Protein AF-0000000082285560 (afdb_homodimer)

Solvent-accessible surface area (backbone atoms only — not comparable to full-atom values): 39257 Å² total; per-residue (Å²): 124,48,66,66,70,24,22,75,46,82,48,54,71,78,86,61,83,80,66,83,80,71,80,70,81,71,80,72,77,74,66,85,64,76,72,63,70,76,78,72,45,43,41,35,22,43,35,31,42,85,59,22,28,20,33,33,30,67,95,72,31,32,25,46,25,26,20,48,84,61,61,97,66,80,39,55,32,34,46,34,26,38,50,40,56,24,26,34,61,40,45,53,47,49,62,47,55,35,83,51,86,81,52,76,59,33,38,32,38,31,32,46,86,41,43,68,33,49,51,46,21,47,52,27,43,52,36,21,36,34,61,71,50,86,54,94,47,89,84,32,62,67,93,64,66,63,72,80,29,54,43,64,39,51,67,69,41,69,51,73,47,79,43,86,76,85,42,32,30,41,39,31,32,33,64,37,44,41,87,50,74,32,28,18,41,42,34,27,36,39,40,77,35,72,32,75,89,54,62,85,56,50,72,68,54,50,50,50,40,49,72,71,67,46,81,56,57,40,83,41,79,38,52,39,41,30,41,37,47,66,21,32,64,59,32,53,68,76,40,60,58,52,75,75,58,34,53,34,38,36,34,45,37,32,29,78,54,79,89,40,47,66,56,20,60,76,63,32,36,18,35,39,79,65,44,46,62,56,53,68,73,35,69,79,28,34,37,35,32,30,30,34,37,71,87,55,53,64,47,56,53,52,53,54,48,38,60,48,21,77,78,38,37,36,45,41,73,54,53,41,59,56,57,29,49,54,50,42,60,72,67,46,54,85,85,53,67,85,63,73,70,87,66,70,56,15,57,72,53,41,63,67,65,57,72,88,60,73,81,76,109,125,48,65,66,69,24,22,76,46,81,49,53,71,79,86,62,83,78,66,82,79,70,82,71,82,70,79,73,78,74,64,87,65,74,74,65,71,76,78,73,46,45,39,36,23,44,33,32,42,85,59,22,28,20,34,33,30,66,95,72,29,32,25,46,25,27,20,47,82,62,62,98,65,77,38,56,33,34,46,34,28,38,49,39,55,24,25,34,62,41,47,53,48,49,62,48,54,34,82,51,86,82,52,76,59,33,39,32,37,32,32,45,86,42,43,69,34,50,51,47,21,46,51,27,42,52,37,22,38,34,59,71,50,86,55,94,47,89,84,32,64,68,92,64,65,63,74,81,28,54,43,66,40,53,67,68,40,70,51,75,47,80,43,86,78,85,43,31,30,43,40,30,32,32,64,36,44,42,88,49,72,32,28,19,41,42,34,27,37,39,40,77,35,72,32,75,87,55,60,84,57,50,73,68,53,51,49,50,39,49,72,70,68,46,82,54,57,40,82,42,79,37,52,39,40,30,41,37,48,67,22,31,65,58,33,54,70,78,42,60,58,53,76,76,58,32,53,34,38,37,34,44,36,34,28,79,53,77,89,41,47,65,54,22,60,76,63,32,37,18,36,41,79,65,43,48,62,57,53,68,75,36,69,80,30,34,37,37,32,29,30,34,36,70,88,53,53,62,47,56,51,51,52,54,48,35,61,48,22,77,80,39,35,37,47,42,73,54,52,41,59,56,55,29,49,54,51,42,61,71,67,48,53,87,87,52,68,84,64,74,72,87,67,70,55,15,59,73,53,42,63,69,64,58,73,86,56,74,80,75,110

Radius of gyration: 30.23 Å; Cα contacts (8 Å, |Δi|>4): 1396; chains: 2; bounding box: 62×80×96 Å

Foldseek 3Di:
DQQLQKFKFFFFDQPPDPPPPPPPDPPPPPDPPPVPVPPTFMWMGAFAAPQADWIARPVQQEMEFPLDDRDQAQRQEYEQFADPNRRHVCVLVQQWVVSPLPDHGHAYEYAPVCVVVVVVVSVVVLCVQCVVPCDPDSSHTPPDDVVVRYDHDDAQDWDWDDTPDPKIKIKGWHFAAFPDGGTKIWIKIKDWAFDPVCPPPDPVVVVVCVVVVHDGTDIDIAGTEIEGEFHELCSCVRPVCRLVRHQEYEFEAAAEDPVCVVVCVVRGGYHCVSCVVVLLVRLSHAYEYHHYHPVDQLLNVLVVVQVVCVRRLRYHYTGNVVSQQVVVVVVDDPVVVVDDRDDHRHPRVVVVVPPPPDPVD/DQQLQKFKFFFFDQPPDPDPPPPPDPPPPPDDPPVPVPPTFMWMGAFAAPQADWIARPVQQEMEFPLDDRDQAARQEYEQFADPNRRHVCVLVQQWVVSPLPDHGHAYEYAPVCVVVVVVVNVVVLCVQCVVPCDPDSSHTPPDDVVVRYDHDDAQDWDWDDTPDPKIKIKGWHAAAFPDGGTKIWIKIKDWAFDPVCPPPDPVVVVVCVVVVHDGTDIDIAGTEIEGEFHELCSCVRPVCRLVRHQEYEFEAAAEDPVCVVVCVVRGGYHCVSCVVVLLVRLSHAYEYHHYHPVDQLLNVLVVVQVVCVRRLRYHYTGNVVSQQVVVVVPDDPVVVVDDRDDHRHPRVVVVVPPPPDVVD

Structure (mmCIF, N/CA/C/O backbone):
data_AF-0000000082285560-model_v1
#
loop_
_entity.id
_entity.type
_entity.pdbx_description
1 polymer 'Metallo-beta-lactamase superfamily protein'
#
loop_
_atom_site.group_PDB
_atom_site.id
_atom_site.type_symbol
_atom_site.label_atom_id
_atom_site.label_alt_id
_atom_site.label_comp_id
_atom_site.label_asym_id
_atom_site.label_entity_id
_atom_site.label_seq_id
_atom_site.pdbx_PDB_ins_code
_atom_site.Cartn_x
_atom_site.Cartn_y
_atom_site.Cartn_z
_atom_site.occupancy
_atom_site.B_iso_or_equiv
_atom_site.auth_seq_id
_atom_site.auth_comp_id
_atom_site.auth_asym_id
_atom_site.auth_atom_id
_atom_site.pdbx_PDB_model_num
ATOM 1 N N . MET A 1 1 ? 13.164 2.113 1.605 1 38.31 1 MET A N 1
ATOM 2 C CA . MET A 1 1 ? 12.352 2.098 0.396 1 38.31 1 MET A CA 1
ATOM 3 C C . MET A 1 1 ? 11.523 3.377 0.282 1 38.31 1 MET A C 1
ATOM 5 O O . MET A 1 1 ? 11.375 3.93 -0.809 1 38.31 1 MET A O 1
ATOM 9 N N . MET A 1 2 ? 10.984 3.93 1.62 1 54.66 2 MET A N 1
ATOM 10 C CA . MET A 1 2 ? 9.828 4.812 1.711 1 54.66 2 MET A CA 1
ATOM 11 C C . MET A 1 2 ? 10.219 6.258 1.424 1 54.66 2 MET A C 1
ATOM 13 O O . MET A 1 2 ? 9.461 6.992 0.786 1 54.66 2 MET A O 1
ATOM 17 N N . LEU A 1 3 ? 11.516 6.449 1.469 1 59.78 3 LEU A N 1
ATOM 18 C CA . LEU A 1 3 ? 11.797 7.879 1.487 1 59.78 3 LEU A CA 1
ATOM 19 C C . LEU A 1 3 ? 11.93 8.422 0.069 1 59.78 3 LEU A C 1
ATOM 21 O O . LEU A 1 3 ? 11.516 9.555 -0.206 1 59.78 3 LEU A O 1
ATOM 25 N N . ALA A 1 4 ? 12.336 7.5 -0.823 1 70.94 4 ALA A N 1
ATOM 26 C CA . ALA A 1 4 ? 12.562 7.973 -2.188 1 70.94 4 ALA A CA 1
ATOM 27 C C . ALA A 1 4 ? 11.242 8.234 -2.902 1 70.94 4 ALA A C 1
ATOM 29 O O . ALA A 1 4 ? 11.203 8.961 -3.902 1 70.94 4 ALA A O 1
ATOM 30 N N . ASP A 1 5 ? 10.203 7.863 -2.404 1 85.12 5 ASP A N 1
ATOM 31 C CA . ASP A 1 5 ? 8.898 8.039 -3.041 1 85.12 5 ASP A CA 1
ATOM 32 C C . ASP A 1 5 ? 8.031 9.023 -2.264 1 85.12 5 ASP A C 1
ATOM 34 O O . ASP A 1 5 ? 6.812 8.883 -2.215 1 85.12 5 ASP A O 1
ATOM 38 N N . THR A 1 6 ? 8.805 9.844 -1.565 1 93.19 6 THR A N 1
ATOM 39 C CA . THR A 1 6 ? 8.102 10.867 -0.809 1 93.19 6 THR A CA 1
ATOM 40 C C . THR A 1 6 ? 8.758 12.234 -1.005 1 93.19 6 THR A C 1
ATOM 42 O O . THR A 1 6 ? 9.859 12.32 -1.547 1 93.19 6 THR A O 1
ATOM 45 N N . CYS A 1 7 ? 8.047 13.266 -0.724 1 95 7 CYS A N 1
ATOM 46 C CA . CYS A 1 7 ? 8.586 14.609 -0.574 1 95 7 CYS A CA 1
ATOM 47 C C . CYS A 1 7 ? 8.766 14.961 0.897 1 95 7 CYS A C 1
ATOM 49 O O . CYS A 1 7 ? 8.039 14.461 1.754 1 95 7 CYS A O 1
ATOM 51 N N . GLN A 1 8 ? 9.734 15.781 1.198 1 93.81 8 GLN A N 1
ATOM 52 C CA . GLN A 1 8 ? 10.023 16.188 2.568 1 93.81 8 GLN A CA 1
ATOM 53 C C . GLN A 1 8 ? 10.227 17.688 2.662 1 93.81 8 GLN A C 1
ATOM 55 O O . GLN A 1 8 ? 10.867 18.297 1.792 1 93.81 8 GLN A O 1
ATOM 60 N N . VAL A 1 9 ? 9.68 18.297 3.641 1 94.38 9 VAL A N 1
ATOM 61 C CA . VAL A 1 9 ? 9.836 19.719 3.861 1 94.38 9 VAL A CA 1
ATOM 62 C C . VAL A 1 9 ? 9.859 20.016 5.359 1 94.38 9 VAL A C 1
ATOM 64 O O . VAL A 1 9 ? 9.156 19.359 6.137 1 94.38 9 VAL A O 1
ATOM 67 N N . ALA A 1 10 ? 10.641 20.969 5.766 1 91.88 10 ALA A N 1
ATOM 68 C CA . ALA A 1 10 ? 10.664 21.422 7.16 1 91.88 10 ALA A CA 1
ATOM 69 C C . ALA A 1 10 ? 9.453 22.281 7.484 1 91.88 10 ALA A C 1
ATOM 71 O O . ALA A 1 10 ? 9.047 23.125 6.676 1 91.88 10 ALA A O 1
ATOM 72 N N . ILE A 1 11 ? 8.867 21.969 8.695 1 90.12 11 ILE A N 1
ATOM 73 C CA . ILE A 1 11 ? 7.719 22.766 9.109 1 90.12 11 ILE A CA 1
ATOM 74 C C . ILE A 1 11 ? 7.953 23.328 10.516 1 90.12 11 ILE A C 1
ATOM 76 O O . ILE A 1 11 ? 8.898 22.922 11.195 1 90.12 11 ILE A O 1
ATOM 80 N N . GLY A 1 12 ? 7.031 24.266 11.125 1 70 12 GLY A N 1
ATOM 81 C CA . GLY A 1 12 ? 7.035 24.75 12.5 1 70 12 GLY A CA 1
ATOM 82 C C . GLY A 1 12 ? 7.715 26.109 12.648 1 70 12 GLY A C 1
ATOM 83 O O . GLY A 1 12 ? 7.172 27 13.281 1 70 12 GLY A O 1
ATOM 84 N N . LYS A 1 13 ? 9.078 26.234 12.57 1 57.84 13 LYS A N 1
ATOM 85 C CA . LYS A 1 13 ? 9.719 27.5 12.969 1 57.84 13 LYS A CA 1
ATOM 86 C C . LYS A 1 13 ? 9.602 2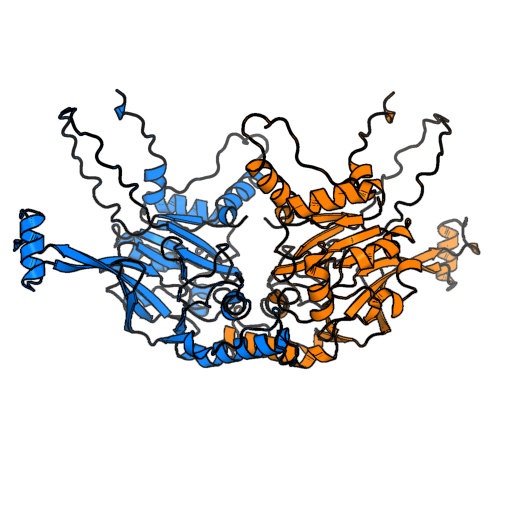8.547 11.867 1 57.84 13 LYS A C 1
ATOM 88 O O . LYS A 1 13 ? 9.602 28.219 10.68 1 57.84 13 LYS A O 1
ATOM 93 N N . VAL A 1 14 ? 9.141 29.781 12.391 1 49.31 14 VAL A N 1
ATOM 94 C CA . VAL A 1 14 ? 9.156 30.969 11.555 1 49.31 14 VAL A CA 1
ATOM 95 C C . VAL A 1 14 ? 10.484 31.062 10.805 1 49.31 14 VAL A C 1
ATOM 97 O O . VAL A 1 14 ? 11.547 31.109 11.422 1 49.31 14 VAL A O 1
ATOM 100 N N . LEU A 1 15 ? 10.508 30.484 9.688 1 45.69 15 LEU A N 1
ATOM 101 C CA . LEU A 1 15 ? 11.664 30.922 8.914 1 45.69 15 LEU A CA 1
ATOM 102 C C . LEU A 1 15 ? 11.75 32.438 8.844 1 45.69 15 LEU A C 1
ATOM 104 O O . LEU A 1 15 ? 11.188 33.062 7.941 1 45.69 15 LEU A O 1
ATOM 108 N N . SER A 1 16 ? 11.258 33.188 9.883 1 36.97 16 SER A N 1
ATOM 109 C CA . SER A 1 16 ? 11.156 34.656 9.805 1 36.97 16 SER A CA 1
ATOM 110 C C . SER A 1 16 ? 12.477 35.281 9.352 1 36.97 16 SER A C 1
ATOM 112 O O . SER A 1 16 ? 12.5 36.125 8.461 1 36.97 16 SER A O 1
ATOM 114 N N . LYS A 1 17 ? 13.469 35.688 10.484 1 36.31 17 LYS A N 1
ATOM 115 C CA . LYS A 1 17 ? 14.352 36.844 10.43 1 36.31 17 LYS A CA 1
ATOM 116 C C . LYS A 1 17 ? 15.477 36.625 9.422 1 36.31 17 LYS A C 1
ATOM 118 O O . LYS A 1 17 ? 16.469 35.938 9.719 1 36.31 17 LYS A O 1
ATOM 123 N N . PHE A 1 18 ? 15.305 36.688 8.25 1 34.41 18 PHE A N 1
ATOM 124 C CA . PHE A 1 18 ? 16.422 37.25 7.5 1 34.41 18 PHE A CA 1
ATOM 125 C C . PHE A 1 18 ? 16.828 38.625 8.062 1 34.41 18 PHE A C 1
ATOM 127 O O . PHE A 1 18 ? 16.328 39.656 7.609 1 34.41 18 PHE A O 1
ATOM 134 N N . SER A 1 19 ? 16.641 39 9.336 1 29.88 19 SER A N 1
ATOM 135 C CA . SER A 1 19 ? 17.25 40.281 9.703 1 29.88 19 SER A CA 1
ATOM 136 C C . SER A 1 19 ? 18.734 40.312 9.32 1 29.88 19 SER A C 1
ATOM 138 O O . SER A 1 19 ? 19.422 39.312 9.359 1 29.88 19 SER A O 1
ATOM 140 N N . ASN A 1 20 ? 19.234 41.531 8.664 1 30.3 20 ASN A N 1
ATOM 141 C CA . ASN A 1 20 ? 20.484 42.188 8.273 1 30.3 20 ASN A CA 1
ATOM 142 C C . ASN A 1 20 ? 21.5 42.156 9.422 1 30.3 20 ASN A C 1
ATOM 144 O O . ASN A 1 20 ? 21.844 43.219 9.961 1 30.3 20 ASN A O 1
ATOM 148 N N . GLU A 1 21 ? 21.359 41.5 10.516 1 29.88 21 GLU A N 1
ATOM 149 C CA . GLU A 1 21 ? 22.438 41.75 11.469 1 29.88 21 GLU A CA 1
ATOM 150 C C . GLU A 1 21 ? 23.797 41.406 10.867 1 29.88 21 GLU A C 1
ATOM 152 O O . GLU A 1 21 ? 24.109 40.25 10.672 1 29.88 21 GLU A O 1
ATOM 157 N N . ASN A 1 22 ? 24.375 42.344 10.016 1 29.2 22 ASN A N 1
ATOM 158 C CA . ASN A 1 22 ? 25.75 42.531 9.562 1 29.2 22 ASN A CA 1
ATOM 159 C C . ASN A 1 22 ? 26.719 42.562 10.734 1 29.2 22 ASN A C 1
ATOM 161 O O . ASN A 1 22 ? 27.891 42.906 10.555 1 29.2 22 ASN A O 1
ATOM 165 N N . SER A 1 23 ? 26.297 43 11.984 1 29.2 23 SER A N 1
ATOM 166 C CA . SER A 1 23 ? 27.469 43.469 12.727 1 29.2 23 SER A CA 1
ATOM 167 C C . SER A 1 23 ? 28.422 42.344 13.031 1 29.2 23 SER A C 1
ATOM 169 O O . SER A 1 23 ? 28 41.281 13.5 1 29.2 23 SER A O 1
ATOM 171 N N . LEU A 1 24 ? 29.734 42.344 12.516 1 27.47 24 LEU A N 1
ATOM 172 C CA . LEU A 1 24 ? 31.031 41.688 12.438 1 27.47 24 LEU A CA 1
ATOM 173 C C . LEU A 1 24 ? 31.562 41.375 13.836 1 27.47 24 LEU A C 1
ATOM 175 O O . LEU A 1 24 ? 32.688 40.906 13.984 1 27.47 24 LEU A O 1
ATOM 179 N N . SER A 1 25 ? 31.016 41.844 14.969 1 25.48 25 SER A N 1
ATOM 180 C CA . SER A 1 25 ? 32.094 41.719 15.938 1 25.48 25 SER A CA 1
ATOM 181 C C . SER A 1 25 ? 32.438 40.281 16.203 1 25.48 25 SER A C 1
ATOM 183 O O . SER A 1 25 ? 31.562 39.438 16.375 1 25.48 25 SER A O 1
ATOM 185 N N . LYS A 1 26 ? 33.688 39.875 15.898 1 29.38 26 LYS A N 1
ATOM 186 C CA . LYS A 1 26 ? 34.594 38.719 16.016 1 29.38 26 LYS A CA 1
ATOM 187 C C . LYS A 1 26 ? 34.562 38.125 17.422 1 29.38 26 LYS A C 1
ATOM 189 O O . LYS A 1 26 ? 35.438 37.344 17.797 1 29.38 26 LYS A O 1
ATOM 194 N N . ASN A 1 27 ? 33.75 38.656 18.359 1 28.52 27 ASN A N 1
ATOM 195 C CA . ASN A 1 27 ? 34.281 38.094 19.609 1 28.52 27 ASN A CA 1
ATOM 196 C C . ASN A 1 27 ? 34.156 36.562 19.625 1 28.52 27 ASN A C 1
ATOM 198 O O . ASN A 1 27 ? 33.062 36.031 19.328 1 28.52 27 ASN A O 1
ATOM 202 N N . ARG A 1 28 ? 35.25 35.75 19.531 1 31.23 28 ARG A N 1
ATOM 203 C CA . ARG A 1 28 ? 35.781 34.375 19.531 1 31.23 28 ARG A CA 1
ATOM 204 C C . ARG A 1 28 ? 35.094 33.5 20.562 1 31.23 28 ARG A C 1
ATOM 206 O O . ARG A 1 28 ? 35.125 32.281 20.469 1 31.23 28 ARG A O 1
ATOM 213 N N . ASN A 1 29 ? 34.875 34.062 21.734 1 29.91 29 ASN A N 1
ATOM 214 C CA . ASN A 1 29 ? 34.812 33.094 22.828 1 29.91 29 ASN A CA 1
ATOM 215 C C . ASN A 1 29 ? 33.531 32.281 22.766 1 29.91 29 ASN A C 1
ATOM 217 O O . ASN A 1 29 ? 32.906 32 23.797 1 29.91 29 ASN A O 1
ATOM 221 N N . ASP A 1 30 ? 32.75 32.5 21.75 1 31.77 30 ASP A N 1
ATOM 222 C CA . ASP A 1 30 ? 31.453 31.844 21.922 1 31.77 30 ASP A CA 1
ATOM 223 C C . ASP A 1 30 ? 31.594 30.328 21.938 1 31.77 30 ASP A C 1
ATOM 225 O O . ASP A 1 30 ? 31.969 29.719 20.922 1 31.77 30 ASP A O 1
ATOM 229 N N . SER A 1 31 ? 32 29.75 23.094 1 32.06 31 SER A N 1
ATOM 230 C CA . SER A 1 31 ? 32.125 28.375 23.547 1 32.06 31 SER A CA 1
ATOM 231 C C . SER A 1 31 ? 31.047 27.484 22.922 1 32.06 31 SER A C 1
ATOM 233 O O . SER A 1 31 ? 30.062 27.984 22.375 1 32.06 31 SER A O 1
ATOM 235 N N . LYS A 1 32 ? 31.219 26.156 23.234 1 31.28 32 LYS A N 1
ATOM 236 C CA . LYS A 1 32 ? 30.594 24.859 22.938 1 31.28 32 LYS A CA 1
ATOM 237 C C . LYS A 1 32 ? 29.094 24.906 23.188 1 31.28 32 LYS A C 1
ATOM 239 O O . LYS A 1 32 ? 28.609 24.5 24.234 1 31.28 32 LYS A O 1
ATOM 244 N N . LYS A 1 33 ? 28.594 26.016 23.188 1 32.47 33 LYS A N 1
ATOM 245 C CA . LYS A 1 33 ? 27.156 25.891 23.391 1 32.47 33 LYS A CA 1
ATOM 246 C C . LYS A 1 33 ? 26.562 24.859 22.438 1 32.47 33 LYS A C 1
ATOM 248 O O . LYS A 1 33 ? 26.953 24.766 21.281 1 32.47 33 LYS A O 1
ATOM 253 N N . ASN A 1 34 ? 26.172 23.797 23.141 1 33.94 34 ASN A N 1
ATOM 254 C CA . ASN A 1 34 ? 25.438 22.625 22.656 1 33.94 34 ASN A CA 1
ATOM 255 C C . ASN A 1 34 ? 24.578 22.953 21.453 1 33.94 34 ASN A C 1
ATOM 257 O O . ASN A 1 34 ? 23.656 23.781 21.547 1 33.94 34 ASN A O 1
ATOM 261 N N . LYS A 1 35 ? 25.172 23.078 20.375 1 32.56 35 LYS A N 1
ATOM 262 C CA . LYS A 1 35 ? 24.391 22.984 19.141 1 32.56 35 LYS A CA 1
ATOM 263 C C . LYS A 1 35 ? 23.188 22.062 19.328 1 32.56 35 LYS A C 1
ATOM 265 O O . LYS A 1 35 ? 23.328 20.844 19.25 1 32.56 35 LYS A O 1
ATOM 270 N N . LYS A 1 36 ? 22.5 22.391 20.359 1 36.38 36 LYS A N 1
ATOM 271 C CA . LYS A 1 36 ? 21.25 21.641 20.281 1 36.38 36 LYS A CA 1
ATOM 272 C C . LYS A 1 36 ? 20.797 21.484 18.828 1 36.38 36 LYS A C 1
ATOM 274 O O . LYS A 1 36 ? 20.625 22.484 18.125 1 36.38 36 LYS A O 1
ATOM 279 N N . LYS A 1 37 ? 21.141 20.531 18.234 1 40 37 LYS A N 1
ATOM 280 C CA . LYS A 1 37 ? 20.562 20.047 16.984 1 40 37 LYS A CA 1
ATOM 281 C C . LYS A 1 37 ? 19.125 20.547 16.797 1 40 37 LYS A C 1
ATOM 283 O O . LYS A 1 37 ? 18.25 20.234 17.594 1 40 37 LYS A O 1
ATOM 288 N N . ASN A 1 38 ? 18.875 21.766 16.594 1 43.12 38 ASN A N 1
ATOM 289 C CA . ASN A 1 38 ? 17.562 22.281 16.203 1 43.12 38 ASN A CA 1
ATOM 290 C C . ASN A 1 38 ? 16.703 21.203 15.539 1 43.12 38 ASN A C 1
ATOM 292 O O . ASN A 1 38 ? 17 20.766 14.422 1 43.12 38 ASN A O 1
ATOM 296 N N . ASP A 1 39 ? 16.219 20.328 16.25 1 55.09 39 ASP A N 1
ATOM 297 C CA . ASP A 1 39 ? 15.445 19.172 15.844 1 55.09 39 ASP A CA 1
ATOM 298 C C . ASP A 1 39 ? 14.281 19.562 14.953 1 55.09 39 ASP A C 1
ATOM 300 O O . ASP A 1 39 ? 13.211 19.938 15.445 1 55.09 39 ASP A O 1
ATOM 304 N N . GLU A 1 40 ? 14.5 20.016 13.758 1 76.69 40 GLU A N 1
ATOM 305 C CA . GLU A 1 40 ? 13.547 20.469 12.742 1 76.69 40 GLU A CA 1
ATOM 306 C C . GLU A 1 40 ? 12.477 19.422 12.484 1 76.69 40 GLU A C 1
ATOM 308 O O . GLU A 1 40 ? 12.781 18.234 12.328 1 76.69 40 GLU A O 1
ATOM 313 N N . THR A 1 41 ? 11.211 19.938 12.734 1 90.62 41 THR A N 1
ATOM 314 C CA . THR A 1 41 ? 10.07 19.062 12.453 1 90.62 41 THR A CA 1
ATOM 315 C C . THR A 1 41 ? 9.859 18.922 10.953 1 90.62 41 THR A C 1
ATOM 317 O O . THR A 1 41 ? 9.828 19.922 10.227 1 90.62 41 THR A O 1
ATOM 320 N N . MET A 1 42 ? 9.844 17.734 10.516 1 94.94 42 MET A N 1
ATOM 321 C CA . MET A 1 42 ? 9.703 17.469 9.086 1 94.94 42 MET A CA 1
ATOM 322 C C . MET A 1 42 ? 8.297 16.969 8.758 1 94.94 42 MET A C 1
ATOM 324 O O . MET A 1 42 ? 7.707 16.234 9.539 1 94.94 42 MET A O 1
ATOM 328 N N . LEU A 1 43 ? 7.828 17.453 7.664 1 96.62 43 LEU A N 1
ATOM 329 C CA . LEU A 1 43 ? 6.672 16.859 7.016 1 96.62 43 LEU A CA 1
ATOM 330 C C . LEU A 1 43 ? 7.098 16 5.824 1 96.62 43 LEU A C 1
ATOM 332 O O . LEU A 1 43 ? 7.773 16.5 4.918 1 96.62 43 LEU A O 1
ATOM 336 N N . ILE A 1 44 ? 6.703 14.727 5.863 1 97 44 ILE A N 1
ATOM 337 C CA . ILE A 1 44 ? 7.133 13.781 4.84 1 97 44 ILE A CA 1
ATOM 338 C C . ILE A 1 44 ? 5.918 13.062 4.258 1 97 44 ILE A C 1
ATOM 340 O O . ILE A 1 44 ? 5.062 12.57 5.004 1 97 44 ILE A O 1
ATOM 344 N N . GLY A 1 45 ? 5.812 13.031 2.916 1 97.12 45 GLY A N 1
ATOM 345 C CA . GLY A 1 45 ? 4.676 12.297 2.391 1 97.12 45 GLY A CA 1
ATOM 346 C C . GLY A 1 45 ? 4.523 12.422 0.887 1 97.12 45 GLY A C 1
ATOM 347 O O . GLY A 1 45 ? 5.484 12.734 0.184 1 97.12 45 GLY A O 1
ATOM 348 N N . ARG A 1 46 ? 3.396 12.031 0.388 1 96.62 46 ARG A N 1
ATOM 349 C CA . ARG A 1 46 ? 3.021 12.141 -1.018 1 96.62 46 ARG A CA 1
ATOM 350 C C . ARG A 1 46 ? 1.517 12.336 -1.171 1 96.62 46 ARG A C 1
ATOM 352 O O . ARG A 1 46 ? 0.742 11.914 -0.31 1 96.62 46 ARG A O 1
ATOM 359 N N . SER A 1 47 ? 1.226 12.953 -2.246 1 97.56 47 SER A N 1
ATOM 360 C CA . SER A 1 47 ? -0.187 13.242 -2.473 1 97.56 47 SER A CA 1
ATOM 361 C C . SER A 1 47 ? -0.462 13.539 -3.943 1 97.56 47 SER A C 1
ATOM 363 O O . SER A 1 47 ? 0.052 14.516 -4.492 1 97.56 47 SER A O 1
ATOM 365 N N . ARG A 1 48 ? -1.206 12.688 -4.539 1 95.69 48 ARG A N 1
ATOM 366 C CA . ARG A 1 48 ? -1.789 12.891 -5.863 1 95.69 48 ARG A CA 1
ATOM 367 C C . ARG A 1 48 ? -3.266 12.516 -5.875 1 95.69 48 ARG A C 1
ATOM 369 O O . ARG A 1 48 ? -3.658 11.5 -5.289 1 95.69 48 ARG A O 1
ATOM 376 N N . ALA A 1 49 ? -4.004 13.375 -6.531 1 95 49 ALA A N 1
ATOM 377 C CA . ALA A 1 49 ? -5.453 13.164 -6.555 1 95 49 ALA A CA 1
ATOM 378 C C . ALA A 1 49 ? -5.801 11.781 -7.105 1 95 49 ALA A C 1
ATOM 380 O O . ALA A 1 49 ? -5.266 11.367 -8.133 1 95 49 ALA A O 1
ATOM 381 N N . GLY A 1 50 ? -6.648 11.117 -6.402 1 87.62 50 GLY A N 1
ATOM 382 C CA . GLY A 1 50 ? -7.117 9.812 -6.855 1 87.62 50 GLY A CA 1
ATOM 383 C C . GLY A 1 50 ? -6.121 8.703 -6.594 1 87.62 50 GLY A C 1
ATOM 384 O O . GLY A 1 50 ? -6.457 7.52 -6.723 1 87.62 50 GLY A O 1
ATOM 385 N N . ASP A 1 51 ? -4.977 9 -6.23 1 88.5 51 ASP A N 1
ATOM 386 C CA . ASP A 1 51 ? -3.938 8 -6 1 88.5 51 ASP A CA 1
ATOM 387 C C . ASP A 1 51 ? -3.689 7.801 -4.508 1 88.5 51 ASP A C 1
ATOM 389 O O . ASP A 1 51 ? -4.168 6.828 -3.918 1 88.5 51 ASP A O 1
ATOM 393 N N . ALA A 1 52 ? -3.145 8.836 -3.91 1 92 52 ALA A N 1
ATOM 394 C CA . ALA A 1 52 ? -2.865 8.719 -2.482 1 92 52 ALA A CA 1
ATOM 395 C C . ALA A 1 52 ? -2.584 10.078 -1.86 1 92 52 ALA A C 1
ATOM 397 O O . ALA A 1 52 ? -1.983 10.953 -2.498 1 92 52 ALA A O 1
ATOM 398 N N . THR A 1 53 ? -3.008 10.227 -0.681 1 97.06 53 THR A N 1
ATOM 399 C CA . THR A 1 53 ? -2.637 11.352 0.169 1 97.06 53 THR A CA 1
ATOM 400 C C . THR A 1 53 ? -2.277 10.875 1.573 1 97.06 53 THR A C 1
ATOM 402 O O . THR A 1 53 ? -3.121 10.32 2.281 1 97.06 53 THR A O 1
ATOM 405 N N . ALA A 1 54 ? -1.055 11.016 1.904 1 97.5 54 ALA A N 1
ATOM 406 C CA . ALA A 1 54 ? -0.556 10.641 3.225 1 97.5 54 ALA A CA 1
ATOM 407 C C . ALA A 1 54 ? 0.698 11.43 3.582 1 97.5 54 ALA A C 1
ATOM 409 O O . ALA A 1 54 ? 1.643 11.5 2.793 1 97.5 54 ALA A O 1
ATOM 410 N N . PHE A 1 55 ? 0.711 12.023 4.762 1 98.06 55 PHE A N 1
ATOM 411 C CA . PHE A 1 55 ? 1.866 12.75 5.27 1 98.06 55 PHE A CA 1
ATOM 412 C C . PHE A 1 55 ? 2.178 12.336 6.703 1 98.06 55 PHE A C 1
ATOM 414 O O . PHE A 1 55 ? 1.268 12.141 7.512 1 98.06 55 PHE A O 1
ATOM 421 N N . ALA A 1 56 ? 3.449 12.25 7.016 1 97.12 56 ALA A N 1
ATOM 422 C CA . ALA A 1 56 ? 3.914 11.891 8.352 1 97.12 56 ALA A CA 1
ATOM 423 C C . ALA A 1 56 ? 4.684 13.039 8.992 1 97.12 56 ALA A C 1
ATOM 425 O O . ALA A 1 56 ? 5.371 13.797 8.305 1 97.12 56 ALA A O 1
ATOM 426 N N . ILE A 1 57 ? 4.496 13.18 10.203 1 96.06 57 ILE A N 1
ATOM 427 C CA . ILE A 1 57 ? 5.363 13.961 11.078 1 96.06 57 ILE A CA 1
ATOM 428 C C . ILE A 1 57 ? 6.105 13.031 12.031 1 96.06 57 ILE A C 1
ATOM 430 O O . ILE A 1 57 ? 5.625 12.75 13.133 1 96.06 57 ILE A O 1
ATOM 434 N N . PRO A 1 58 ? 7.227 12.648 11.633 1 94.06 58 PRO A N 1
ATOM 435 C CA . PRO A 1 58 ? 7.902 11.547 12.328 1 94.06 58 PRO A CA 1
ATOM 436 C C . PRO A 1 58 ? 8.18 11.867 13.797 1 94.06 58 PRO A C 1
ATOM 438 O O . PRO A 1 58 ? 7.988 11.008 14.664 1 94.06 58 PRO A O 1
ATOM 441 N N . SER A 1 59 ? 8.594 13.047 14.125 1 91.62 59 SER A N 1
ATOM 442 C CA . SER A 1 59 ? 8.969 13.398 15.492 1 91.62 59 SER A CA 1
ATOM 443 C C . SER A 1 59 ? 7.785 13.234 16.438 1 91.62 59 SER A C 1
ATOM 445 O O . SER A 1 59 ? 7.973 13.055 17.641 1 91.62 59 SER A O 1
ATOM 447 N N . LEU A 1 60 ? 6.633 13.211 15.898 1 93.75 60 LEU A N 1
ATOM 448 C CA . LEU A 1 60 ? 5.434 13.102 16.719 1 93.75 60 LEU A CA 1
ATOM 449 C C . LEU A 1 60 ? 4.75 11.75 16.5 1 93.75 60 LEU A C 1
ATOM 451 O O . LEU A 1 60 ? 3.797 11.414 17.203 1 93.75 60 LEU A O 1
ATOM 455 N N . ARG A 1 61 ? 5.125 11.047 15.445 1 93.69 61 ARG A N 1
ATOM 456 C CA . ARG A 1 61 ? 4.496 9.812 14.984 1 93.69 61 ARG A CA 1
ATOM 457 C C . ARG A 1 61 ? 3.025 10.047 14.641 1 93.69 61 ARG A C 1
ATOM 459 O O . ARG A 1 61 ? 2.156 9.281 15.07 1 93.69 61 ARG A O 1
ATOM 466 N N . TRP A 1 62 ? 2.811 11.156 13.977 1 96.75 62 TRP A N 1
ATOM 467 C CA . TRP A 1 62 ? 1.491 11.516 13.469 1 96.75 62 TRP A CA 1
ATOM 468 C C . TRP A 1 62 ? 1.411 11.297 11.961 1 96.75 62 TRP A C 1
ATOM 470 O O . TRP A 1 62 ? 2.412 11.438 11.25 1 96.75 62 TRP A O 1
ATOM 480 N N . MET A 1 63 ? 0.208 10.984 11.602 1 97.44 63 MET A N 1
ATOM 481 C CA . MET A 1 63 ? -0.084 10.945 10.164 1 97.44 63 MET A CA 1
ATOM 482 C C . MET A 1 63 ? -1.272 11.836 9.828 1 97.44 63 MET A C 1
ATOM 484 O O . MET A 1 63 ? -2.252 11.883 10.57 1 97.44 63 MET A O 1
ATOM 488 N N . LEU A 1 64 ? -1.107 12.531 8.773 1 98.69 64 LEU A N 1
ATOM 489 C CA . LEU A 1 64 ? -2.209 13.258 8.148 1 98.69 64 LEU A CA 1
ATOM 490 C C . LEU A 1 64 ? -2.734 12.508 6.93 1 98.69 64 LEU A C 1
ATOM 492 O O . LEU A 1 64 ? -2.062 12.43 5.902 1 98.69 64 LEU A O 1
ATOM 496 N N . ASP A 1 65 ? -3.92 11.898 7.09 1 98.38 65 ASP A N 1
ATOM 497 C CA . ASP A 1 65 ? -4.488 10.938 6.145 1 98.38 65 ASP A CA 1
ATOM 498 C C . ASP A 1 65 ? -3.604 9.703 6.016 1 98.38 65 ASP A C 1
ATOM 500 O O . ASP A 1 65 ? -2.471 9.688 6.496 1 98.38 65 ASP A O 1
ATOM 504 N N . CYS A 1 66 ? -4.184 8.672 5.398 1 96 66 CYS A N 1
ATOM 505 C CA . CYS A 1 66 ? -3.459 7.406 5.297 1 96 66 CYS A CA 1
ATOM 506 C C . CYS A 1 66 ? -3.771 6.703 3.98 1 96 66 CYS A C 1
ATOM 508 O O . CYS A 1 66 ? -4.078 5.512 3.969 1 96 66 CYS A O 1
ATOM 510 N N . GLY A 1 67 ? -3.666 7.473 2.932 1 93.56 67 GLY A N 1
ATOM 511 C CA . GLY A 1 67 ? -3.85 6.906 1.605 1 93.56 67 GLY A CA 1
ATOM 512 C C . GLY A 1 67 ? -2.643 6.133 1.113 1 93.56 67 GLY A C 1
ATOM 513 O O . GLY A 1 67 ? -2.703 5.469 0.075 1 93.56 67 GLY A O 1
ATOM 514 N N . ALA A 1 68 ? -1.583 6.176 1.854 1 90.62 68 ALA A N 1
ATOM 515 C CA . ALA A 1 68 ? -0.346 5.461 1.554 1 90.62 68 ALA A CA 1
ATOM 516 C C . ALA A 1 68 ? 0.429 5.145 2.83 1 90.62 68 ALA A C 1
ATOM 518 O O . ALA A 1 68 ? 0.198 5.762 3.873 1 90.62 68 ALA A O 1
ATOM 519 N N . ILE A 1 69 ? 1.281 4.191 2.715 1 86.12 69 ILE A N 1
ATOM 520 C CA . ILE A 1 69 ? 2.24 3.934 3.783 1 86.12 69 ILE A CA 1
ATOM 521 C C . ILE A 1 69 ? 3.512 4.742 3.543 1 86.12 69 ILE A C 1
ATOM 523 O O . ILE A 1 69 ? 4.223 4.516 2.562 1 86.12 69 ILE A O 1
ATOM 527 N N . ILE A 1 70 ? 3.779 5.609 4.402 1 86.81 70 ILE A N 1
ATOM 528 C CA . ILE A 1 70 ? 4.883 6.543 4.223 1 86.81 70 ILE A CA 1
ATOM 529 C C . ILE A 1 70 ? 6.051 6.145 5.121 1 86.81 70 ILE A C 1
ATOM 531 O O . ILE A 1 70 ? 7.211 6.398 4.793 1 86.81 70 ILE A O 1
ATOM 535 N N . GLN A 1 71 ? 5.711 5.559 6.23 1 83.94 71 GLN A N 1
ATOM 536 C CA . GLN A 1 71 ? 6.715 5.219 7.234 1 83.94 71 GLN A CA 1
ATOM 537 C C . GLN A 1 71 ? 6.602 3.754 7.648 1 83.94 71 GLN A C 1
ATOM 539 O O . GLN A 1 71 ? 5.551 3.133 7.473 1 83.94 71 GLN A O 1
ATOM 544 N N . GLY A 1 72 ? 7.688 3.244 8.148 1 77 72 GLY A N 1
ATOM 545 C CA . GLY A 1 72 ? 7.719 1.854 8.578 1 77 72 GLY A CA 1
ATOM 546 C C . GLY A 1 72 ? 7.172 1.648 9.977 1 77 72 GLY A C 1
ATOM 547 O O . GLY A 1 72 ? 7.141 0.522 10.477 1 77 72 GLY A O 1
ATOM 548 N N . TRP A 1 73 ? 6.734 2.703 10.594 1 82.5 73 TRP A N 1
ATOM 549 C CA . TRP A 1 73 ? 6.227 2.592 11.961 1 82.5 73 TRP A CA 1
ATOM 550 C C . TRP A 1 73 ? 4.723 2.828 12 1 82.5 73 TRP A C 1
ATOM 552 O O . TRP A 1 73 ? 4.152 3.416 11.078 1 82.5 73 TRP A O 1
ATOM 562 N N . THR A 1 74 ? 4.078 2.348 13.094 1 85.75 74 THR A N 1
ATOM 563 C CA . THR A 1 74 ? 2.666 2.625 13.336 1 85.75 74 THR A CA 1
ATOM 564 C C . THR A 1 74 ? 2.484 3.994 13.984 1 85.75 74 THR A C 1
ATOM 566 O O . THR A 1 74 ? 3.105 4.289 15.008 1 85.75 74 THR A O 1
ATOM 569 N N . PRO A 1 75 ? 1.668 4.777 13.375 1 92.88 75 PRO A N 1
ATOM 570 C CA . PRO A 1 75 ? 1.448 6.098 13.961 1 92.88 75 PRO A CA 1
ATOM 571 C C . PRO A 1 75 ? 0.715 6.035 15.297 1 92.88 75 PRO A C 1
ATOM 573 O O . PRO A 1 75 ? -0.042 5.094 15.547 1 92.88 75 PRO A O 1
ATOM 576 N N . LYS A 1 76 ? 0.983 7.031 16.109 1 93.19 76 LYS A N 1
ATOM 577 C CA . LYS A 1 76 ? 0.22 7.188 17.344 1 93.19 76 LYS A CA 1
ATOM 578 C C . LYS A 1 76 ? -1.144 7.812 17.078 1 93.19 76 LYS A C 1
ATOM 580 O O . LYS A 1 76 ? -2.127 7.492 17.75 1 93.19 76 LYS A O 1
ATOM 585 N N . VAL A 1 77 ? -1.072 8.75 16.125 1 96.44 77 VAL A N 1
ATOM 586 C CA . VAL A 1 77 ? -2.287 9.484 15.781 1 96.44 77 VAL A CA 1
ATOM 587 C C . VAL A 1 77 ? -2.426 9.578 14.258 1 96.44 77 VAL A C 1
ATOM 589 O O . VAL A 1 77 ? -1.438 9.789 13.555 1 96.44 77 VAL A O 1
ATOM 592 N N . ILE A 1 78 ? -3.662 9.375 13.781 1 97.75 78 ILE A N 1
ATOM 593 C CA . ILE A 1 78 ? -4.016 9.656 12.391 1 97.75 78 ILE A CA 1
ATOM 594 C C . ILE A 1 78 ? -5.117 10.719 12.352 1 97.75 78 ILE A C 1
ATOM 596 O O . ILE A 1 78 ? -6.176 10.547 12.953 1 97.75 78 ILE A O 1
ATOM 600 N N . PHE A 1 79 ? -4.82 11.812 11.719 1 98.81 79 PHE A N 1
ATOM 601 C CA . PHE A 1 79 ? -5.84 12.805 11.422 1 98.81 79 PHE A CA 1
ATOM 602 C C . PHE A 1 79 ? -6.426 12.586 10.031 1 98.81 79 PHE A C 1
ATOM 604 O O . PHE A 1 79 ? -5.828 12.977 9.023 1 98.81 79 PHE A O 1
ATOM 611 N N . LEU A 1 80 ? -7.594 12.023 9.992 1 98.62 80 LEU A N 1
ATOM 612 C CA . LEU A 1 80 ? -8.25 11.742 8.719 1 98.62 80 LEU A CA 1
ATOM 613 C C . LEU A 1 80 ? -9.094 12.93 8.266 1 98.62 80 LEU A C 1
ATOM 615 O O . LEU A 1 80 ? -9.969 13.391 9 1 98.62 80 LEU A O 1
ATOM 619 N N . THR A 1 81 ? -8.797 13.383 7.078 1 98.62 81 THR A N 1
ATOM 620 C CA . THR A 1 81 ? -9.594 14.492 6.562 1 98.62 81 THR A CA 1
ATOM 621 C C . THR A 1 81 ? -10.969 14.008 6.117 1 98.62 81 THR A C 1
ATOM 623 O O . THR A 1 81 ? -11.984 14.594 6.48 1 98.62 81 THR A O 1
ATOM 626 N N . HIS A 1 82 ? -10.984 12.977 5.297 1 97.25 82 HIS A N 1
ATOM 627 C CA . HIS A 1 82 ? -12.219 12.375 4.816 1 97.25 82 HIS A CA 1
ATOM 628 C C . HIS A 1 82 ? -11.992 10.953 4.316 1 97.25 82 HIS A C 1
ATOM 630 O O . HIS A 1 82 ? -10.867 10.445 4.371 1 97.25 82 HIS A O 1
ATOM 636 N N . ALA A 1 83 ? -13.07 10.352 3.818 1 94.75 83 ALA A N 1
ATOM 637 C CA . ALA A 1 83 ? -13 8.898 3.672 1 94.75 83 ALA A CA 1
ATOM 638 C C . ALA A 1 83 ? -12.82 8.5 2.209 1 94.75 83 ALA A C 1
ATOM 640 O O . ALA A 1 83 ? -12.93 7.324 1.861 1 94.75 83 ALA A O 1
ATOM 641 N N . HIS A 1 84 ? -12.5 9.469 1.278 1 92 84 HIS A N 1
ATOM 642 C CA . HIS A 1 84 ? -12.188 9.039 -0.079 1 92 84 HIS A CA 1
ATOM 643 C C . HIS A 1 84 ? -11.008 8.07 -0.091 1 92 84 HIS A C 1
ATOM 645 O O . HIS A 1 84 ? -10.141 8.125 0.786 1 92 84 HIS A O 1
ATOM 651 N N . SER A 1 85 ? -10.984 7.234 -1.077 1 90.5 85 SER A N 1
ATOM 652 C CA . SER A 1 85 ? -10.039 6.121 -1.137 1 90.5 85 SER A CA 1
ATOM 653 C C . SER A 1 85 ? -8.602 6.613 -1.029 1 90.5 85 SER A C 1
ATOM 655 O O . SER A 1 85 ? -7.797 6.035 -0.296 1 90.5 85 SER A O 1
ATOM 657 N N . ASP A 1 86 ? -8.281 7.676 -1.733 1 91.5 86 ASP A N 1
ATOM 658 C CA . ASP A 1 86 ? -6.902 8.141 -1.78 1 91.5 86 ASP A CA 1
ATOM 659 C C . ASP A 1 86 ? -6.504 8.812 -0.468 1 91.5 86 ASP A C 1
ATOM 661 O O . ASP A 1 86 ? -5.348 9.211 -0.293 1 91.5 86 ASP A O 1
ATOM 665 N N . HIS A 1 87 ? -7.336 8.852 0.521 1 95.69 87 HIS A N 1
ATOM 666 C CA . HIS A 1 87 ? -7.027 9.43 1.823 1 95.69 87 HIS A CA 1
ATOM 667 C C . HIS A 1 87 ? -7.109 8.375 2.926 1 95.69 87 HIS A C 1
ATOM 669 O O . HIS A 1 87 ? -6.586 8.578 4.023 1 95.69 87 HIS A O 1
ATOM 675 N N . VAL A 1 88 ? -7.77 7.195 2.635 1 95.12 88 VAL A N 1
ATOM 676 C CA . VAL A 1 88 ? -8.125 6.328 3.754 1 95.12 88 VAL A CA 1
ATOM 677 C C . VAL A 1 88 ? -7.711 4.891 3.445 1 95.12 88 VAL A C 1
ATOM 679 O O . VAL A 1 88 ? -7.812 4.012 4.301 1 95.12 88 VAL A O 1
ATOM 682 N N . HIS A 1 89 ? -7.164 4.648 2.385 1 89.75 89 HIS A N 1
ATOM 683 C CA . HIS A 1 89 ? -6.973 3.311 1.836 1 89.75 89 HIS A CA 1
ATOM 684 C C . HIS A 1 89 ? -6.266 2.4 2.834 1 89.75 89 HIS A C 1
ATOM 686 O O . HIS A 1 89 ? -6.559 1.206 2.908 1 89.75 89 HIS A O 1
ATOM 692 N N . PHE A 1 90 ? -5.352 2.9 3.645 1 91.06 90 PHE A N 1
ATOM 693 C CA . PHE A 1 90 ? -4.531 2.047 4.496 1 91.06 90 PHE A CA 1
ATOM 694 C C . PHE A 1 90 ? -5.004 2.113 5.941 1 91.06 90 PHE A C 1
ATOM 696 O O . PHE A 1 90 ? -4.297 1.677 6.852 1 91.06 90 PHE A O 1
ATOM 703 N N . LEU A 1 91 ? -6.156 2.57 6.137 1 93.12 91 LEU A N 1
ATOM 704 C CA . LEU A 1 91 ? -6.676 2.689 7.496 1 93.12 91 LEU A CA 1
ATOM 705 C C . LEU A 1 91 ? -6.805 1.318 8.148 1 93.12 91 LEU A C 1
ATOM 707 O O . LEU A 1 91 ? -6.414 1.139 9.305 1 93.12 91 LEU A O 1
ATOM 711 N N . SER A 1 92 ? -7.371 0.353 7.434 1 90.31 92 SER A N 1
ATOM 712 C CA . SER A 1 92 ? -7.535 -0.988 7.988 1 90.31 92 SER A CA 1
ATOM 713 C C . SER A 1 92 ? -6.188 -1.618 8.32 1 90.31 92 SER A C 1
ATOM 715 O O . SER A 1 92 ? -6.074 -2.369 9.297 1 90.31 92 SER A O 1
ATOM 717 N N . HIS A 1 93 ? -5.25 -1.289 7.523 1 84.56 93 HIS A N 1
ATOM 718 C CA . HIS A 1 93 ? -3.9 -1.784 7.773 1 84.56 93 HIS A CA 1
ATOM 719 C C . HIS A 1 93 ? -3.379 -1.303 9.125 1 84.56 93 HIS A C 1
ATOM 721 O O . HIS A 1 93 ? -2.797 -2.082 9.883 1 84.56 93 HIS A O 1
ATOM 727 N N . PHE A 1 94 ? -3.615 -0.136 9.438 1 87.56 94 PHE A N 1
ATOM 728 C CA . PHE A 1 94 ? -3.078 0.452 10.656 1 87.56 94 PHE A CA 1
ATOM 729 C C . PHE A 1 94 ? -3.896 0.024 11.867 1 87.56 94 PHE A C 1
ATOM 731 O O . PHE A 1 94 ? -3.363 -0.104 12.977 1 87.56 94 PHE A O 1
ATOM 738 N N . LEU A 1 95 ? -5.16 -0.183 11.695 1 87.5 95 LEU A N 1
ATOM 739 C CA . LEU A 1 95 ? -6.023 -0.398 12.852 1 87.5 95 LEU A CA 1
ATOM 740 C C . LEU A 1 95 ? -6.23 -1.887 13.109 1 87.5 95 LEU A C 1
ATOM 742 O O . LEU A 1 95 ? -6.52 -2.293 14.242 1 87.5 95 LEU A O 1
ATOM 746 N N . VAL A 1 96 ? -6.23 -2.668 12.07 1 76.19 96 VAL A N 1
ATOM 747 C CA . VAL A 1 96 ? -6.562 -4.078 12.242 1 76.19 96 VAL A CA 1
ATOM 748 C C . VAL A 1 96 ? -5.289 -4.922 12.156 1 76.19 96 VAL A C 1
ATOM 750 O O . VAL A 1 96 ? -5.105 -5.863 12.93 1 76.19 96 VAL A O 1
ATOM 753 N N . LYS A 1 97 ? -4.387 -4.711 11.094 1 63.78 97 LYS A N 1
ATOM 754 C CA . LYS A 1 97 ? -3.172 -5.504 10.922 1 63.78 97 LYS A CA 1
ATOM 755 C C . LYS A 1 97 ? -2.045 -4.988 11.812 1 63.78 97 LYS A C 1
ATOM 757 O O . LYS A 1 97 ? -1.195 -5.762 12.258 1 63.78 97 LYS A O 1
ATOM 762 N N . ASN A 1 98 ? -2.18 -4.766 13.086 1 55.28 98 ASN A N 1
ATOM 763 C CA . ASN A 1 98 ? -1.085 -4.156 13.836 1 55.28 98 ASN A CA 1
ATOM 764 C C . ASN A 1 98 ? 0.256 -4.367 13.141 1 55.28 98 ASN A C 1
ATOM 766 O O . ASN A 1 98 ? 0.881 -5.418 13.297 1 55.28 98 ASN A O 1
ATOM 770 N N . ILE A 1 99 ? 0.589 -3.639 11.969 1 48.59 99 ILE A N 1
ATOM 771 C CA . ILE A 1 99 ? 1.843 -3.727 11.234 1 48.59 99 ILE A CA 1
ATOM 772 C C . ILE A 1 99 ? 2.973 -4.125 12.18 1 48.59 99 ILE A C 1
ATOM 774 O O . ILE A 1 99 ? 3.805 -4.973 11.836 1 48.59 99 ILE A O 1
ATOM 778 N N . ASP A 1 100 ? 3.156 -3.395 13.273 1 49.69 100 ASP A N 1
ATOM 779 C CA . ASP A 1 100 ? 4.207 -3.754 14.227 1 49.69 100 ASP A CA 1
ATOM 780 C C . ASP A 1 100 ? 3.617 -4.43 15.461 1 49.69 100 ASP A C 1
ATOM 782 O O . ASP A 1 100 ? 2.844 -3.818 16.203 1 49.69 100 ASP A O 1
ATOM 786 N N . ASN A 1 101 ? 3.262 -5.812 15.328 1 53.06 101 ASN A N 1
ATOM 787 C CA . ASN A 1 101 ? 2.68 -6.707 16.328 1 53.06 101 ASN A CA 1
ATOM 788 C C . ASN A 1 101 ? 2.941 -6.219 17.75 1 53.06 101 ASN A C 1
ATOM 790 O O . ASN A 1 101 ? 2.479 -6.824 18.719 1 53.06 101 ASN A O 1
ATOM 794 N N . SER A 1 102 ? 3.732 -5.086 17.875 1 54.91 102 SER A N 1
ATOM 795 C CA . SER A 1 102 ? 4.062 -4.773 19.266 1 54.91 102 SER A CA 1
ATOM 796 C C . SER A 1 102 ? 3.449 -3.441 19.688 1 54.91 102 SER A C 1
ATOM 798 O O . SER A 1 102 ? 3.51 -3.072 20.859 1 54.91 102 SER A O 1
ATOM 800 N N . THR A 1 103 ? 2.693 -2.854 18.766 1 65.88 103 THR A N 1
ATOM 801 C CA . THR A 1 103 ? 2.287 -1.504 19.156 1 65.88 103 THR A CA 1
ATOM 802 C C . THR A 1 103 ? 0.769 -1.364 19.109 1 65.88 103 THR A C 1
ATOM 804 O O . THR A 1 103 ? 0.096 -2.08 18.359 1 65.88 103 THR A O 1
ATOM 807 N N . SER A 1 104 ? 0.246 -0.586 20.031 1 79.06 104 SER A N 1
ATOM 808 C CA . SER A 1 104 ? -1.174 -0.253 20.062 1 79.06 104 SER A CA 1
ATOM 809 C C . SER A 1 104 ? -1.622 0.428 18.781 1 79.06 104 SER A C 1
ATOM 811 O O . SER A 1 104 ? -0.852 1.165 18.156 1 79.06 104 SER A O 1
ATOM 813 N N . PRO A 1 105 ? -2.859 0.154 18.344 1 87.75 105 PRO A N 1
ATOM 814 C CA . PRO A 1 105 ? -3.398 0.866 17.188 1 87.75 105 PRO A CA 1
ATOM 815 C C . PRO A 1 105 ? -3.42 2.381 17.375 1 87.75 105 PRO A C 1
ATOM 817 O O . PRO A 1 105 ? -3.424 2.861 18.516 1 87.75 105 PRO A O 1
ATOM 820 N N . PRO A 1 106 ? -3.412 3.102 16.328 1 93 106 PRO A N 1
ATOM 821 C CA . PRO A 1 106 ? -3.445 4.562 16.422 1 93 106 PRO A CA 1
ATOM 822 C C . PRO A 1 106 ? -4.816 5.094 16.844 1 93 106 PRO A C 1
ATOM 824 O O . PRO A 1 106 ? -5.836 4.457 16.547 1 93 106 PRO A O 1
ATOM 827 N N . THR A 1 107 ? -4.746 6.258 17.516 1 95.5 107 THR A N 1
ATOM 828 C CA . THR A 1 107 ? -5.953 7.07 17.641 1 95.5 107 THR A CA 1
ATOM 829 C C . THR A 1 107 ? -6.281 7.754 16.312 1 95.5 107 THR A C 1
ATOM 831 O O . THR A 1 107 ? -5.422 8.406 15.719 1 95.5 107 THR A O 1
ATOM 834 N N . VAL A 1 108 ? -7.531 7.605 15.867 1 97.56 108 VAL A N 1
ATOM 835 C CA . VAL A 1 108 ? -7.922 8.18 14.586 1 97.56 108 VAL A CA 1
ATOM 836 C C . VAL A 1 108 ? -8.977 9.258 14.805 1 97.56 108 VAL A C 1
ATOM 838 O O . VAL A 1 108 ? -10.039 8.992 15.375 1 97.56 108 VAL A O 1
ATOM 841 N N . TYR A 1 109 ? -8.672 10.453 14.461 1 98.75 109 TYR A N 1
ATOM 842 C CA . TYR A 1 109 ? -9.672 11.516 14.383 1 98.75 109 TYR A CA 1
ATOM 843 C C . TYR A 1 109 ? -10.273 11.594 12.992 1 98.75 109 TYR A C 1
ATOM 845 O O . TYR A 1 109 ? -9.555 11.555 11.984 1 98.75 109 TYR A O 1
ATOM 853 N N . LEU A 1 110 ? -11.594 11.656 12.898 1 98.62 110 LEU A N 1
ATOM 854 C CA . LEU A 1 110 ? -12.273 11.617 11.609 1 98.62 110 LEU A CA 1
ATOM 855 C C . LEU A 1 110 ? -13.586 12.391 11.664 1 98.62 110 LEU A C 1
ATOM 857 O O . LEU A 1 110 ? -14.102 12.672 12.75 1 98.62 110 LEU A O 1
ATOM 861 N N . PRO A 1 111 ? -14.109 12.781 10.484 1 98.25 111 PRO A N 1
ATOM 862 C CA . PRO A 1 111 ? -15.43 13.414 10.5 1 98.25 111 PRO A CA 1
ATOM 863 C C . PRO A 1 111 ? -16.5 12.523 11.109 1 98.25 111 PRO A C 1
ATOM 865 O O . PRO A 1 111 ? -16.578 11.328 10.789 1 98.25 111 PRO A O 1
ATOM 868 N N . LYS A 1 112 ? -17.281 13.148 11.938 1 98.12 112 LYS A N 1
ATOM 869 C CA . LYS A 1 112 ? -18.312 12.414 12.648 1 98.12 112 LYS A CA 1
ATOM 870 C C . LYS A 1 112 ? -19.219 11.672 11.68 1 98.12 112 LYS A C 1
ATOM 872 O O . LYS A 1 112 ? -19.594 10.516 11.93 1 98.12 112 LYS A O 1
ATOM 877 N N . GLU A 1 113 ? -19.562 12.234 10.531 1 96.81 113 GLU A N 1
ATOM 878 C CA . GLU A 1 113 ? -20.484 11.664 9.562 1 96.81 113 GLU A CA 1
ATOM 879 C C . GLU A 1 113 ? -19.906 10.414 8.914 1 96.81 113 GLU A C 1
ATOM 881 O O . GLU A 1 113 ? -20.656 9.57 8.406 1 96.81 113 GLU A O 1
ATOM 886 N N . SER A 1 114 ? -18.594 10.281 8.938 1 96.69 114 SER A N 1
ATOM 887 C CA . SER A 1 114 ? -17.953 9.148 8.289 1 96.69 114 SER A CA 1
ATOM 888 C C . SER A 1 114 ? -17.859 7.945 9.219 1 96.69 114 SER A C 1
ATOM 890 O O . SER A 1 114 ? -17.594 6.828 8.766 1 96.69 114 SER A O 1
ATOM 892 N N . LEU A 1 115 ? -18.078 8.164 10.492 1 97.38 115 LEU A N 1
ATOM 893 C CA . LEU A 1 115 ? -17.812 7.168 11.516 1 97.38 115 LEU A CA 1
ATOM 894 C C . LEU A 1 115 ? -18.547 5.863 11.219 1 97.38 115 LEU A C 1
ATOM 896 O O . LEU A 1 115 ? -17.938 4.789 11.227 1 97.38 115 LEU A O 1
ATOM 900 N N . PRO A 1 116 ? -19.875 5.898 10.891 1 96.69 116 PRO A N 1
ATOM 901 C CA . PRO A 1 116 ? -20.562 4.621 10.68 1 96.69 116 PRO A CA 1
ATOM 902 C C . PRO A 1 116 ? -20 3.836 9.5 1 96.69 116 PRO A C 1
ATOM 904 O O . PRO A 1 116 ? -19.953 2.604 9.539 1 96.69 116 PRO A O 1
ATOM 907 N N . TYR A 1 117 ? -19.562 4.527 8.477 1 95.62 117 TYR A N 1
ATOM 908 C CA . TYR A 1 117 ? -19.031 3.869 7.285 1 95.62 117 TYR A CA 1
ATOM 909 C C . TYR A 1 117 ? -17.641 3.309 7.547 1 95.62 117 TYR A C 1
ATOM 911 O O . TYR A 1 117 ? -17.328 2.193 7.125 1 95.62 117 TYR A O 1
ATOM 919 N N . VAL A 1 118 ? -16.844 4.066 8.242 1 96.56 118 VAL A N 1
ATOM 920 C CA . VAL A 1 118 ? -15.492 3.621 8.594 1 96.56 118 VAL A CA 1
ATOM 921 C C . VAL A 1 118 ? -15.578 2.393 9.5 1 96.56 118 VAL A C 1
ATOM 923 O O . VAL A 1 118 ? -14.883 1.399 9.266 1 96.56 118 VAL A O 1
ATOM 926 N N . LYS A 1 119 ? -16.422 2.457 10.5 1 95.19 119 LYS A N 1
ATOM 927 C CA . LYS A 1 119 ? -16.594 1.339 11.422 1 95.19 119 LYS A CA 1
ATOM 928 C C . LYS A 1 119 ? -17.047 0.083 10.688 1 95.19 119 LYS A C 1
ATOM 930 O O . LYS A 1 119 ? -16.516 -1.005 10.906 1 95.19 119 LYS A O 1
ATOM 935 N N . ALA A 1 120 ? -18.047 0.274 9.836 1 94.94 120 ALA A N 1
ATOM 936 C CA . ALA A 1 120 ? -18.562 -0.857 9.078 1 94.94 120 ALA A CA 1
ATOM 937 C C . ALA A 1 120 ? -17.469 -1.486 8.219 1 94.94 120 ALA A C 1
ATOM 939 O O . ALA A 1 120 ? -17.375 -2.713 8.133 1 94.94 120 ALA A O 1
ATOM 940 N N . HIS A 1 121 ? -16.703 -0.695 7.59 1 94.56 121 HIS A N 1
ATOM 941 C CA . HIS A 1 121 ? -15.617 -1.179 6.758 1 94.56 121 HIS A CA 1
ATOM 942 C C . HIS A 1 121 ? -14.602 -1.963 7.578 1 94.56 121 HIS A C 1
ATOM 944 O O . HIS A 1 121 ? -14.195 -3.061 7.191 1 94.56 121 HIS A O 1
ATOM 950 N N . LEU A 1 122 ? -14.18 -1.394 8.703 1 93.38 122 LEU A N 1
ATOM 951 C CA . LEU A 1 122 ? -13.18 -2.037 9.547 1 93.38 122 LEU A CA 1
ATOM 952 C C . LEU A 1 122 ? -13.703 -3.363 10.094 1 93.38 122 LEU A C 1
ATOM 954 O O . LEU A 1 122 ? -12.961 -4.344 10.172 1 93.38 122 LEU A O 1
ATOM 958 N N . GLU A 1 123 ? -14.953 -3.395 10.445 1 92.38 123 GLU A N 1
ATOM 959 C CA . GLU A 1 123 ? -15.555 -4.629 10.93 1 92.38 123 GLU A CA 1
ATOM 960 C C . GLU A 1 123 ? -15.625 -5.684 9.836 1 92.38 123 GLU A C 1
ATOM 962 O O . GLU A 1 123 ? -15.344 -6.859 10.07 1 92.38 123 GLU A O 1
ATOM 967 N N . ALA A 1 124 ? -16.031 -5.258 8.641 1 93.75 124 ALA A N 1
ATOM 968 C CA . ALA A 1 124 ? -16.094 -6.184 7.516 1 93.75 124 ALA A CA 1
ATOM 969 C C . ALA A 1 124 ? -14.703 -6.699 7.156 1 93.75 124 ALA A C 1
ATOM 971 O O . ALA A 1 124 ? -14.539 -7.863 6.785 1 93.75 124 ALA A O 1
ATOM 972 N N . TYR A 1 125 ? -13.781 -5.832 7.219 1 93 125 TYR A N 1
ATOM 973 C CA . TYR A 1 125 ? -12.406 -6.234 6.965 1 93 125 TYR A CA 1
ATOM 974 C C . TYR A 1 125 ? -11.953 -7.293 7.961 1 93 125 TYR A C 1
ATOM 976 O O . TYR A 1 125 ? -11.367 -8.312 7.574 1 93 125 TYR A O 1
ATOM 984 N N . LYS A 1 126 ? -12.172 -7.051 9.219 1 89.06 126 LYS A N 1
ATOM 985 C CA . LYS A 1 126 ? -11.828 -8 10.273 1 89.06 126 LYS A CA 1
ATOM 986 C C . LYS A 1 126 ? -12.469 -9.359 10.023 1 89.06 126 LYS A C 1
ATOM 988 O O . LYS A 1 126 ? -11.82 -10.398 10.172 1 89.06 126 LYS A O 1
ATOM 993 N N . ALA A 1 127 ? -13.703 -9.328 9.648 1 90.44 127 ALA A N 1
ATOM 994 C CA . ALA A 1 127 ? -14.422 -10.57 9.359 1 90.44 127 ALA A CA 1
ATOM 995 C C . ALA A 1 127 ? -13.805 -11.297 8.172 1 90.44 127 ALA A C 1
ATOM 997 O O . ALA A 1 127 ? -13.711 -12.531 8.172 1 90.44 127 ALA A O 1
ATOM 998 N N . MET A 1 128 ? -13.414 -10.57 7.191 1 92 128 MET A N 1
ATOM 999 C CA . MET A 1 128 ? -12.844 -11.148 5.977 1 92 128 MET A CA 1
ATOM 1000 C C . MET A 1 128 ? -11.523 -11.859 6.281 1 92 128 MET A C 1
ATOM 1002 O O . MET A 1 128 ? -11.344 -13.023 5.914 1 92 128 MET A O 1
ATOM 1006 N N . ILE A 1 129 ? -10.688 -11.195 7.016 1 89.12 129 ILE A N 1
ATOM 1007 C CA . ILE A 1 129 ? -9.336 -11.727 7.184 1 89.12 129 ILE A CA 1
ATOM 1008 C C . ILE A 1 129 ? -9.367 -12.906 8.156 1 89.12 129 ILE A C 1
ATOM 1010 O O . ILE A 1 129 ? -8.398 -13.672 8.234 1 89.12 129 ILE A O 1
ATOM 1014 N N . SER A 1 130 ? -10.461 -13.062 8.875 1 85.19 130 SER A N 1
ATOM 1015 C CA . SER A 1 130 ? -10.617 -14.195 9.773 1 85.19 130 SER A CA 1
ATOM 1016 C C . SER A 1 130 ? -11.523 -15.266 9.172 1 85.19 130 SER A C 1
ATOM 1018 O O . SER A 1 130 ? -11.656 -16.359 9.719 1 85.19 130 SER A O 1
ATOM 1020 N N . CYS A 1 131 ? -12.062 -14.953 8.008 1 81.25 131 CYS A N 1
ATOM 1021 C CA . CYS A 1 131 ? -13.07 -15.805 7.383 1 81.25 131 CYS A CA 1
ATOM 1022 C C . CYS A 1 131 ? -14.141 -16.219 8.391 1 81.25 131 CYS A C 1
ATOM 1024 O O . CYS A 1 131 ? -14.547 -17.375 8.43 1 81.25 131 CYS A O 1
ATOM 1026 N N . GLY A 1 132 ? -14.43 -15.414 9.211 1 70.69 132 GLY A N 1
ATOM 1027 C CA . GLY A 1 132 ? -15.461 -15.641 10.211 1 70.69 132 GLY A CA 1
ATOM 1028 C C . GLY A 1 132 ? -15.008 -16.531 11.352 1 70.69 132 GLY A C 1
ATOM 1029 O O . GLY A 1 132 ? -15.797 -16.875 12.227 1 70.69 132 GLY A O 1
ATOM 1030 N N . ILE A 1 133 ? -13.797 -17.031 11.219 1 73.88 133 ILE A N 1
ATOM 1031 C CA . ILE A 1 133 ? -13.312 -17.938 12.258 1 73.88 133 ILE A CA 1
ATOM 1032 C C . ILE A 1 133 ? -12.711 -17.125 13.406 1 73.88 133 ILE A C 1
ATOM 1034 O O . ILE A 1 133 ? -11.953 -16.188 13.18 1 73.88 133 ILE A O 1
ATOM 1038 N N . SER A 1 134 ? -13.367 -17.016 14.562 1 58.69 134 SER A N 1
ATOM 1039 C CA . SER A 1 134 ? -12.914 -16.281 15.742 1 58.69 134 SER A CA 1
ATOM 1040 C C . SER A 1 134 ? -11.664 -16.922 16.344 1 58.69 134 SER A C 1
ATOM 1042 O O . SER A 1 134 ? -11.688 -18.094 16.734 1 58.69 134 SER A O 1
ATOM 1044 N N . GLY A 1 135 ? -10.602 -16.953 15.641 1 54.34 135 GLY A N 1
ATOM 1045 C CA . GLY A 1 135 ? -9.539 -17.719 16.281 1 54.34 135 GLY A CA 1
ATOM 1046 C C . GLY A 1 135 ? -8.562 -16.844 17.047 1 54.34 135 GLY A C 1
ATOM 1047 O O . GLY A 1 135 ? -8.672 -15.617 17.031 1 54.34 135 GLY A O 1
ATOM 1048 N N . GLU A 1 136 ? -7.887 -17.391 18.078 1 49.62 136 GLU A N 1
ATOM 1049 C CA . GLU A 1 136 ? -6.934 -16.891 19.062 1 49.62 136 GLU A CA 1
ATOM 1050 C C . GLU A 1 136 ? -5.566 -16.641 18.438 1 49.62 136 GLU A C 1
ATOM 1052 O O . GLU A 1 136 ? -4.617 -16.266 19.125 1 49.62 136 GLU A O 1
ATOM 1057 N N . ASP A 1 137 ? -5.395 -16.781 17.188 1 50.12 137 ASP A N 1
ATOM 1058 C CA . ASP A 1 137 ? -3.996 -16.875 16.766 1 50.12 137 ASP A CA 1
ATOM 1059 C C . ASP A 1 137 ? -3.477 -15.523 16.297 1 50.12 137 ASP A C 1
ATOM 1061 O O . ASP A 1 137 ? -4.258 -14.602 16.062 1 50.12 137 ASP A O 1
ATOM 1065 N N . GLU A 1 138 ? -2.178 -15.438 16.234 1 49.28 138 GLU A N 1
ATOM 1066 C CA . GLU A 1 138 ? -1.359 -14.266 15.93 1 49.28 138 GLU A CA 1
ATOM 1067 C C . GLU A 1 138 ? -1.834 -13.57 14.656 1 49.28 138 GLU A C 1
ATOM 1069 O O . GLU A 1 138 ? -1.721 -12.352 14.531 1 49.28 138 GLU A O 1
ATOM 1074 N N . ASP A 1 139 ? -2.354 -14.422 13.789 1 50.47 139 ASP A N 1
ATOM 1075 C CA . ASP A 1 139 ? -2.82 -13.828 12.539 1 50.47 139 ASP A CA 1
ATOM 1076 C C . ASP A 1 139 ? -4.246 -13.297 12.68 1 50.47 139 ASP A C 1
ATOM 1078 O O . ASP A 1 139 ? -4.77 -12.664 11.766 1 50.47 139 ASP A O 1
ATOM 1082 N N . ASP A 1 140 ? -4.719 -13.594 13.93 1 55.66 140 ASP A N 1
ATOM 1083 C CA . ASP A 1 140 ? -6.086 -13.156 14.18 1 55.66 140 ASP A CA 1
ATOM 1084 C C . ASP A 1 140 ? -6.133 -11.672 14.539 1 55.66 140 ASP A C 1
ATOM 1086 O O . ASP A 1 140 ? -5.215 -11.156 15.188 1 55.66 140 ASP A O 1
ATOM 1090 N N . PRO A 1 141 ? -7.062 -11.055 13.859 1 57.03 141 PRO A N 1
ATOM 1091 C CA . PRO A 1 141 ? -7.207 -9.648 14.234 1 57.03 141 PRO A CA 1
ATOM 1092 C C . PRO A 1 141 ? -7.324 -9.453 15.742 1 57.03 141 PRO A C 1
ATOM 1094 O O . PRO A 1 141 ? -7.859 -10.312 16.438 1 57.03 141 PRO A O 1
ATOM 1097 N N . MET A 1 142 ? -6.57 -8.461 16.25 1 57.72 142 MET A N 1
ATOM 1098 C CA . MET A 1 142 ? -6.652 -8.078 17.656 1 57.72 142 MET A CA 1
ATOM 1099 C C . MET A 1 142 ? -8.094 -7.801 18.062 1 57.72 142 MET A C 1
ATOM 1101 O O . MET A 1 142 ? -8.883 -7.281 17.266 1 57.72 142 MET A O 1
ATOM 1105 N N . ASP A 1 143 ? -8.547 -8.469 19.016 1 64.38 143 ASP A N 1
ATOM 1106 C CA . ASP A 1 143 ? -9.836 -8.133 19.609 1 64.38 143 ASP A CA 1
ATOM 1107 C C . ASP A 1 143 ? -9.852 -6.699 20.125 1 64.38 143 ASP A C 1
ATOM 1109 O O . ASP A 1 143 ? -9.703 -6.469 21.328 1 64.38 143 ASP A O 1
ATOM 1113 N N . ILE A 1 144 ? -9.758 -5.809 19.219 1 70.5 144 ILE A N 1
ATOM 1114 C CA . ILE A 1 144 ? -9.734 -4.406 19.625 1 70.5 144 ILE A CA 1
ATOM 1115 C C . ILE A 1 144 ? -11.133 -3.809 19.5 1 70.5 144 ILE A C 1
ATOM 1117 O O . ILE A 1 144 ? -11.859 -4.117 18.547 1 70.5 144 ILE A O 1
ATOM 1121 N N . ASN A 1 145 ? -11.469 -3.111 20.547 1 84.38 145 ASN A N 1
ATOM 1122 C CA . ASN A 1 145 ? -12.672 -2.283 20.438 1 84.38 145 ASN A CA 1
ATOM 1123 C C . ASN A 1 145 ? -12.406 -1.022 19.625 1 84.38 145 ASN A C 1
ATOM 1125 O O . ASN A 1 145 ? -11.758 -0.089 20.094 1 84.38 145 ASN A O 1
ATOM 1129 N N . LEU A 1 146 ? -12.93 -1.009 18.438 1 86.62 146 LEU A N 1
ATOM 1130 C CA . LEU A 1 146 ? -12.695 0.08 17.5 1 86.62 146 LEU A CA 1
ATOM 1131 C C . LEU A 1 146 ? -13.094 1.421 18.109 1 86.62 146 LEU A C 1
ATOM 1133 O O . LEU A 1 146 ? -12.5 2.453 17.781 1 86.62 146 LEU A O 1
ATOM 1137 N N . ASP A 1 147 ? -14.023 1.424 19.016 1 90.38 147 ASP A N 1
ATOM 1138 C CA . ASP A 1 147 ? -14.539 2.654 19.609 1 90.38 147 ASP A CA 1
ATOM 1139 C C . ASP A 1 147 ? -13.469 3.342 20.469 1 90.38 147 ASP A C 1
ATOM 1141 O O . ASP A 1 147 ? -13.547 4.543 20.719 1 90.38 147 ASP A O 1
ATOM 1145 N N . ASP A 1 148 ? -12.547 2.576 20.875 1 91.94 148 ASP A N 1
ATOM 1146 C CA . ASP A 1 148 ? -11.477 3.129 21.688 1 91.94 148 ASP A CA 1
ATOM 1147 C C . ASP A 1 148 ? -10.492 3.936 20.844 1 91.94 148 ASP A C 1
ATOM 1149 O O . ASP A 1 148 ? -9.734 4.75 21.375 1 91.94 148 ASP A O 1
ATOM 1153 N N . TYR A 1 149 ? -10.586 3.768 19.547 1 93.69 149 TYR A N 1
ATOM 1154 C CA . TYR A 1 149 ? -9.523 4.328 18.719 1 93.69 149 TYR A CA 1
ATOM 1155 C C . TYR A 1 149 ? -10.094 5.289 17.688 1 93.69 149 TYR A C 1
ATOM 1157 O O . TYR A 1 149 ? -9.359 6.066 17.078 1 93.69 149 TYR A O 1
ATOM 1165 N N . LEU A 1 150 ? -11.344 5.254 17.438 1 96.94 150 LEU A N 1
ATOM 1166 C CA . LEU A 1 150 ? -12 6.152 16.5 1 96.94 150 LEU A CA 1
ATOM 1167 C C . LEU A 1 150 ? -12.656 7.32 17.219 1 96.94 150 LEU A C 1
ATOM 1169 O O . LEU A 1 150 ? -13.57 7.121 18.031 1 96.94 150 LEU A O 1
ATOM 1173 N N . HIS A 1 151 ? -12.203 8.523 16.922 1 98.31 151 HIS A N 1
ATOM 1174 C CA . HIS A 1 151 ? -12.695 9.727 17.578 1 98.31 151 HIS A CA 1
ATOM 1175 C C . HIS A 1 151 ? -13.367 10.672 16.578 1 98.31 151 HIS A C 1
ATOM 1177 O O . HIS A 1 151 ? -12.688 11.445 15.914 1 98.31 151 HIS A O 1
ATOM 1183 N N . PRO A 1 152 ? -14.68 10.648 16.516 1 98.44 152 PRO A N 1
ATOM 1184 C CA . PRO A 1 152 ? -15.406 11.508 15.57 1 98.44 152 PRO A CA 1
ATOM 1185 C C . PRO A 1 152 ? -15.367 12.984 15.984 1 98.44 152 PRO A C 1
ATOM 1187 O O . PRO A 1 152 ? -15.43 13.297 17.172 1 98.44 152 PRO A O 1
ATOM 1190 N N . LEU A 1 153 ? -15.234 13.828 15.031 1 98.75 153 LEU A N 1
ATOM 1191 C CA . LEU A 1 153 ? -15.164 15.266 15.281 1 98.75 153 LEU A CA 1
ATOM 1192 C C . LEU A 1 153 ? -16.188 16.016 14.438 1 98.75 153 LEU A C 1
ATOM 1194 O O . LEU A 1 153 ? -16.453 15.648 13.289 1 98.75 153 LEU A O 1
ATOM 1198 N N . ASN A 1 154 ? -16.719 17.062 15.016 1 98.38 154 ASN A N 1
ATOM 1199 C CA . ASN A 1 154 ? -17.453 18.094 14.297 1 98.38 154 ASN A CA 1
ATOM 1200 C C . ASN A 1 154 ? -16.562 19.297 13.961 1 98.38 154 ASN A C 1
ATOM 1202 O O . ASN A 1 154 ? -15.562 19.531 14.633 1 98.38 154 ASN A O 1
ATOM 1206 N N . PRO A 1 155 ? -16.953 19.984 12.852 1 97.5 155 PRO A N 1
ATOM 1207 C CA . PRO A 1 155 ? -16.234 21.25 12.664 1 97.5 155 PRO A CA 1
ATOM 1208 C C . PRO A 1 155 ? -16.203 22.109 13.922 1 97.5 155 PRO A C 1
ATOM 1210 O O . PRO A 1 155 ? -17.188 22.156 14.672 1 97.5 155 PRO A O 1
ATOM 1213 N N . LYS A 1 156 ? -15.094 22.688 14.242 1 96.12 156 LYS A N 1
ATOM 1214 C CA . LYS A 1 156 ? -14.875 23.641 15.336 1 96.12 156 LYS A CA 1
ATOM 1215 C C . LYS A 1 156 ? -14.57 22.906 16.641 1 96.12 156 LYS A C 1
ATOM 1217 O O . LYS A 1 156 ? -14.25 23.547 17.656 1 96.12 156 LYS A O 1
ATOM 1222 N N . ASP A 1 157 ? -14.75 21.531 16.641 1 98.25 157 ASP A N 1
ATOM 1223 C CA . ASP A 1 157 ? -14.258 20.812 17.828 1 98.25 157 ASP A CA 1
ATOM 1224 C C . ASP A 1 157 ? -12.789 21.141 18.078 1 98.25 157 ASP A C 1
ATOM 1226 O O . ASP A 1 157 ? -12 21.266 17.141 1 98.25 157 ASP A O 1
ATOM 1230 N N . GLU A 1 158 ? -12.414 21.281 19.344 1 97.75 158 GLU A N 1
ATOM 1231 C CA . GLU A 1 158 ? -11.047 21.547 19.766 1 97.75 158 GLU A CA 1
ATOM 1232 C C . GLU A 1 158 ? -10.625 20.594 20.891 1 97.75 158 GLU A C 1
ATOM 1234 O O . GLU A 1 158 ? -11.422 20.281 21.781 1 97.75 158 GLU A O 1
ATOM 1239 N N . PHE A 1 159 ? -9.398 20.109 20.844 1 97.56 159 PHE A N 1
ATOM 1240 C CA . PHE A 1 159 ? -8.898 19.203 21.859 1 97.56 159 PHE A CA 1
ATOM 1241 C C . PHE A 1 159 ? -7.387 19.328 22 1 97.56 159 PHE A C 1
ATOM 1243 O O . PHE A 1 159 ? -6.719 19.906 21.141 1 97.56 159 PHE A O 1
ATOM 1250 N N . ILE A 1 160 ? -6.871 18.844 23.125 1 96.25 160 ILE A N 1
ATOM 1251 C CA . ILE A 1 160 ? -5.445 18.875 23.422 1 96.25 160 ILE A CA 1
ATOM 1252 C C . ILE A 1 160 ? -4.855 17.469 23.312 1 96.25 160 ILE A C 1
ATOM 1254 O O . ILE A 1 160 ? -5.461 16.5 23.781 1 96.25 160 ILE A O 1
ATOM 1258 N N . ILE A 1 161 ? -3.805 17.328 22.578 1 96 161 ILE A N 1
ATOM 1259 C CA . ILE A 1 161 ? -3.049 16.078 22.531 1 96 161 ILE A CA 1
ATOM 1260 C C . ILE A 1 161 ? -1.756 16.219 23.328 1 96 161 ILE A C 1
ATOM 1262 O O . ILE A 1 161 ? -0.985 17.156 23.109 1 96 161 ILE A O 1
ATOM 1266 N N . HIS A 1 162 ? -1.533 15.242 24.203 1 90.69 162 HIS A N 1
ATOM 1267 C CA . HIS A 1 162 ? -0.307 15.227 24.984 1 90.69 162 HIS A CA 1
ATOM 1268 C C . HIS A 1 162 ? 0.75 14.336 24.344 1 90.69 162 HIS A C 1
ATOM 1270 O O . HIS A 1 162 ? 0.449 13.219 23.922 1 90.69 162 HIS A O 1
ATOM 1276 N N . GLN A 1 163 ? 1.825 14.82 24.094 1 82.56 163 GLN A N 1
ATOM 1277 C CA . GLN A 1 163 ? 2.967 14.078 23.578 1 82.56 163 GLN A CA 1
ATOM 1278 C C . GLN A 1 163 ? 4.004 13.836 24.672 1 82.56 163 GLN A C 1
ATOM 1280 O O . GLN A 1 163 ? 3.898 14.383 25.766 1 82.56 163 GLN A O 1
ATOM 1285 N N . ALA A 1 164 ? 4.879 12.875 24.312 1 72.12 164 ALA A N 1
ATOM 1286 C CA . ALA A 1 164 ? 5.918 12.594 25.297 1 72.12 164 ALA A CA 1
ATOM 1287 C C . ALA A 1 164 ? 6.645 13.867 25.719 1 72.12 164 ALA A C 1
ATOM 1289 O O . ALA A 1 164 ? 6.914 14.734 24.875 1 72.12 164 ALA A O 1
ATOM 1290 N N . GLY A 1 165 ? 6.801 13.883 26.984 1 66.56 165 GLY A N 1
ATOM 1291 C CA . GLY A 1 165 ? 7.422 15.062 27.578 1 66.56 165 GLY A CA 1
ATOM 1292 C C . GLY A 1 165 ? 6.434 16.188 27.844 1 66.56 165 GLY A C 1
ATOM 1293 O O . GLY A 1 165 ? 5.289 15.93 28.219 1 66.56 165 GLY A O 1
ATOM 1294 N N . ALA A 1 166 ? 6.824 17.375 27.828 1 65.44 166 ALA A N 1
ATOM 1295 C CA . ALA A 1 166 ? 6.008 18.531 28.188 1 65.44 166 ALA A CA 1
ATOM 1296 C C . ALA A 1 166 ? 5.344 19.141 26.953 1 65.44 166 ALA A C 1
ATOM 1298 O O . ALA A 1 166 ? 4.691 20.188 27.047 1 65.44 166 ALA A O 1
ATOM 1299 N N . ASN A 1 167 ? 5.387 18.281 25.797 1 79.62 167 ASN A N 1
ATOM 1300 C CA . ASN A 1 167 ? 4.816 18.859 24.594 1 79.62 167 ASN A CA 1
ATOM 1301 C C . ASN A 1 167 ? 3.318 18.578 24.484 1 79.62 167 ASN A C 1
ATOM 1303 O O . ASN A 1 167 ? 2.871 17.469 24.75 1 79.62 167 ASN A O 1
ATOM 1307 N N . LYS A 1 168 ? 2.59 19.734 24.312 1 92.12 168 LYS A N 1
ATOM 1308 C CA . LYS A 1 168 ? 1.147 19.672 24.094 1 92.12 168 LYS A CA 1
ATOM 1309 C C . LYS A 1 168 ? 0.754 20.375 22.812 1 92.12 168 LYS A C 1
ATOM 1311 O O . LYS A 1 168 ? 1.405 21.344 22.406 1 92.12 168 LYS A O 1
ATOM 1316 N N . PHE A 1 169 ? -0.283 19.797 22.234 1 96.12 169 PHE A N 1
ATOM 1317 C CA . PHE A 1 169 ? -0.8 20.422 21.016 1 96.12 169 PHE A CA 1
ATOM 1318 C C . PHE A 1 169 ? -2.305 20.641 21.125 1 96.12 169 PHE A C 1
ATOM 1320 O O . PHE A 1 169 ? -3.033 19.766 21.609 1 96.12 169 PHE A O 1
ATOM 1327 N N . ARG A 1 170 ? -2.656 21.844 20.766 1 97 170 ARG A N 1
ATOM 1328 C CA . ARG A 1 170 ? -4.082 22.094 20.562 1 97 170 ARG A CA 1
ATOM 1329 C C . ARG A 1 170 ? -4.473 21.922 19.109 1 97 170 ARG A C 1
ATOM 1331 O O . ARG A 1 170 ? -3.854 22.5 18.219 1 97 170 ARG A O 1
ATOM 1338 N N . VAL A 1 171 ? -5.484 21.078 18.859 1 98.25 171 VAL A N 1
ATOM 1339 C CA . VAL A 1 171 ? -5.957 20.812 17.5 1 98.25 171 VAL A CA 1
ATOM 1340 C C . VAL A 1 171 ? -7.414 21.25 17.375 1 98.25 171 VAL A C 1
ATOM 1342 O O . VAL A 1 171 ? -8.242 20.953 18.234 1 98.25 171 VAL A O 1
ATOM 1345 N N . ARG A 1 172 ? -7.641 22 16.344 1 98.25 172 ARG A N 1
ATOM 1346 C CA . ARG A 1 172 ? -9.008 22.406 16 1 98.25 172 ARG A CA 1
ATOM 1347 C C . ARG A 1 172 ? -9.43 21.828 14.656 1 98.25 172 ARG A C 1
ATOM 1349 O O . ARG A 1 172 ? -8.695 21.953 13.672 1 98.25 172 ARG A O 1
ATOM 1356 N N . ALA A 1 173 ? -10.625 21.219 14.641 1 98.69 173 ALA A N 1
ATOM 1357 C CA . ALA A 1 173 ? -11.18 20.719 13.383 1 98.69 173 ALA A CA 1
ATOM 1358 C C . ALA A 1 173 ? -11.828 21.844 12.586 1 98.69 173 ALA A C 1
ATOM 1360 O O . ALA A 1 173 ? -12.555 22.672 13.141 1 98.69 173 ALA A O 1
ATOM 1361 N N . LEU A 1 174 ? -11.531 21.906 11.336 1 98.62 174 LEU A N 1
ATOM 1362 C CA . LEU A 1 174 ? -12.047 22.938 10.445 1 98.62 174 LEU A CA 1
ATOM 1363 C C . LEU A 1 174 ? -12.992 22.344 9.406 1 98.62 174 LEU A C 1
ATOM 1365 O O . LEU A 1 174 ? -12.727 21.25 8.883 1 98.62 174 LEU A O 1
ATOM 1369 N N . GLN A 1 175 ? -14.016 23.031 9.094 1 98 175 GLN A N 1
ATOM 1370 C CA . GLN A 1 175 ? -14.922 22.609 8.031 1 98 175 GLN A CA 1
ATOM 1371 C C . GLN A 1 175 ? -14.305 22.859 6.656 1 98 175 GLN A C 1
ATOM 1373 O O . GLN A 1 175 ? -13.828 23.953 6.375 1 98 175 GLN A O 1
ATOM 1378 N N . MET A 1 176 ? -14.289 21.812 5.836 1 98.19 176 MET A N 1
ATOM 1379 C CA . MET A 1 176 ? -13.852 21.953 4.453 1 98.19 176 MET A CA 1
ATOM 1380 C C . MET A 1 176 ? -15.047 22.031 3.508 1 98.19 176 MET A C 1
ATOM 1382 O O . MET A 1 176 ? -16.172 21.703 3.896 1 98.19 176 MET A O 1
ATOM 1386 N N . HIS A 1 177 ? -14.859 22.609 2.369 1 97.75 177 HIS A N 1
ATOM 1387 C CA . HIS A 1 177 ? -15.836 22.562 1.286 1 97.75 177 HIS A CA 1
ATOM 1388 C C . HIS A 1 177 ? -15.523 21.438 0.306 1 97.75 177 HIS A C 1
ATOM 1390 O O . HIS A 1 177 ? -14.664 21.594 -0.566 1 97.75 177 HIS A O 1
ATOM 1396 N N . HIS A 1 178 ? -16.156 20.328 0.452 1 95.44 178 HIS A N 1
ATOM 1397 C CA . HIS A 1 178 ? -15.93 19.125 -0.352 1 95.44 178 HIS A CA 1
ATOM 1398 C C . HIS A 1 178 ? -17.203 18.312 -0.499 1 95.44 178 HIS A C 1
ATOM 1400 O O . HIS A 1 178 ? -18.219 18.594 0.15 1 95.44 178 HIS A O 1
ATOM 1406 N N . ARG A 1 179 ? -17.219 17.375 -1.371 1 90.5 179 ARG A N 1
ATOM 1407 C CA . ARG A 1 179 ? -18.406 16.625 -1.759 1 90.5 179 ARG A CA 1
ATOM 1408 C C . ARG A 1 179 ? -18.859 15.703 -0.634 1 90.5 179 ARG A C 1
ATOM 1410 O O . ARG A 1 179 ? -20.031 15.336 -0.562 1 90.5 179 ARG A O 1
ATOM 1417 N N . VAL A 1 180 ? -18 15.242 0.156 1 92.81 180 VAL A N 1
ATOM 1418 C CA . VAL A 1 180 ? -18.281 14.406 1.314 1 92.81 180 VAL A CA 1
ATOM 1419 C C . VAL A 1 180 ? -17.844 15.117 2.59 1 92.81 180 VAL A C 1
ATOM 1421 O O . VAL A 1 180 ? -17.094 16.094 2.535 1 92.81 180 VAL A O 1
ATOM 1424 N N . PRO A 1 181 ? -18.375 14.68 3.727 1 95.31 181 PRO A N 1
ATOM 1425 C CA . PRO A 1 181 ? -17.875 15.297 4.957 1 95.31 181 PRO A CA 1
ATOM 1426 C C . PRO A 1 181 ? -16.359 15.297 5.051 1 95.31 181 PRO A C 1
ATOM 1428 O O . PRO A 1 181 ? -15.719 14.25 4.891 1 95.31 181 PRO A O 1
ATOM 1431 N N . CYS A 1 182 ? -15.82 16.406 5.203 1 97.69 182 CYS A N 1
ATOM 1432 C CA . CYS A 1 182 ? -14.375 16.594 5.148 1 97.69 182 CYS A CA 1
ATOM 1433 C C . CYS A 1 182 ? -13.914 17.609 6.18 1 97.69 182 CYS A C 1
ATOM 1435 O O . CYS A 1 182 ? -14.547 18.656 6.352 1 97.69 182 CYS A O 1
ATOM 1437 N N . LEU A 1 183 ? -12.867 17.281 6.898 1 98.69 183 LEU A N 1
ATOM 1438 C CA . LEU A 1 183 ? -12.297 18.156 7.914 1 98.69 183 LEU A CA 1
ATOM 1439 C C . LEU A 1 183 ? -10.859 18.547 7.559 1 98.69 183 LEU A C 1
ATOM 1441 O O . LEU A 1 183 ? -10.148 17.766 6.906 1 98.69 183 LEU A O 1
ATOM 1445 N N . GLY A 1 184 ? -10.461 19.734 7.91 1 98.81 184 GLY A N 1
ATOM 1446 C CA . GLY A 1 184 ? -9.07 20.109 8.094 1 98.81 184 GLY A CA 1
ATOM 1447 C C . GLY A 1 184 ? -8.664 20.219 9.547 1 98.81 184 GLY A C 1
ATOM 1448 O O . GLY A 1 184 ? -9.508 20.109 10.445 1 98.81 184 GLY A O 1
ATOM 1449 N N . TYR A 1 185 ? -7.375 20.422 9.789 1 98.81 185 TYR A N 1
ATOM 1450 C CA . TYR A 1 185 ? -6.871 20.438 11.156 1 98.81 185 TYR A CA 1
ATOM 1451 C C . TYR A 1 185 ? -5.922 21.609 11.375 1 98.81 185 TYR A C 1
ATOM 1453 O O . TYR A 1 185 ? -4.883 21.703 10.719 1 98.81 185 TYR A O 1
ATOM 1461 N N . SER A 1 186 ? -6.301 22.5 12.25 1 98.38 186 SER A N 1
ATOM 1462 C CA . SER A 1 186 ? -5.469 23.609 12.727 1 98.38 186 SER A CA 1
ATOM 1463 C C . SER A 1 186 ? -4.727 23.234 14.008 1 98.38 186 SER A C 1
ATOM 1465 O O . SER A 1 186 ? -5.352 22.984 15.039 1 98.38 186 SER A O 1
ATOM 1467 N N . MET A 1 187 ? -3.42 23.25 13.953 1 97.31 187 MET A N 1
ATOM 1468 C CA . MET A 1 187 ? -2.633 22.703 15.062 1 97.31 187 MET A CA 1
ATOM 1469 C C . MET A 1 187 ? -1.714 23.781 15.641 1 97.31 187 MET A C 1
ATOM 1471 O O . MET A 1 187 ? -1.015 24.469 14.898 1 97.31 187 MET A O 1
ATOM 1475 N N . PHE A 1 188 ? -1.717 23.875 16.922 1 95.94 188 PHE A N 1
ATOM 1476 C CA . PHE A 1 188 ? -0.855 24.781 17.672 1 95.94 188 PHE A CA 1
ATOM 1477 C C . PHE A 1 188 ? -0.038 24.031 18.703 1 95.94 188 PHE A C 1
ATOM 1479 O O . PHE A 1 188 ? -0.551 23.125 19.375 1 95.94 188 PHE A O 1
ATOM 1486 N N . ARG A 1 189 ? 1.147 24.375 18.828 1 93.56 189 ARG A N 1
ATOM 1487 C CA . ARG A 1 189 ? 1.984 23.859 19.906 1 93.56 189 ARG A CA 1
ATOM 1488 C C . ARG A 1 189 ? 1.865 24.719 21.156 1 93.56 189 ARG A C 1
ATOM 1490 O O . ARG A 1 189 ? 1.924 25.938 21.094 1 93.56 189 ARG A O 1
ATOM 1497 N N . ILE A 1 190 ? 1.665 24.047 22.25 1 92.38 190 ILE A N 1
ATOM 1498 C CA . ILE A 1 190 ? 1.601 24.75 23.531 1 92.38 190 ILE A CA 1
ATOM 1499 C C . ILE A 1 190 ? 2.916 24.562 24.281 1 92.38 190 ILE A C 1
ATOM 1501 O O . ILE A 1 190 ? 3.33 23.422 24.562 1 92.38 190 ILE A O 1
ATOM 1505 N N . ARG A 1 191 ? 3.521 25.625 24.594 1 84.94 191 ARG A N 1
ATOM 1506 C CA . ARG A 1 191 ? 4.766 25.609 25.344 1 84.94 191 ARG A CA 1
ATOM 1507 C C . ARG A 1 191 ? 4.625 26.391 26.656 1 84.94 191 ARG A C 1
ATOM 1509 O O . ARG A 1 191 ? 3.848 27.344 26.734 1 84.94 191 ARG A O 1
ATOM 1516 N N . SER A 1 192 ? 5.328 25.859 27.641 1 84.31 192 SER A N 1
ATOM 1517 C CA . SER A 1 192 ? 5.398 26.578 28.906 1 84.31 192 SER A CA 1
ATOM 1518 C C . SER A 1 192 ? 6.629 27.484 28.953 1 84.31 192 SER A C 1
ATOM 1520 O O . SER A 1 192 ? 7.754 27.016 28.781 1 84.31 192 SER A O 1
ATOM 1522 N N . LYS A 1 193 ? 6.312 28.688 29.094 1 84.75 193 LYS A N 1
ATOM 1523 C CA . LYS A 1 193 ? 7.398 29.656 29.219 1 84.75 193 LYS A CA 1
ATOM 1524 C C . LYS A 1 193 ? 7.43 30.281 30.594 1 84.75 193 LYS A C 1
ATOM 1526 O O . LYS A 1 193 ? 6.383 30.484 31.219 1 84.75 193 LYS A O 1
ATOM 1531 N N . LEU A 1 194 ? 8.672 30.5 30.984 1 88 194 LEU A N 1
ATOM 1532 C CA . LEU A 1 194 ? 8.82 31.203 32.25 1 88 194 LEU A CA 1
ATOM 1533 C C . LEU A 1 194 ? 8.188 32.594 32.188 1 88 194 LEU A C 1
ATOM 1535 O O . LEU A 1 194 ? 8.391 33.312 31.203 1 88 194 LEU A O 1
ATOM 1539 N N . LYS A 1 195 ? 7.465 32.875 33.219 1 91.19 195 LYS A N 1
ATOM 1540 C CA . LYS A 1 195 ? 6.867 34.219 33.281 1 91.19 195 LYS A CA 1
ATOM 1541 C C . LYS A 1 195 ? 7.941 35.312 33.281 1 91.19 195 LYS A C 1
ATOM 1543 O O . LYS A 1 195 ? 9.008 35.125 33.875 1 91.19 195 LYS A O 1
ATOM 1548 N N . GLN A 1 196 ? 7.574 36.375 32.594 1 90.06 196 GLN A N 1
ATOM 1549 C CA . GLN A 1 196 ? 8.516 37.5 32.438 1 90.06 196 GLN A CA 1
ATOM 1550 C C . GLN A 1 196 ? 9.008 38 33.781 1 90.06 196 GLN A C 1
ATOM 1552 O O . GLN A 1 196 ? 10.164 38.406 33.938 1 90.06 196 GLN A O 1
ATOM 1557 N N . GLU A 1 197 ? 8.141 37.875 34.75 1 90.12 197 GLU A N 1
ATOM 1558 C CA . GLU A 1 197 ? 8.461 38.406 36.062 1 90.12 197 GLU A CA 1
ATOM 1559 C C . GLU A 1 197 ? 9.547 37.594 36.75 1 90.12 197 GLU A C 1
ATOM 1561 O O . GLU A 1 197 ? 10.203 38.062 37.688 1 90.12 197 GLU A O 1
ATOM 1566 N N . PHE A 1 198 ? 9.703 36.469 36.219 1 91.19 198 PHE A N 1
ATOM 1567 C CA . PHE A 1 198 ? 10.672 35.625 36.875 1 91.19 198 PHE A CA 1
ATOM 1568 C C . PHE A 1 198 ? 11.93 35.469 36.031 1 91.19 198 PHE A C 1
ATOM 1570 O O . PHE A 1 198 ? 12.844 34.719 36.406 1 91.19 198 PHE A O 1
ATOM 1577 N N . VAL A 1 199 ? 11.844 36.094 34.875 1 88.31 199 VAL A N 1
ATOM 1578 C CA . VAL A 1 199 ? 13.016 36.031 34 1 88.31 199 VAL A CA 1
ATOM 1579 C C . VAL A 1 199 ? 14.211 36.688 34.688 1 88.31 199 VAL A C 1
ATOM 1581 O O . VAL A 1 199 ? 14.086 37.781 35.281 1 88.31 199 VAL A O 1
ATOM 1584 N N . GLY A 1 200 ? 15.344 36 34.719 1 88 200 GLY A N 1
ATOM 1585 C CA . GLY A 1 200 ? 16.531 36.5 35.375 1 88 200 GLY A CA 1
ATOM 1586 C C . GLY A 1 200 ? 16.828 35.844 36.719 1 88 200 GLY A C 1
ATOM 1587 O O . GLY A 1 200 ? 17.938 35.938 37.25 1 88 200 GLY A O 1
ATOM 1588 N N . LEU A 1 201 ? 15.82 35.281 37.156 1 88.88 201 LEU A N 1
ATOM 1589 C CA . LEU A 1 201 ? 16.031 34.562 38.406 1 88.88 201 LEU A CA 1
ATOM 1590 C C . LEU A 1 201 ? 16.891 33.312 38.188 1 88.88 201 LEU A C 1
ATOM 1592 O O . LEU A 1 201 ? 16.938 32.781 37.094 1 88.88 201 LEU A O 1
ATOM 1596 N N . SER A 1 202 ? 17.672 33.031 39.25 1 88.75 202 SER A N 1
ATOM 1597 C CA . SER A 1 202 ? 18.516 31.844 39.188 1 88.75 202 SER A CA 1
ATOM 1598 C C . SER A 1 202 ? 17.688 30.562 39.219 1 88.75 202 SER A C 1
ATOM 1600 O O . SER A 1 202 ? 16.516 30.594 39.594 1 88.75 202 SER A O 1
ATOM 1602 N N . ALA A 1 203 ? 18.281 29.484 38.75 1 88.62 203 ALA A N 1
ATOM 1603 C CA . ALA A 1 203 ? 17.609 28.188 38.75 1 88.62 203 ALA A CA 1
ATOM 1604 C C . ALA A 1 203 ? 17.141 27.812 40.156 1 88.62 203 ALA A C 1
ATOM 1606 O O . ALA A 1 203 ? 16.062 27.234 40.344 1 88.62 203 ALA A O 1
ATOM 1607 N N . GLN A 1 204 ? 17.969 28.156 41.125 1 89.38 204 GLN A N 1
ATOM 1608 C CA . GLN A 1 204 ? 17.641 27.875 42.5 1 89.38 204 GLN A CA 1
ATOM 1609 C C . GLN A 1 204 ? 16.406 28.656 42.969 1 89.38 204 GLN A C 1
ATOM 1611 O O . GLN A 1 204 ? 15.547 28.109 43.656 1 89.38 204 GLN A O 1
ATOM 1616 N N . GLU A 1 205 ? 16.453 29.891 42.531 1 91.12 205 GLU A N 1
ATOM 1617 C CA . GLU A 1 205 ? 15.32 30.75 42.906 1 91.12 205 GLU A CA 1
ATOM 1618 C C . GLU A 1 205 ? 14.031 30.266 42.25 1 91.12 205 GLU A C 1
ATOM 1620 O O . GLU A 1 205 ? 12.977 30.234 42.875 1 91.12 205 GLU A O 1
ATOM 1625 N N . ILE A 1 206 ? 14.156 29.922 41.031 1 90.75 206 ILE A N 1
ATOM 1626 C CA . ILE A 1 206 ? 13.008 29.438 40.281 1 90.75 206 ILE A CA 1
ATOM 1627 C C . ILE A 1 206 ? 12.492 28.141 40.906 1 90.75 206 ILE A C 1
ATOM 1629 O O . ILE A 1 206 ? 11.281 27.969 41.062 1 90.75 206 ILE A O 1
ATOM 1633 N N . GLY A 1 207 ? 13.359 27.344 41.281 1 90.69 207 GLY A N 1
ATOM 1634 C CA . GLY A 1 207 ? 13.008 26.109 41.969 1 90.69 207 GLY A CA 1
ATOM 1635 C C . GLY A 1 207 ? 12.258 26.344 43.281 1 90.69 207 GLY A C 1
ATOM 1636 O O . GLY A 1 207 ? 11.297 25.641 43.594 1 90.69 207 GLY A O 1
ATOM 1637 N N . GLN A 1 208 ? 12.719 27.281 43.969 1 90.5 208 GLN A N 1
ATOM 1638 C CA . GLN A 1 208 ? 12.086 27.625 45.25 1 90.5 208 GLN A CA 1
ATOM 1639 C C . GLN A 1 208 ? 10.656 28.125 45.031 1 90.5 208 GLN A C 1
ATOM 1641 O O . GLN A 1 208 ? 9.758 27.766 45.812 1 90.5 208 GLN A O 1
ATOM 1646 N N . LEU A 1 209 ? 10.602 28.938 44.031 1 91.06 209 LEU A N 1
ATOM 1647 C CA . LEU A 1 209 ? 9.281 29.469 43.688 1 91.06 209 LEU A CA 1
ATOM 1648 C C . LEU A 1 209 ? 8.312 28.328 43.375 1 91.06 209 LEU A C 1
ATOM 1650 O O . LEU A 1 209 ? 7.168 28.328 43.812 1 91.06 209 LEU A O 1
ATOM 1654 N N . LYS A 1 210 ? 8.773 27.375 42.594 1 88.81 210 LYS A N 1
ATOM 1655 C CA . LYS A 1 210 ? 7.961 26.219 42.219 1 88.81 210 LYS A CA 1
ATOM 1656 C C . LYS A 1 210 ? 7.559 25.391 43.438 1 88.81 210 LYS A C 1
ATOM 1658 O O . LYS A 1 210 ? 6.406 24.969 43.531 1 88.81 210 LYS A O 1
ATOM 1663 N N . ARG A 1 211 ? 8.414 25.312 44.344 1 90.88 211 ARG A N 1
ATOM 1664 C CA . ARG A 1 211 ? 8.164 24.547 45.531 1 90.88 211 ARG A CA 1
ATOM 1665 C C . ARG A 1 211 ? 7.125 25.25 46.438 1 90.88 211 ARG A C 1
ATOM 1667 O O . ARG A 1 211 ? 6.363 24.578 47.125 1 90.88 211 ARG A O 1
ATOM 1674 N N . ASN A 1 212 ? 7.098 26.5 46.312 1 92.06 212 ASN A N 1
ATOM 1675 C CA . ASN A 1 212 ? 6.152 27.266 47.094 1 92.06 212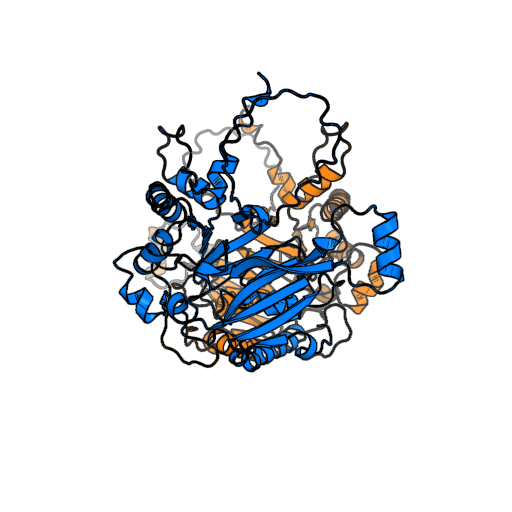 ASN A CA 1
ATOM 1676 C C . ASN A 1 212 ? 4.777 27.328 46.438 1 92.06 212 ASN A C 1
ATOM 1678 O O . ASN A 1 212 ? 3.891 28.047 46.906 1 92.06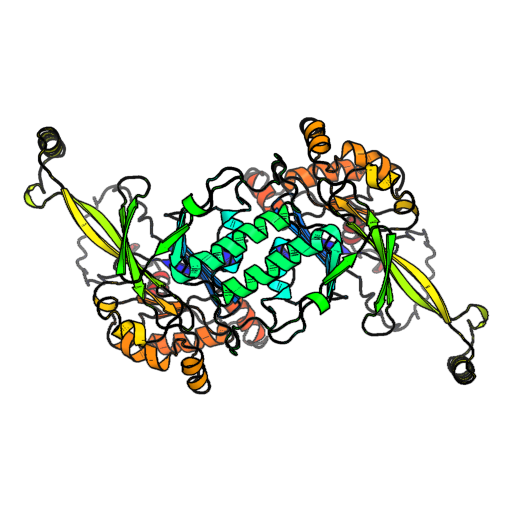 212 ASN A O 1
ATOM 1682 N N . GLY A 1 213 ? 4.711 26.719 45.219 1 90.38 213 GLY A N 1
ATOM 1683 C CA . GLY A 1 213 ? 3.416 26.594 44.562 1 90.38 213 GLY A CA 1
ATOM 1684 C C . GLY A 1 213 ? 3.096 27.766 43.656 1 90.38 213 GLY A C 1
ATOM 1685 O O . GLY A 1 213 ? 1.938 27.969 43.281 1 90.38 213 GLY A O 1
ATOM 1686 N N . ILE A 1 214 ? 4.109 28.562 43.438 1 90.25 214 ILE A N 1
ATOM 1687 C CA . ILE A 1 214 ? 3.891 29.703 42.562 1 90.25 214 ILE A CA 1
ATOM 1688 C C . ILE A 1 214 ? 3.971 29.266 41.125 1 90.25 214 ILE A C 1
ATOM 1690 O O . ILE A 1 214 ? 4.891 28.531 40.719 1 90.25 214 ILE A O 1
ATOM 1694 N N . GLU A 1 215 ? 3.002 29.641 40.375 1 89.5 215 GLU A N 1
ATOM 1695 C CA . GLU A 1 215 ? 3.027 29.359 38.969 1 89.5 215 GLU A CA 1
ATOM 1696 C C . GLU A 1 215 ? 4.062 30.234 38.25 1 89.5 215 GLU A C 1
ATOM 1698 O O . GLU A 1 215 ? 3.871 31.438 38.094 1 89.5 215 GLU A O 1
ATOM 1703 N N . ILE A 1 216 ? 5.102 29.609 37.781 1 89.5 216 ILE A N 1
ATOM 1704 C CA . ILE A 1 216 ? 6.227 30.375 37.281 1 89.5 216 ILE A CA 1
ATOM 1705 C C . ILE A 1 216 ? 6.207 30.375 35.75 1 89.5 216 ILE A C 1
ATOM 1707 O O . ILE A 1 216 ? 6.957 31.109 35.125 1 89.5 216 ILE A O 1
ATOM 1711 N N . THR A 1 217 ? 5.34 29.469 35.188 1 88.69 217 THR A N 1
ATOM 1712 C CA . THR A 1 217 ? 5.32 29.391 33.75 1 88.69 217 THR A CA 1
ATOM 1713 C C . THR A 1 217 ? 3.965 29.812 33.188 1 88.69 217 THR A C 1
ATOM 1715 O O . THR A 1 217 ? 2.971 29.828 33.906 1 88.69 217 THR A O 1
ATOM 1718 N N . VAL A 1 218 ? 4.004 30.422 32.031 1 88.69 218 VAL A N 1
ATOM 1719 C CA . VAL A 1 218 ? 2.789 30.719 31.281 1 88.69 218 VAL A CA 1
ATOM 1720 C C . VAL A 1 218 ? 2.758 29.906 30 1 88.69 218 VAL A C 1
ATOM 1722 O O . VAL A 1 218 ? 3.797 29.672 29.375 1 88.69 218 VAL A O 1
ATOM 1725 N N . GLU A 1 219 ? 1.542 29.469 29.688 1 88.38 219 GLU A N 1
ATOM 1726 C CA . GLU A 1 219 ? 1.394 28.703 28.453 1 88.38 219 GLU A CA 1
ATOM 1727 C C . GLU A 1 219 ? 1.28 29.625 27.234 1 88.38 219 GLU A C 1
ATOM 1729 O O . GLU A 1 219 ? 0.553 30.625 27.281 1 88.38 219 GLU A O 1
ATOM 1734 N N . GLU A 1 220 ? 2.148 29.375 26.297 1 89.19 220 GLU A N 1
ATOM 1735 C CA . GLU A 1 220 ? 2.096 30.094 25.031 1 89.19 220 GLU A CA 1
ATOM 1736 C C . GLU A 1 220 ? 1.798 29.141 23.875 1 89.19 220 GLU A C 1
ATOM 1738 O O . GLU A 1 220 ? 2.307 28.031 23.844 1 89.19 220 GLU A O 1
ATOM 1743 N N . GLU A 1 221 ? 0.927 29.672 22.984 1 91.44 221 GLU A N 1
ATOM 1744 C CA . GLU A 1 221 ? 0.583 28.875 21.797 1 91.44 221 GLU A CA 1
ATOM 1745 C C . GLU A 1 221 ? 1.348 29.375 20.578 1 91.44 221 GLU A C 1
ATOM 1747 O O . GLU A 1 221 ? 1.415 30.578 20.312 1 91.44 221 GLU A O 1
ATOM 1752 N N . GLU A 1 222 ? 1.933 28.438 19.938 1 91.44 222 GLU A N 1
ATOM 1753 C CA . GLU A 1 222 ? 2.625 28.719 18.688 1 91.44 222 GLU A CA 1
ATOM 1754 C C . GLU A 1 222 ? 2.02 27.922 17.531 1 91.44 222 GLU A C 1
ATOM 1756 O O . GLU A 1 222 ? 1.781 26.719 17.656 1 91.44 222 GLU A O 1
ATOM 1761 N N . PRO A 1 223 ? 1.745 28.719 16.438 1 94.19 223 PRO A N 1
ATOM 1762 C CA . PRO A 1 223 ? 1.261 27.953 15.289 1 94.19 223 PRO A CA 1
ATOM 1763 C C . PRO A 1 223 ? 2.223 26.844 14.867 1 94.19 223 PRO A C 1
ATOM 1765 O O . PRO A 1 223 ? 3.439 27.047 14.867 1 94.19 223 PRO A O 1
ATOM 1768 N N . PHE A 1 224 ? 1.679 25.703 14.609 1 94.19 224 PHE A N 1
ATOM 1769 C CA . PHE A 1 224 ? 2.502 24.562 14.234 1 94.19 224 PHE A CA 1
ATOM 1770 C C . PHE A 1 224 ? 2.283 24.188 12.773 1 94.19 224 PHE A C 1
ATOM 1772 O O . PHE A 1 224 ? 3.219 24.219 11.977 1 94.19 224 PHE A O 1
ATOM 1779 N N . LEU A 1 225 ? 1.025 23.844 12.406 1 97.12 225 LEU A N 1
ATOM 1780 C CA . LEU A 1 225 ? 0.668 23.406 11.062 1 97.12 225 LEU A CA 1
ATOM 1781 C C . LEU A 1 225 ? -0.838 23.5 10.844 1 97.12 225 LEU A C 1
ATOM 1783 O O . LEU A 1 225 ? -1.621 23.156 11.734 1 97.12 225 LEU A O 1
ATOM 1787 N N . CYS A 1 226 ? -1.207 23.969 9.742 1 98.38 226 CYS A N 1
ATOM 1788 C CA . CYS A 1 226 ? -2.6 23.875 9.312 1 98.38 226 CYS A CA 1
ATOM 1789 C C . CYS A 1 226 ? -2.742 22.953 8.102 1 98.38 226 CYS A C 1
ATOM 1791 O O . CYS A 1 226 ? -2.24 23.266 7.023 1 98.38 226 CYS A O 1
ATOM 1793 N N . PHE A 1 227 ? -3.441 21.875 8.266 1 98.75 227 PHE A N 1
ATOM 1794 C CA . PHE A 1 227 ? -3.633 20.891 7.215 1 98.75 227 PHE A CA 1
ATOM 1795 C C . PHE A 1 227 ? -5.07 20.906 6.711 1 98.75 227 PHE A C 1
ATOM 1797 O O . PHE A 1 227 ? -5.988 20.469 7.414 1 98.75 227 PHE A O 1
ATOM 1804 N N . LEU A 1 228 ? -5.348 21.281 5.492 1 98.38 228 LEU A N 1
ATOM 1805 C CA . LEU A 1 228 ? -6.711 21.5 5.027 1 98.38 228 LEU A CA 1
ATOM 1806 C C . LEU A 1 228 ? -7.211 20.312 4.219 1 98.38 228 LEU A C 1
ATOM 1808 O O . LEU A 1 228 ? -8.422 20.094 4.117 1 98.38 228 LEU A O 1
ATOM 1812 N N . GLY A 1 229 ? -6.375 19.469 3.654 1 95.38 229 GLY A N 1
ATOM 1813 C CA . GLY A 1 229 ? -6.844 18.375 2.828 1 95.38 229 GLY A CA 1
ATOM 1814 C C . GLY A 1 229 ? -7.547 18.828 1.565 1 95.38 229 GLY A C 1
ATOM 1815 O O . GLY A 1 229 ? -7.094 19.766 0.898 1 95.38 229 GLY A O 1
ATOM 1816 N N . ASP A 1 230 ? -8.695 18.078 1.18 1 97.25 230 ASP A N 1
ATOM 1817 C CA . ASP A 1 230 ? -9.453 18.422 -0.02 1 97.25 230 ASP A CA 1
ATOM 1818 C C . ASP A 1 230 ? -10.484 19.5 0.27 1 97.25 230 ASP A C 1
ATOM 1820 O O . ASP A 1 230 ? -11.234 19.422 1.244 1 97.25 230 ASP A O 1
ATOM 1824 N N . THR A 1 231 ? -10.469 20.469 -0.546 1 98.44 231 THR A N 1
ATOM 1825 C CA . THR A 1 231 ? -11.367 21.609 -0.371 1 98.44 231 THR A CA 1
ATOM 1826 C C . THR A 1 231 ? -11.273 22.562 -1.562 1 98.44 231 THR A C 1
ATOM 1828 O O . THR A 1 231 ? -10.766 22.188 -2.619 1 98.44 231 THR A O 1
ATOM 1831 N N . THR A 1 232 ? -11.984 23.688 -1.44 1 98.38 232 THR A N 1
ATOM 1832 C CA . THR A 1 232 ? -11.922 24.797 -2.383 1 98.38 232 THR A CA 1
ATOM 1833 C C . THR A 1 232 ? -11.5 26.078 -1.677 1 98.38 232 THR A C 1
ATOM 1835 O O . THR A 1 232 ? -11.234 26.078 -0.474 1 98.38 232 THR A O 1
ATOM 1838 N N . VAL A 1 233 ? -11.43 27.125 -2.455 1 97.75 233 VAL A N 1
ATOM 1839 C CA . VAL A 1 233 ? -10.992 28.406 -1.917 1 97.75 233 VAL A CA 1
ATOM 1840 C C . VAL A 1 233 ? -12 28.906 -0.885 1 97.75 233 VAL A C 1
ATOM 1842 O O . VAL A 1 233 ? -11.68 29.781 -0.066 1 97.75 233 VAL A O 1
ATOM 1845 N N . LYS A 1 234 ? -13.18 28.344 -0.825 1 97.94 234 LYS A N 1
ATOM 1846 C CA . LYS A 1 234 ? -14.227 28.734 0.12 1 97.94 234 LYS A CA 1
ATOM 1847 C C . LYS A 1 234 ? -13.766 28.531 1.561 1 97.94 234 LYS A C 1
ATOM 1849 O O . LYS A 1 234 ? -14.32 29.125 2.486 1 97.94 234 LYS A O 1
ATOM 1854 N N . VAL A 1 235 ? -12.781 27.719 1.747 1 98.31 235 VAL A N 1
ATOM 1855 C CA . VAL A 1 235 ? -12.281 27.422 3.088 1 98.31 235 VAL A CA 1
ATOM 1856 C C . VAL A 1 235 ? -11.781 28.719 3.74 1 98.31 235 VAL A C 1
ATOM 1858 O O . VAL A 1 235 ? -11.922 28.906 4.949 1 98.31 235 VAL A O 1
ATOM 1861 N N . PHE A 1 236 ? -11.242 29.625 2.979 1 97.56 236 PHE A N 1
ATOM 1862 C CA . PHE A 1 236 ? -10.703 30.875 3.512 1 97.56 236 PHE A CA 1
ATOM 1863 C C . PHE A 1 236 ? -11.828 31.844 3.834 1 97.56 236 PHE A C 1
ATOM 1865 O O . PHE A 1 236 ? -11.617 32.844 4.543 1 97.56 236 PHE A O 1
ATOM 1872 N N . GLU A 1 237 ? -12.992 31.562 3.258 1 96.69 237 GLU A N 1
ATOM 1873 C CA . GLU A 1 237 ? -14.188 32.281 3.688 1 96.69 237 GLU A CA 1
ATOM 1874 C C . GLU A 1 237 ? -14.758 31.688 4.977 1 96.69 237 GLU A C 1
ATOM 1876 O O . GLU A 1 237 ? -15.164 32.438 5.871 1 96.69 237 GLU A O 1
ATOM 1881 N N . TYR A 1 238 ? -14.766 30.344 5.07 1 96.56 238 TYR A N 1
ATOM 1882 C CA . TYR A 1 238 ? -15.258 29.656 6.254 1 96.56 238 TYR A CA 1
ATOM 1883 C C . TYR A 1 238 ? -14.391 29.969 7.469 1 96.56 238 TYR A C 1
ATOM 1885 O O . TYR A 1 238 ? -14.898 30.109 8.586 1 96.56 238 TYR A O 1
ATOM 1893 N N . HIS A 1 239 ? -13.102 30.047 7.168 1 96.75 239 HIS A N 1
ATOM 1894 C CA . HIS A 1 239 ? -12.109 30.203 8.227 1 96.75 239 HIS A CA 1
ATOM 1895 C C . HIS A 1 239 ? -11.094 31.281 7.879 1 96.75 239 HIS A C 1
ATOM 1897 O O . HIS A 1 239 ? -9.914 30.984 7.656 1 96.75 239 HIS A O 1
ATOM 1903 N N . PRO A 1 240 ? -11.453 32.531 7.98 1 93.69 240 PRO A N 1
ATOM 1904 C CA . PRO A 1 240 ? -10.547 33.594 7.598 1 93.69 240 PRO A CA 1
ATOM 1905 C C . PRO A 1 240 ? -9.32 33.688 8.508 1 93.69 240 PRO A C 1
ATOM 1907 O O . PRO A 1 240 ? -8.312 34.281 8.125 1 93.69 240 PRO A O 1
ATOM 1910 N N . GLU A 1 241 ? -9.398 33.156 9.664 1 94.81 241 GLU A N 1
ATOM 1911 C CA . GLU A 1 241 ? -8.344 33.281 10.664 1 94.81 241 GLU A CA 1
ATOM 1912 C C . GLU A 1 241 ? -7.145 32.406 10.297 1 94.81 241 GLU A C 1
ATOM 1914 O O . GLU A 1 241 ? -6.051 32.594 10.828 1 94.81 241 GLU A O 1
ATOM 1919 N N . ILE A 1 242 ? -7.324 31.406 9.43 1 94.81 242 ILE A N 1
ATOM 1920 C CA . ILE A 1 242 ? -6.289 30.438 9.117 1 94.81 242 ILE A CA 1
ATOM 1921 C C . ILE A 1 242 ? -5.016 31.156 8.68 1 94.81 242 ILE A C 1
ATOM 1923 O O . ILE A 1 242 ? -3.936 30.906 9.227 1 94.81 242 ILE A O 1
ATOM 1927 N N . LEU A 1 243 ? -5.152 32.031 7.723 1 95.19 243 LEU A N 1
ATOM 1928 C CA . LEU A 1 243 ? -3.99 32.625 7.086 1 95.19 243 LEU A CA 1
ATOM 1929 C C . LEU A 1 243 ? -3.412 33.75 7.957 1 95.19 243 LEU A C 1
ATOM 1931 O O . LEU A 1 243 ? -2.297 34.188 7.719 1 95.19 243 LEU A O 1
ATOM 1935 N N . GLN A 1 244 ? -4.113 34.125 9.031 1 92.94 244 GLN A N 1
ATOM 1936 C CA . GLN A 1 244 ? -3.604 35.062 10.008 1 92.94 244 GLN A CA 1
ATOM 1937 C C . GLN A 1 244 ? -2.861 34.375 11.133 1 92.94 244 GLN A C 1
ATOM 1939 O O . GLN A 1 244 ? -1.938 34.938 11.727 1 92.94 244 GLN A O 1
ATOM 1944 N N . GLN A 1 245 ? -3.219 33.156 11.305 1 93.94 245 GLN A N 1
ATOM 1945 C CA . GLN A 1 245 ? -2.748 32.469 12.5 1 93.94 245 GLN A CA 1
ATOM 1946 C C . GLN A 1 245 ? -1.601 31.531 12.164 1 93.94 245 GLN A C 1
ATOM 1948 O O . GLN A 1 245 ? -0.761 31.234 13.016 1 93.94 245 GLN A O 1
ATOM 1953 N N . HIS A 1 246 ? -1.581 31.016 10.992 1 95.75 246 HIS A N 1
ATOM 1954 C CA . HIS A 1 246 ? -0.621 29.969 10.672 1 95.75 246 HIS A CA 1
ATOM 1955 C C . HIS A 1 246 ? 0.467 30.484 9.734 1 95.75 246 HIS A C 1
ATOM 1957 O O . HIS A 1 246 ? 0.187 31.25 8.82 1 95.75 246 HIS A O 1
ATOM 1963 N N . HIS A 1 247 ? 1.669 29.969 9.992 1 94.06 247 HIS A N 1
ATOM 1964 C CA . HIS A 1 247 ? 2.795 30.297 9.117 1 94.06 247 HIS A CA 1
ATOM 1965 C C . HIS A 1 247 ? 2.975 29.234 8.039 1 94.06 247 HIS A C 1
ATOM 1967 O O . HIS A 1 247 ? 3.676 29.453 7.051 1 94.06 247 HIS A O 1
ATOM 1973 N N . THR A 1 248 ? 2.406 28.062 8.266 1 96.75 248 THR A N 1
ATOM 1974 C CA . THR A 1 248 ? 2.467 26.984 7.293 1 96.75 248 THR A CA 1
ATOM 1975 C C . THR A 1 248 ? 1.086 26.359 7.086 1 96.75 248 THR A C 1
ATOM 1977 O O . THR A 1 248 ? 0.458 25.906 8.039 1 96.75 248 THR A O 1
ATOM 1980 N N . VAL A 1 249 ? 0.661 26.406 5.855 1 98.12 249 VAL A N 1
ATOM 1981 C CA . VAL A 1 249 ? -0.637 25.844 5.484 1 98.12 249 VAL A CA 1
ATOM 1982 C C . VAL A 1 249 ? -0.459 24.812 4.383 1 98.12 249 VAL A C 1
ATOM 1984 O O . VAL A 1 249 ? 0.13 25.094 3.34 1 98.12 249 VAL A O 1
ATOM 1987 N N . VAL A 1 250 ? -0.91 23.562 4.641 1 98.62 250 VAL A N 1
ATOM 1988 C CA . VAL A 1 250 ? -0.949 22.516 3.625 1 98.62 250 VAL A CA 1
ATOM 1989 C C . VAL A 1 250 ? -2.326 22.484 2.965 1 98.62 250 VAL A C 1
ATOM 1991 O O . VAL A 1 250 ? -3.338 22.266 3.635 1 98.62 250 VAL A O 1
ATOM 1994 N N . THR A 1 251 ? -2.377 22.719 1.711 1 98.44 251 THR A N 1
ATOM 1995 C CA . THR A 1 251 ? -3.654 22.734 1.007 1 98.44 251 THR A CA 1
ATOM 1996 C C . THR A 1 251 ? -3.531 22.062 -0.353 1 98.44 251 THR A C 1
ATOM 1998 O O . THR A 1 251 ? -2.432 21.953 -0.901 1 98.44 251 THR A O 1
ATOM 2001 N N . GLU A 1 252 ? -4.68 21.578 -0.856 1 98.56 252 GLU A N 1
ATOM 2002 C CA . GLU A 1 252 ? -4.664 20.984 -2.188 1 98.56 252 GLU A CA 1
ATOM 2003 C C . GLU A 1 252 ? -4.574 22.047 -3.271 1 98.56 252 GLU A C 1
ATOM 2005 O O . GLU A 1 252 ? -4.84 23.219 -3.014 1 98.56 252 GLU A O 1
ATOM 2010 N N . CYS A 1 253 ? -4.094 21.672 -4.363 1 98.5 253 CYS A N 1
ATOM 2011 C CA . CYS A 1 253 ? -4.148 22.391 -5.633 1 98.5 253 CYS A CA 1
ATOM 2012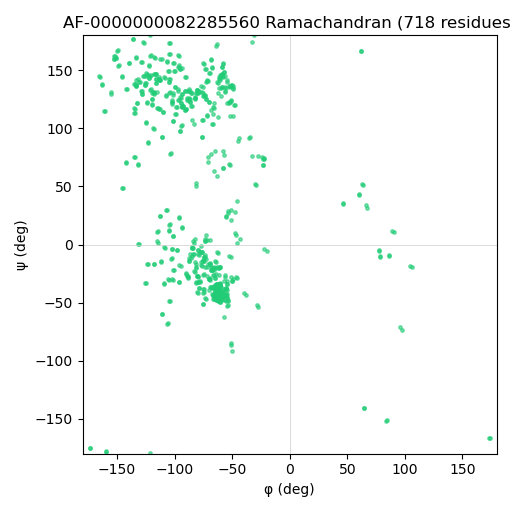 C C . CYS A 1 253 ? -4.348 21.422 -6.797 1 98.5 253 CYS A C 1
ATOM 2014 O O . CYS A 1 253 ? -3.477 21.297 -7.66 1 98.5 253 CYS A O 1
ATOM 2016 N N . SER A 1 254 ? -5.492 20.875 -6.875 1 98.25 254 SER A N 1
ATOM 2017 C CA . SER A 1 254 ? -5.789 19.734 -7.734 1 98.25 254 SER A CA 1
ATOM 2018 C C . SER A 1 254 ? -5.703 20.109 -9.203 1 98.25 254 SER A C 1
ATOM 2020 O O . SER A 1 254 ? -5.23 19.328 -10.031 1 98.25 254 SER A O 1
ATOM 2022 N N . PHE A 1 255 ? -6.152 21.312 -9.461 1 98.44 255 PHE A N 1
ATOM 2023 C CA . PHE A 1 255 ? -6.23 21.688 -10.867 1 98.44 255 PHE A CA 1
ATOM 2024 C C . PHE A 1 255 ? -5.398 22.938 -11.148 1 98.44 255 PHE A C 1
ATOM 2026 O O . PHE A 1 255 ? -5.359 23.859 -10.328 1 98.44 255 PHE A O 1
ATOM 2033 N N . LEU A 1 256 ? -4.785 22.953 -12.312 1 98.38 256 LEU A N 1
ATOM 2034 C CA . LEU A 1 256 ? -3.803 23.984 -12.617 1 98.38 256 LEU A CA 1
ATOM 2035 C C . LEU A 1 256 ? -4.16 24.719 -13.906 1 98.38 256 LEU A C 1
ATOM 2037 O O . LEU A 1 256 ? -3.848 25.891 -14.07 1 98.38 256 LEU A O 1
ATOM 2041 N N . ASP A 1 257 ? -4.773 23.984 -14.844 1 97 257 ASP A N 1
ATOM 2042 C CA . ASP A 1 257 ? -5 24.531 -16.172 1 97 257 ASP A CA 1
ATOM 2043 C C . ASP A 1 257 ? -6.406 25.125 -16.297 1 97 257 ASP A C 1
ATOM 2045 O O . ASP A 1 257 ? -7.352 24.609 -15.68 1 97 257 ASP A O 1
ATOM 2049 N N . THR A 1 258 ? -6.535 26.078 -17.125 1 95.75 258 THR A N 1
ATOM 2050 C CA . THR A 1 258 ? -7.797 26.781 -17.297 1 95.75 258 THR A CA 1
ATOM 2051 C C . THR A 1 258 ? -8.891 25.828 -17.766 1 95.75 258 THR A C 1
ATOM 2053 O O . THR A 1 258 ? -10.055 25.969 -17.391 1 95.75 258 THR A O 1
ATOM 2056 N N . ALA A 1 259 ? -8.562 24.906 -18.578 1 96.44 259 ALA A N 1
ATOM 2057 C CA . ALA A 1 259 ? -9.531 23.969 -19.141 1 96.44 259 ALA A CA 1
ATOM 2058 C C . ALA A 1 259 ? -10.188 23.125 -18.062 1 96.44 259 ALA A C 1
ATOM 2060 O O . ALA A 1 259 ? -11.273 22.578 -18.266 1 96.44 259 ALA A O 1
ATOM 2061 N N . SER A 1 260 ? -9.531 23.047 -16.891 1 96.62 260 SER A N 1
ATOM 2062 C CA . SER A 1 260 ? -10.031 22.172 -15.828 1 96.62 260 SER A CA 1
ATOM 2063 C C . SER A 1 260 ? -10.773 22.969 -14.766 1 96.62 260 SER A C 1
ATOM 2065 O O . SER A 1 260 ? -11.148 22.422 -13.719 1 96.62 260 SER A O 1
ATOM 2067 N N . TYR A 1 261 ? -10.992 24.234 -15.008 1 97.25 261 TYR A N 1
ATOM 2068 C CA . TYR A 1 261 ? -11.609 25.094 -14 1 97.25 261 TYR A CA 1
ATOM 2069 C C . TYR A 1 261 ? -13.023 24.609 -13.688 1 97.25 261 TYR A C 1
ATOM 2071 O O . TYR A 1 261 ? -13.406 24.516 -12.516 1 97.25 261 TYR A O 1
ATOM 2079 N N . GLN A 1 262 ? -13.82 24.328 -14.703 1 96.06 262 GLN A N 1
ATOM 2080 C CA . GLN A 1 262 ? -15.188 23.859 -14.5 1 96.06 262 GLN A CA 1
ATOM 2081 C C . GLN A 1 262 ? -15.211 22.531 -13.75 1 96.06 262 GLN A C 1
ATOM 2083 O O . GLN A 1 262 ? -16.078 22.297 -12.898 1 96.06 262 GLN A O 1
ATOM 2088 N N . ARG A 1 263 ? -14.297 21.688 -14.086 1 94.44 263 ARG A N 1
ATOM 2089 C CA . ARG A 1 263 ? -14.195 20.422 -13.375 1 94.44 263 ARG A CA 1
ATOM 2090 C C . ARG A 1 263 ? -13.867 20.641 -11.906 1 94.44 263 ARG A C 1
ATOM 2092 O O . ARG A 1 263 ? -14.398 19.938 -11.039 1 94.44 263 ARG A O 1
ATOM 2099 N N . ALA A 1 264 ? -12.977 21.562 -11.656 1 96.44 264 ALA A N 1
ATOM 2100 C CA . ALA A 1 264 ? -12.641 21.906 -10.273 1 96.44 264 ALA A CA 1
ATOM 2101 C C . ALA A 1 264 ? -13.883 22.297 -9.484 1 96.44 264 ALA A C 1
ATOM 2103 O O . ALA A 1 264 ? -14.086 21.844 -8.359 1 96.44 264 ALA A O 1
ATOM 2104 N N . ILE A 1 265 ? -14.711 23.062 -10.094 1 95.69 265 ILE A N 1
ATOM 2105 C CA . ILE A 1 265 ? -15.953 23.516 -9.461 1 95.69 265 ILE A CA 1
ATOM 2106 C C . ILE A 1 265 ? -16.875 22.328 -9.234 1 95.69 265 ILE A C 1
ATOM 2108 O O . ILE A 1 265 ? -17.391 22.125 -8.133 1 95.69 265 ILE A O 1
ATOM 2112 N N . GLN A 1 266 ? -17.047 21.5 -10.219 1 92.44 266 GLN A N 1
ATOM 2113 C CA . GLN A 1 266 ? -17.984 20.375 -10.18 1 92.44 266 GLN A CA 1
ATOM 2114 C C . GLN A 1 266 ? -17.562 19.344 -9.125 1 92.44 266 GLN A C 1
ATOM 2116 O O . GLN A 1 266 ? -18.406 18.75 -8.453 1 92.44 266 GLN A O 1
ATOM 2121 N N . THR A 1 267 ? -16.281 19.203 -8.977 1 91.75 267 THR A N 1
ATOM 2122 C CA . THR A 1 267 ? -15.781 18.172 -8.078 1 91.75 267 THR A CA 1
ATOM 2123 C C . THR A 1 267 ? -15.43 18.766 -6.715 1 91.75 267 THR A C 1
ATOM 2125 O O . THR A 1 267 ? -15.031 18.031 -5.805 1 91.75 267 THR A O 1
ATOM 2128 N N . THR A 1 268 ? -15.531 20.078 -6.594 1 95.69 268 THR A N 1
ATOM 2129 C CA . THR A 1 268 ? -15.289 20.797 -5.352 1 95.69 268 THR A CA 1
ATOM 2130 C C . THR A 1 268 ? -13.836 20.641 -4.902 1 95.69 268 THR A C 1
ATOM 2132 O O . THR A 1 268 ? -13.578 20.266 -3.754 1 95.69 268 THR A O 1
ATOM 2135 N N . HIS A 1 269 ? -12.945 20.906 -5.809 1 97.56 269 HIS A N 1
ATOM 2136 C CA . HIS A 1 269 ? -11.516 20.922 -5.543 1 97.56 269 HIS A CA 1
ATOM 2137 C C . HIS A 1 269 ? -10.914 22.281 -5.852 1 97.56 269 HIS A C 1
ATOM 2139 O O . HIS A 1 269 ? -11.523 23.094 -6.551 1 97.56 269 HIS A O 1
ATOM 2145 N N . MET A 1 270 ? -9.773 22.547 -5.363 1 98.38 270 MET A N 1
ATOM 2146 C CA . MET A 1 270 ? -9.047 23.812 -5.492 1 98.38 270 MET A CA 1
ATOM 2147 C C . MET A 1 270 ? -8.43 23.953 -6.879 1 98.38 270 MET A C 1
ATOM 2149 O O . MET A 1 270 ? -7.859 23 -7.406 1 98.38 270 MET A O 1
ATOM 2153 N N . HIS A 1 271 ? -8.656 25.078 -7.469 1 98.56 271 HIS A N 1
ATOM 2154 C CA . HIS A 1 271 ? -7.934 25.469 -8.672 1 98.56 271 HIS A CA 1
ATOM 2155 C C . HIS A 1 271 ? -6.879 26.531 -8.359 1 98.56 271 HIS A C 1
ATOM 2157 O O . HIS A 1 271 ? -7.121 27.438 -7.559 1 98.56 271 HIS A O 1
ATOM 2163 N N . TRP A 1 272 ? -5.727 26.469 -8.992 1 98.56 272 TRP A N 1
ATOM 2164 C CA . TRP A 1 272 ? -4.617 27.375 -8.75 1 98.56 272 TRP A CA 1
ATOM 2165 C C . TRP A 1 272 ? -5.055 28.828 -8.953 1 98.56 272 TRP A C 1
ATOM 2167 O O . TRP A 1 272 ? -4.684 29.703 -8.172 1 98.56 272 TRP A O 1
ATOM 2177 N N . ASP A 1 273 ? -5.848 29.062 -9.891 1 98.06 273 ASP A N 1
ATOM 2178 C CA . ASP A 1 273 ? -6.297 30.406 -10.188 1 98.06 273 ASP A CA 1
ATOM 2179 C C . ASP A 1 273 ? -7.047 31.016 -9 1 98.06 273 ASP A C 1
ATOM 2181 O O . ASP A 1 273 ? -7 32.219 -8.773 1 98.06 273 ASP A O 1
ATOM 2185 N N . ASP A 1 274 ? -7.746 30.219 -8.289 1 98.25 274 ASP A N 1
ATOM 2186 C CA . ASP A 1 274 ? -8.492 30.672 -7.125 1 98.25 274 ASP A CA 1
ATOM 2187 C C . ASP A 1 274 ? -7.57 30.859 -5.922 1 98.25 274 ASP A C 1
ATOM 2189 O O . ASP A 1 274 ? -7.812 31.719 -5.07 1 98.25 274 ASP A O 1
ATOM 2193 N N . LEU A 1 275 ? -6.551 30.062 -5.852 1 98.25 275 LEU A N 1
ATOM 2194 C CA . LEU A 1 275 ? -5.656 30.062 -4.699 1 98.25 275 LEU A CA 1
ATOM 2195 C C . LEU A 1 275 ? -4.629 31.188 -4.801 1 98.25 275 LEU A C 1
ATOM 2197 O O . LEU A 1 275 ? -4.215 31.75 -3.783 1 98.25 275 LEU A O 1
ATOM 2201 N N . GLN A 1 276 ? -4.234 31.531 -5.977 1 97.75 276 GLN A N 1
ATOM 2202 C CA . GLN A 1 276 ? -3.129 32.438 -6.273 1 97.75 276 GLN A CA 1
ATOM 2203 C C . GLN A 1 276 ? -3.305 33.781 -5.566 1 97.75 276 GLN A C 1
ATOM 2205 O O . GLN A 1 276 ? -2.365 34.281 -4.957 1 97.75 276 GLN A O 1
ATOM 2210 N N . PRO A 1 277 ? -4.523 34.375 -5.602 1 97.62 277 PRO A N 1
ATOM 2211 C CA . PRO A 1 277 ? -4.695 35.656 -4.914 1 97.62 277 PRO A CA 1
ATOM 2212 C C . PRO A 1 277 ? -4.426 35.562 -3.416 1 97.62 277 PRO A C 1
ATOM 2214 O O . PRO A 1 277 ? -3.926 36.531 -2.812 1 97.62 277 PRO A O 1
ATOM 2217 N N . HIS A 1 278 ? -4.773 34.5 -2.807 1 97.69 278 HIS A N 1
ATOM 2218 C CA . HIS A 1 278 ? -4.527 34.312 -1.382 1 97.69 278 HIS A CA 1
ATOM 2219 C C . HIS A 1 278 ? -3.037 34.125 -1.099 1 97.69 278 HIS A C 1
ATOM 2221 O O . HIS A 1 278 ? -2.527 34.688 -0.112 1 97.69 278 HIS A O 1
ATOM 2227 N N . VAL A 1 279 ? -2.375 33.438 -1.915 1 97.69 279 VAL A N 1
ATOM 2228 C CA . VAL A 1 279 ? -0.927 33.281 -1.81 1 97.69 279 VAL A CA 1
ATOM 2229 C C . VAL A 1 279 ? -0.264 34.656 -1.892 1 97.69 279 VAL A C 1
ATOM 2231 O O . VAL A 1 279 ? 0.586 35 -1.063 1 97.69 279 VAL A O 1
ATOM 2234 N N . ALA A 1 280 ? -0.697 35.438 -2.854 1 97.38 280 ALA A N 1
ATOM 2235 C CA . ALA A 1 280 ? -0.129 36.75 -3.098 1 97.38 280 ALA A CA 1
ATOM 2236 C C . ALA A 1 280 ? -0.37 37.688 -1.912 1 97.38 280 ALA A C 1
ATOM 2238 O O . ALA A 1 280 ? 0.502 38.469 -1.549 1 97.38 280 ALA A O 1
ATOM 2239 N N . SER A 1 281 ? -1.459 37.531 -1.286 1 96.69 281 SER A N 1
ATOM 2240 C CA . SER A 1 281 ? -1.871 38.469 -0.234 1 96.69 281 SER A CA 1
ATOM 2241 C C . SER A 1 281 ? -1.271 38.062 1.112 1 96.69 281 SER A C 1
ATOM 2243 O O . SER A 1 281 ? -1.325 38.844 2.07 1 96.69 281 SER A O 1
ATOM 2245 N N . HIS A 1 282 ? -0.666 36.938 1.209 1 96.38 282 HIS A N 1
ATOM 2246 C CA . HIS A 1 282 ? -0.098 36.469 2.469 1 96.38 282 HIS A CA 1
ATOM 2247 C C . HIS A 1 282 ? 1.328 35.969 2.277 1 96.38 282 HIS A C 1
ATOM 2249 O O . HIS A 1 282 ? 1.603 34.781 2.477 1 96.38 282 HIS A O 1
ATOM 2255 N N . PRO A 1 283 ? 2.234 36.812 2.012 1 94.31 283 PRO A N 1
ATOM 2256 C CA . PRO A 1 283 ? 3.605 36.438 1.679 1 94.31 283 PRO A CA 1
ATOM 2257 C C . PRO A 1 283 ? 4.336 35.781 2.85 1 94.31 283 PRO A C 1
ATOM 2259 O O . PRO A 1 283 ? 5.328 35.062 2.648 1 94.31 283 PRO A O 1
ATOM 2262 N N . ASP A 1 284 ? 3.844 35.969 4.07 1 93.12 284 ASP A N 1
ATOM 2263 C CA . ASP A 1 284 ? 4.52 35.438 5.246 1 93.12 284 ASP A CA 1
ATOM 2264 C C . ASP A 1 284 ? 4.074 34 5.527 1 93.12 284 ASP A C 1
ATOM 2266 O O . ASP A 1 284 ? 4.688 33.312 6.336 1 93.12 284 ASP A O 1
ATOM 2270 N N . THR A 1 285 ? 3.051 33.594 4.867 1 96.06 285 THR A N 1
ATOM 2271 C CA . THR A 1 285 ? 2.543 32.219 5.016 1 96.06 285 THR A CA 1
ATOM 2272 C C . THR A 1 285 ? 3.143 31.297 3.955 1 96.06 285 THR A C 1
ATOM 2274 O O . THR A 1 285 ? 3.209 31.656 2.779 1 96.06 285 THR A O 1
ATOM 2277 N N . MET A 1 286 ? 3.676 30.156 4.395 1 96.81 286 MET A N 1
ATOM 2278 C CA . MET A 1 286 ? 4.133 29.141 3.451 1 96.81 286 MET A CA 1
ATOM 2279 C C . MET A 1 286 ? 2.988 28.219 3.051 1 96.81 286 MET A C 1
ATOM 2281 O O . MET A 1 286 ? 2.354 27.594 3.908 1 96.81 286 MET A O 1
ATOM 2285 N N . PHE A 1 287 ? 2.746 28.156 1.769 1 97.94 287 PHE A N 1
ATOM 2286 C CA . PHE A 1 287 ? 1.732 27.25 1.244 1 97.94 287 PHE A CA 1
ATOM 2287 C C . PHE A 1 287 ? 2.373 25.984 0.698 1 97.94 287 PHE A C 1
ATOM 2289 O O . PHE A 1 287 ? 3.111 26.031 -0.289 1 97.94 287 PHE A O 1
ATOM 2296 N N . LEU A 1 288 ? 2.15 24.891 1.325 1 98.31 288 LEU A N 1
ATOM 2297 C CA . LEU A 1 288 ? 2.531 23.578 0.813 1 98.31 288 LEU A CA 1
ATOM 2298 C C . LEU A 1 288 ? 1.399 22.953 -0.001 1 98.31 288 LEU A C 1
ATOM 2300 O O . LEU A 1 288 ? 0.341 22.641 0.544 1 98.31 288 LEU A O 1
ATOM 2304 N N . LEU A 1 289 ? 1.625 22.75 -1.276 1 98.69 289 LEU A N 1
ATOM 2305 C CA . LEU A 1 289 ? 0.552 22.344 -2.18 1 98.69 289 LEU A CA 1
ATOM 2306 C C . LEU A 1 289 ? 0.587 20.844 -2.428 1 98.69 289 LEU A C 1
ATOM 2308 O O . LEU A 1 289 ? 1.651 20.281 -2.691 1 98.69 289 LEU A O 1
ATOM 2312 N N . THR A 1 290 ? -0.615 20.219 -2.379 1 98.44 290 THR A N 1
ATOM 2313 C CA . THR A 1 290 ? -0.75 18.766 -2.496 1 98.44 290 THR A CA 1
ATOM 2314 C C . THR A 1 290 ? -1.901 18.406 -3.43 1 98.44 290 THR A C 1
ATOM 2316 O O . THR A 1 290 ? -2.533 19.297 -4.016 1 98.44 290 THR A O 1
ATOM 2319 N N . HIS A 1 291 ? -2.096 17.156 -3.682 1 98.31 291 HIS A N 1
ATOM 2320 C CA . HIS A 1 291 ? -3.281 16.562 -4.297 1 98.31 291 HIS A CA 1
ATOM 2321 C C . HIS A 1 291 ? -3.426 17.016 -5.75 1 98.31 291 HIS A C 1
ATOM 2323 O O . HIS A 1 291 ? -4.535 17.281 -6.215 1 98.31 291 HIS A O 1
ATOM 2329 N N . PHE A 1 292 ? -2.316 17.219 -6.426 1 98.38 292 PHE A N 1
ATOM 2330 C CA . PHE A 1 292 ? -2.35 17.531 -7.852 1 98.38 292 PHE A CA 1
ATOM 2331 C C . PHE A 1 292 ? -2.98 16.391 -8.641 1 98.38 292 PHE A C 1
ATOM 2333 O O . PHE A 1 292 ? -2.719 15.219 -8.367 1 98.38 292 PHE A O 1
ATOM 2340 N N . SER A 1 293 ? -3.75 16.75 -9.648 1 96.12 293 SER A N 1
ATOM 2341 C CA . SER A 1 293 ? -4.355 15.766 -10.531 1 96.12 293 SER A CA 1
ATOM 2342 C C . SER A 1 293 ? -3.289 14.914 -11.211 1 96.12 293 SER A C 1
ATOM 2344 O O . SER A 1 293 ? -2.242 15.422 -11.617 1 96.12 293 SER A O 1
ATOM 2346 N N . LEU A 1 294 ? -3.645 13.664 -11.438 1 91.62 294 LEU A N 1
ATOM 2347 C CA . LEU A 1 294 ? -2.736 12.727 -12.086 1 91.62 294 LEU A CA 1
ATOM 2348 C C . LEU A 1 294 ? -2.531 13.086 -13.555 1 91.62 294 LEU A C 1
ATOM 2350 O O . LEU A 1 294 ? -1.589 12.609 -14.188 1 91.62 294 LEU A O 1
ATOM 2354 N N . LYS A 1 295 ? -3.355 13.875 -14.07 1 93.44 295 LYS A N 1
ATOM 2355 C CA . LYS A 1 295 ? -3.242 14.227 -15.484 1 93.44 295 LYS A CA 1
ATOM 2356 C C . LYS A 1 295 ? -1.999 15.078 -15.734 1 93.44 295 LYS A C 1
ATOM 2358 O O . LYS A 1 295 ? -1.556 15.211 -16.875 1 93.44 295 LYS A O 1
ATOM 2363 N N . TYR A 1 296 ? -1.475 15.688 -14.672 1 97.19 296 TYR A N 1
ATOM 2364 C CA . TYR A 1 296 ? -0.285 16.516 -14.82 1 97.19 296 TYR A CA 1
ATOM 2365 C C . TYR A 1 296 ? 0.978 15.727 -14.516 1 97.19 296 TYR A C 1
ATOM 2367 O O . TYR A 1 296 ? 1.15 15.227 -13.398 1 97.19 296 TYR A O 1
ATOM 2375 N N . PRO A 1 297 ? 1.891 15.648 -15.484 1 96.62 297 PRO A N 1
ATOM 2376 C CA . PRO A 1 297 ? 3.189 15.07 -15.125 1 96.62 297 PRO A CA 1
ATOM 2377 C C . PRO A 1 297 ? 3.898 15.867 -14.023 1 96.62 297 PRO A C 1
ATOM 2379 O O . PRO A 1 297 ? 3.809 17.094 -13.992 1 96.62 297 PRO A O 1
ATOM 2382 N N . THR A 1 298 ? 4.613 15.125 -13.203 1 97.75 298 THR A N 1
ATOM 2383 C CA . THR A 1 298 ? 5.281 15.75 -12.07 1 97.75 298 THR A CA 1
ATOM 2384 C C . THR A 1 298 ? 6.238 16.844 -12.539 1 97.75 298 THR A C 1
ATOM 2386 O O . THR A 1 298 ? 6.32 17.906 -11.93 1 97.75 298 THR A O 1
ATOM 2389 N N . LEU A 1 299 ? 6.934 16.594 -13.578 1 97.44 299 LEU A N 1
ATOM 2390 C CA . LEU A 1 299 ? 7.863 17.562 -14.141 1 97.44 299 LEU A CA 1
ATOM 2391 C C . LEU A 1 299 ? 7.125 18.828 -14.578 1 97.44 299 LEU A C 1
ATOM 2393 O O . LEU A 1 299 ? 7.613 19.938 -14.367 1 97.44 299 LEU A O 1
ATOM 2397 N N . SER A 1 300 ? 5.965 18.656 -15.148 1 97.75 300 SER A N 1
ATOM 2398 C CA . SER A 1 300 ? 5.176 19.797 -15.594 1 97.75 300 SER A CA 1
ATOM 2399 C C . SER A 1 300 ? 4.738 20.656 -14.406 1 97.75 300 SER A C 1
ATOM 2401 O O . SER A 1 300 ? 4.73 21.891 -14.5 1 97.75 300 SER A O 1
ATOM 2403 N N . ILE A 1 301 ? 4.363 20.047 -13.32 1 98.56 301 ILE A N 1
ATOM 2404 C CA . ILE A 1 301 ? 3.982 20.766 -12.109 1 98.56 301 ILE A CA 1
ATOM 2405 C C . ILE A 1 301 ? 5.172 21.562 -11.594 1 98.56 301 ILE A C 1
ATOM 2407 O O . ILE A 1 301 ? 5.043 22.75 -11.266 1 98.56 301 ILE A O 1
ATOM 2411 N N . ARG A 1 302 ? 6.32 20.891 -11.508 1 98.06 302 ARG A N 1
ATOM 2412 C CA . ARG A 1 302 ? 7.551 21.547 -11.07 1 98.06 302 ARG A CA 1
ATOM 2413 C C . ARG A 1 302 ? 7.828 22.797 -11.906 1 98.06 302 ARG A C 1
ATOM 2415 O O . ARG A 1 302 ? 8.133 23.859 -11.367 1 98.06 302 ARG A O 1
ATOM 2422 N N . GLN A 1 303 ? 7.746 22.656 -13.156 1 97.25 303 GLN A N 1
ATOM 2423 C CA . GLN A 1 303 ? 8.047 23.75 -14.062 1 97.25 303 GLN A CA 1
ATOM 2424 C C . GLN A 1 303 ? 7.051 24.891 -13.883 1 97.25 303 GLN A C 1
ATOM 2426 O O . GLN A 1 303 ? 7.438 26.062 -13.852 1 97.25 303 GLN A O 1
ATOM 2431 N N . LEU A 1 304 ? 5.828 24.516 -13.797 1 97.88 304 LEU A N 1
ATOM 2432 C CA . LEU A 1 304 ? 4.797 25.531 -13.609 1 97.88 304 LEU A CA 1
ATOM 2433 C C . LEU A 1 304 ? 5.051 26.328 -12.336 1 97.88 304 LEU A C 1
ATOM 2435 O O . LEU A 1 304 ? 5.039 27.562 -12.367 1 97.88 304 LEU A O 1
ATOM 2439 N N . PHE A 1 305 ? 5.324 25.703 -11.273 1 98.06 305 PHE A N 1
ATOM 2440 C CA . PHE A 1 305 ? 5.438 26.391 -9.992 1 98.06 305 PHE A CA 1
ATOM 2441 C C . PHE A 1 305 ? 6.805 27.047 -9.852 1 98.06 305 PHE A C 1
ATOM 2443 O O . PHE A 1 305 ? 6.953 28.031 -9.133 1 98.06 305 PHE A O 1
ATOM 2450 N N . ARG A 1 306 ? 7.758 26.5 -10.516 1 96.31 306 ARG A N 1
ATOM 2451 C CA . ARG A 1 306 ? 9.023 27.219 -10.555 1 96.31 306 ARG A CA 1
ATOM 2452 C C . ARG A 1 306 ? 8.852 28.609 -11.156 1 96.31 306 ARG A C 1
ATOM 2454 O O . ARG A 1 306 ? 9.391 29.578 -10.641 1 96.31 306 ARG A O 1
ATOM 2461 N N . ASN A 1 307 ? 8.125 28.656 -12.203 1 96.31 307 ASN A N 1
ATOM 2462 C CA . ASN A 1 307 ? 7.809 29.953 -12.805 1 96.31 307 ASN A CA 1
ATOM 2463 C C . ASN A 1 307 ? 7.016 30.844 -11.852 1 96.31 307 ASN A C 1
ATOM 2465 O O . ASN A 1 307 ? 7.293 32.031 -11.734 1 96.31 307 ASN A O 1
ATOM 2469 N N . ALA A 1 308 ? 6.07 30.234 -11.195 1 96.5 308 ALA A N 1
ATOM 2470 C CA . ALA A 1 308 ? 5.258 31 -10.242 1 96.5 308 ALA A CA 1
ATOM 2471 C C . ALA A 1 308 ? 6.102 31.5 -9.078 1 96.5 308 ALA A C 1
ATOM 2473 O O . ALA A 1 308 ? 5.82 32.562 -8.516 1 96.5 308 ALA A O 1
ATOM 2474 N N . GLN A 1 309 ? 7.129 30.781 -8.758 1 95.56 309 GLN A N 1
ATOM 2475 C CA . GLN A 1 309 ? 7.965 31.062 -7.59 1 95.56 309 GLN A CA 1
ATOM 2476 C C . GLN A 1 309 ? 8.852 32.281 -7.82 1 95.56 309 GLN A C 1
ATOM 2478 O O . GLN A 1 309 ? 9.43 32.812 -6.875 1 95.56 309 GLN A O 1
ATOM 2483 N N . PHE A 1 310 ? 8.914 32.781 -8.992 1 94 310 PHE A N 1
ATOM 2484 C CA . PHE A 1 310 ? 9.562 34.062 -9.25 1 94 310 PHE A CA 1
ATOM 2485 C C . PHE A 1 310 ? 8.781 35.188 -8.602 1 94 310 PHE A C 1
ATOM 2487 O O . PHE A 1 310 ? 9.359 36.219 -8.211 1 94 310 PHE A O 1
ATOM 2494 N N . PHE A 1 311 ? 7.535 34.938 -8.438 1 94.44 311 PHE A N 1
ATOM 2495 C CA . PHE A 1 311 ? 6.668 35.938 -7.844 1 94.44 311 PHE A CA 1
ATOM 2496 C C . PHE A 1 311 ? 6.242 35.531 -6.441 1 94.44 311 PHE A C 1
ATOM 2498 O O . PHE A 1 311 ? 5.977 36.406 -5.594 1 94.44 311 PHE A O 1
ATOM 2505 N N . TYR A 1 312 ? 6.07 34.25 -6.215 1 96.5 312 TYR A N 1
ATOM 2506 C CA . TYR A 1 312 ? 5.547 33.719 -4.961 1 96.5 312 TYR A CA 1
ATOM 2507 C C . TYR A 1 312 ? 6.52 32.719 -4.344 1 96.5 312 TYR A C 1
ATOM 2509 O O . TYR A 1 312 ? 6.344 31.516 -4.484 1 96.5 312 TYR A O 1
ATOM 2517 N N . ARG A 1 313 ? 7.422 33.156 -3.578 1 96 313 ARG A N 1
ATOM 2518 C CA . ARG A 1 313 ? 8.422 32.281 -2.969 1 96 313 ARG A CA 1
ATOM 2519 C C . ARG A 1 313 ? 7.832 31.5 -1.808 1 96 313 ARG A C 1
ATOM 2521 O O . ARG A 1 313 ? 8.484 30.609 -1.254 1 96 313 ARG A O 1
ATOM 2528 N N . ASN A 1 314 ? 6.602 31.828 -1.468 1 97.12 314 ASN A N 1
ATOM 2529 C CA . ASN A 1 314 ? 5.953 31.172 -0.336 1 97.12 314 ASN A CA 1
ATOM 2530 C C . ASN A 1 314 ? 5.07 30.016 -0.789 1 97.12 314 ASN A C 1
ATOM 2532 O O . ASN A 1 314 ? 4.109 29.656 -0.104 1 97.12 314 ASN A O 1
ATOM 2536 N N . VAL A 1 315 ? 5.332 29.422 -1.968 1 98.06 315 VAL A N 1
ATOM 2537 C CA . VAL A 1 315 ? 4.598 28.266 -2.469 1 98.06 315 VAL A CA 1
ATOM 2538 C C . VAL A 1 315 ? 5.555 27.094 -2.664 1 98.06 315 VAL A C 1
ATOM 2540 O O . VAL A 1 315 ? 6.559 27.219 -3.369 1 98.06 315 VAL A O 1
ATOM 2543 N N . HIS A 1 316 ? 5.277 25.984 -2.072 1 97.94 316 HIS A N 1
ATOM 2544 C CA . HIS A 1 316 ? 6.059 24.766 -2.232 1 97.94 316 HIS A CA 1
ATOM 2545 C C . HIS A 1 316 ? 5.184 23.609 -2.691 1 97.94 316 HIS A C 1
ATOM 2547 O O . HIS A 1 316 ? 4.426 23.047 -1.897 1 97.94 316 HIS A O 1
ATOM 2553 N N . PRO A 1 317 ? 5.258 23.203 -3.957 1 98.5 317 PRO A N 1
ATOM 2554 C CA . PRO A 1 317 ? 4.559 22 -4.383 1 98.5 317 PRO A CA 1
ATOM 2555 C C . PRO A 1 317 ? 5.18 20.719 -3.818 1 98.5 317 PRO A C 1
ATOM 2557 O O . PRO A 1 317 ? 6.371 20.469 -4.016 1 98.5 317 PRO A O 1
ATOM 2560 N N . MET A 1 318 ? 4.449 19.969 -3.143 1 98.12 318 MET A N 1
ATOM 2561 C CA . MET A 1 318 ? 4.926 18.719 -2.561 1 98.12 318 MET A CA 1
ATOM 2562 C C . MET A 1 318 ? 5.043 17.625 -3.625 1 98.12 318 MET A C 1
ATOM 2564 O O . MET A 1 318 ? 4.082 16.891 -3.883 1 98.12 318 MET A O 1
ATOM 2568 N N . LEU A 1 319 ? 6.258 17.547 -4.168 1 97.88 319 LEU A N 1
ATOM 2569 C CA . LEU A 1 319 ? 6.488 16.641 -5.293 1 97.88 319 LEU A CA 1
ATOM 2570 C C . LEU A 1 319 ? 7.594 15.641 -4.973 1 97.88 319 LEU A C 1
ATOM 2572 O O . LEU A 1 319 ? 8.484 15.93 -4.18 1 97.88 319 LEU A O 1
ATOM 2576 N N . ILE A 1 320 ? 7.492 14.508 -5.648 1 95.5 320 ILE A N 1
ATOM 2577 C CA . ILE A 1 320 ? 8.523 13.492 -5.508 1 95.5 320 ILE A CA 1
ATOM 2578 C C . ILE A 1 320 ? 9.68 13.781 -6.465 1 95.5 320 ILE A C 1
ATOM 2580 O O . ILE A 1 320 ? 9.516 13.711 -7.684 1 95.5 320 ILE A O 1
ATOM 2584 N N . GLU A 1 321 ? 10.836 13.984 -5.949 1 94 321 GLU A N 1
ATOM 2585 C CA . GLU A 1 321 ? 11.984 14.406 -6.742 1 94 321 GLU A CA 1
ATOM 2586 C C . GLU A 1 321 ? 12.398 13.312 -7.727 1 94 321 GLU A C 1
ATOM 2588 O O . GLU A 1 321 ? 12.805 13.609 -8.852 1 94 321 GLU A O 1
ATOM 2593 N N . ARG A 1 322 ? 12.312 12.117 -7.328 1 90.69 322 ARG A N 1
ATOM 2594 C CA . ARG A 1 322 ? 12.688 11.016 -8.203 1 90.69 322 ARG A CA 1
ATOM 2595 C C . ARG A 1 322 ? 11.867 11.023 -9.484 1 90.69 322 ARG A C 1
ATOM 2597 O O . ARG A 1 322 ? 12.391 10.75 -10.562 1 90.69 322 ARG A O 1
ATOM 2604 N N . GLU A 1 323 ? 10.602 11.297 -9.352 1 92.75 323 GLU A N 1
ATOM 2605 C CA . GLU A 1 323 ? 9.734 11.352 -10.523 1 92.75 323 GLU A CA 1
ATOM 2606 C C . GLU A 1 323 ? 10.148 12.469 -11.469 1 92.75 323 GLU A C 1
ATOM 2608 O O . GLU A 1 323 ? 10.109 12.305 -12.695 1 92.75 323 GLU A O 1
ATOM 2613 N N . ILE A 1 324 ? 10.516 13.523 -10.898 1 95.25 324 ILE A N 1
ATOM 2614 C CA . ILE A 1 324 ? 10.977 14.656 -11.695 1 95.25 324 ILE A CA 1
ATOM 2615 C C . ILE A 1 324 ? 12.234 14.266 -12.469 1 95.25 324 ILE A C 1
ATOM 2617 O O . ILE A 1 324 ? 12.32 14.492 -13.68 1 95.25 324 ILE A O 1
ATOM 2621 N N . ASP A 1 325 ? 13.117 13.672 -11.766 1 92.44 325 ASP A N 1
ATOM 2622 C CA . ASP A 1 325 ? 14.375 13.25 -12.383 1 92.44 325 ASP A CA 1
ATOM 2623 C C . ASP A 1 325 ? 14.125 12.266 -13.523 1 92.44 325 ASP A C 1
ATOM 2625 O O . ASP A 1 325 ? 14.711 12.383 -14.594 1 92.44 325 ASP A O 1
ATOM 2629 N N . GLU A 1 326 ? 13.281 11.344 -13.32 1 90.31 326 GLU A N 1
ATOM 2630 C CA . GLU A 1 326 ? 12.969 10.32 -14.312 1 90.31 326 GLU A CA 1
ATOM 2631 C C . GLU A 1 326 ? 12.32 10.938 -15.547 1 90.31 326 GLU A C 1
ATOM 2633 O O . GLU A 1 326 ? 12.68 10.602 -16.688 1 90.31 326 GLU A O 1
ATOM 2638 N N . GLN A 1 327 ? 11.391 11.797 -15.32 1 93.38 327 GLN A N 1
ATOM 2639 C CA . GLN A 1 327 ? 10.688 12.438 -16.422 1 93.38 327 GLN A CA 1
ATOM 2640 C C . GLN A 1 327 ? 11.609 13.398 -17.172 1 93.38 327 GLN A C 1
ATOM 2642 O O . GLN A 1 327 ? 11.5 13.539 -18.391 1 93.38 327 GLN A O 1
ATOM 2647 N N . TRP A 1 328 ? 12.469 14.062 -16.422 1 93.69 328 TRP A N 1
ATOM 2648 C CA . TRP A 1 328 ? 13.453 14.945 -17.031 1 93.69 328 TRP A CA 1
ATOM 2649 C C . TRP A 1 328 ? 14.406 14.172 -17.922 1 93.69 328 TRP A C 1
ATOM 2651 O O . TRP A 1 328 ? 14.68 14.578 -19.062 1 93.69 328 TRP A O 1
ATOM 2661 N N . ALA A 1 329 ? 14.875 13.039 -17.469 1 90.06 329 ALA A N 1
ATOM 2662 C CA . ALA A 1 329 ? 15.797 12.203 -18.234 1 90.06 329 ALA A CA 1
ATOM 2663 C C . ALA A 1 329 ? 15.172 11.742 -19.547 1 90.06 329 ALA A C 1
ATOM 2665 O O . ALA A 1 329 ? 15.859 11.625 -20.562 1 90.06 329 ALA A O 1
ATOM 2666 N N . LYS A 1 330 ? 13.914 11.477 -19.547 1 90.62 330 LYS A N 1
ATOM 2667 C CA . LYS A 1 330 ? 13.203 11.031 -20.75 1 90.62 330 LYS A CA 1
ATOM 2668 C C . LYS A 1 330 ? 12.977 12.188 -21.719 1 90.62 330 LYS A C 1
ATOM 2670 O O . LYS A 1 330 ? 12.773 11.969 -22.906 1 90.62 330 LYS A O 1
ATOM 2675 N N . SER A 1 331 ? 12.945 13.328 -21.188 1 87.69 331 SER A N 1
ATOM 2676 C CA . SER A 1 331 ? 12.578 14.492 -21.984 1 87.69 331 SER A CA 1
ATOM 2677 C C . SER A 1 331 ? 13.805 15.109 -22.656 1 87.69 331 SER A C 1
ATOM 2679 O O . SER A 1 331 ? 13.68 15.836 -23.641 1 87.69 331 SER A O 1
ATOM 2681 N N . VAL A 1 332 ? 14.953 14.961 -22.062 1 80.56 332 VAL A N 1
ATOM 2682 C CA . VAL A 1 332 ? 16.156 15.617 -22.562 1 80.56 332 VAL A CA 1
ATOM 2683 C C . VAL A 1 332 ? 16.828 14.742 -23.625 1 80.56 332 VAL A C 1
ATOM 2685 O O . VAL A 1 332 ? 16.875 13.516 -23.484 1 80.56 332 VAL A O 1
ATOM 2688 N N . ASP A 1 333 ? 17.016 15.398 -24.75 1 70.94 333 ASP A N 1
ATOM 2689 C CA . ASP A 1 333 ? 17.766 14.742 -25.812 1 70.94 333 ASP A CA 1
ATOM 2690 C C . ASP A 1 333 ? 19.156 14.336 -25.344 1 70.94 333 ASP A C 1
ATOM 2692 O O . ASP A 1 333 ? 19.719 14.953 -24.438 1 70.94 333 ASP A O 1
ATOM 2696 N N . GLU A 1 334 ? 19.609 13.156 -25.859 1 61.81 334 GLU A N 1
ATOM 2697 C CA . GLU A 1 334 ? 20.906 12.586 -25.531 1 61.81 334 GLU A CA 1
ATOM 2698 C C . GLU A 1 334 ? 22 13.648 -25.594 1 61.81 334 GLU A C 1
ATOM 2700 O O . GLU A 1 334 ? 22.969 13.602 -24.828 1 61.81 334 GLU A O 1
ATOM 2705 N N . GLN A 1 335 ? 21.906 14.688 -26.391 1 58.47 335 GLN A N 1
ATOM 2706 C CA . GLN A 1 335 ? 22.953 15.672 -26.594 1 58.47 335 GLN A CA 1
ATOM 2707 C C . GLN A 1 335 ? 22.953 16.719 -25.484 1 58.47 335 GLN A C 1
ATOM 2709 O O . GLN A 1 335 ? 23.969 17.375 -25.25 1 58.47 335 GLN A O 1
ATOM 2714 N N . ASP A 1 336 ? 21.859 16.953 -24.797 1 59.12 336 ASP A N 1
ATOM 2715 C CA . ASP A 1 336 ? 21.766 18.016 -23.797 1 59.12 336 ASP A CA 1
ATOM 2716 C C . ASP A 1 336 ? 21.766 17.438 -22.375 1 59.12 336 ASP A C 1
ATOM 2718 O O . ASP A 1 336 ? 21.125 17.984 -21.484 1 59.12 336 ASP A O 1
ATOM 2722 N N . LYS A 1 337 ? 22.438 16.281 -22.203 1 60.16 337 LYS A N 1
ATOM 2723 C CA . LYS A 1 337 ? 22.484 15.57 -20.922 1 60.16 337 LYS A CA 1
ATOM 2724 C C . LYS A 1 337 ? 23.156 16.406 -19.844 1 60.16 337 LYS A C 1
ATOM 2726 O O . LYS A 1 337 ? 23.125 16.047 -18.672 1 60.16 337 LYS A O 1
ATOM 2731 N N . GLU A 1 338 ? 23.719 17.562 -20.25 1 62.47 338 GLU A N 1
ATOM 2732 C CA . GLU A 1 338 ? 24.359 18.406 -19.25 1 62.47 338 GLU A CA 1
ATOM 2733 C C . GLU A 1 338 ? 23.328 19.219 -18.469 1 62.47 338 GLU A C 1
ATOM 2735 O O . GLU A 1 338 ? 23.641 19.812 -17.438 1 62.47 338 GLU A O 1
ATOM 2740 N N . GLU A 1 339 ? 22.094 19.156 -18.812 1 74.44 339 GLU A N 1
ATOM 2741 C CA . GLU A 1 339 ? 21.078 19.969 -18.141 1 74.44 339 GLU A CA 1
ATOM 2742 C C . GLU A 1 339 ? 20.531 19.25 -16.891 1 74.44 339 GLU A C 1
ATOM 2744 O O . GLU A 1 339 ? 20.406 18.031 -16.875 1 74.44 339 GLU A O 1
ATOM 2749 N N . VAL A 1 340 ? 20.469 20.047 -15.828 1 88.31 340 VAL A N 1
ATOM 2750 C CA . VAL A 1 340 ? 19.969 19.531 -14.555 1 88.31 340 VAL A CA 1
ATOM 2751 C C . VAL A 1 340 ? 18.469 19.75 -14.453 1 88.31 340 VAL A C 1
ATOM 2753 O O . VAL A 1 340 ? 17.938 20.719 -15 1 88.31 340 VAL A O 1
ATOM 2756 N N . PRO A 1 341 ? 17.797 18.875 -13.883 1 92.94 341 PRO A N 1
ATOM 2757 C CA . PRO A 1 341 ? 16.359 19.062 -13.703 1 92.94 341 PRO A CA 1
ATOM 2758 C C . PRO A 1 341 ? 16.016 20.344 -12.93 1 92.94 341 PRO A C 1
ATOM 2760 O O . PRO A 1 341 ? 16.812 20.797 -12.109 1 92.94 341 PRO A O 1
ATOM 2763 N N . PRO A 1 342 ? 14.914 20.938 -13.227 1 93.75 342 PRO A N 1
ATOM 2764 C CA . PRO A 1 342 ? 14.539 22.156 -12.516 1 93.75 342 PRO A CA 1
ATOM 2765 C C . PRO A 1 342 ? 14.336 21.938 -11.023 1 93.75 342 PRO A C 1
ATOM 2767 O O . PRO A 1 342 ? 13.711 20.953 -10.625 1 93.75 342 PRO A O 1
ATOM 2770 N N . LYS A 1 343 ? 14.797 22.859 -10.273 1 93.81 343 LYS A N 1
ATOM 2771 C CA . LYS A 1 343 ? 14.688 22.781 -8.82 1 93.81 343 LYS A CA 1
ATOM 2772 C C . LYS A 1 343 ? 13.633 23.75 -8.297 1 93.81 343 LYS A C 1
ATOM 2774 O O . LYS A 1 343 ? 13.289 24.719 -8.969 1 93.81 343 LYS A O 1
ATOM 2779 N N . CYS A 1 344 ? 13.172 23.438 -7.184 1 95.62 344 CYS A N 1
ATOM 2780 C CA . CYS A 1 344 ? 12.219 24.328 -6.52 1 95.62 344 CYS A CA 1
ATOM 2781 C C . CYS A 1 344 ? 12.906 25.594 -6.016 1 95.62 344 CYS A C 1
ATOM 2783 O O . CYS A 1 344 ? 14.016 25.516 -5.477 1 95.62 344 CYS A O 1
ATOM 2785 N N . LEU A 1 345 ? 12.258 26.734 -6.129 1 94.69 345 LEU A N 1
ATOM 2786 C CA . LEU A 1 345 ? 12.867 28.016 -5.77 1 94.69 345 LEU A CA 1
ATOM 2787 C C . LEU A 1 345 ? 12.141 28.656 -4.586 1 94.69 345 LEU A C 1
ATOM 2789 O O . LEU A 1 345 ? 12.328 29.828 -4.297 1 94.69 345 LEU A O 1
ATOM 2793 N N . CYS A 1 346 ? 11.305 27.906 -3.975 1 95 346 CYS A N 1
ATOM 2794 C CA . CYS A 1 346 ? 10.57 28.484 -2.855 1 95 346 CYS A CA 1
ATOM 2795 C C . CYS A 1 346 ? 11.516 28.875 -1.721 1 95 346 CYS A C 1
ATOM 2797 O O . CYS A 1 346 ? 12.695 28.516 -1.746 1 95 346 CYS A O 1
ATOM 2799 N N . ARG A 1 347 ? 11.055 29.531 -0.769 1 92.12 347 ARG A N 1
ATOM 2800 C CA . ARG A 1 347 ? 11.906 30.094 0.277 1 92.12 347 ARG A CA 1
ATOM 2801 C C . ARG A 1 347 ? 12.508 29 1.147 1 92.12 347 ARG A C 1
ATOM 2803 O O . ARG A 1 347 ? 13.602 29.156 1.689 1 92.12 347 ARG A O 1
ATOM 2810 N N . ILE A 1 348 ? 11.867 27.875 1.314 1 90.5 348 ILE A N 1
ATOM 2811 C CA . ILE A 1 348 ? 12.391 26.766 2.123 1 90.5 348 ILE A CA 1
ATOM 2812 C C . ILE A 1 348 ? 13.547 26.094 1.389 1 90.5 348 ILE A C 1
ATOM 2814 O O . ILE A 1 348 ? 14.602 25.844 1.974 1 90.5 348 ILE A O 1
ATOM 2818 N N . CYS A 1 349 ? 13.289 25.844 0.148 1 90.94 349 CYS A N 1
ATOM 2819 C CA . CYS A 1 349 ? 14.258 25.078 -0.639 1 90.94 349 CYS A CA 1
ATOM 2820 C C . CYS A 1 349 ? 15.469 25.938 -0.994 1 90.94 349 CYS A C 1
ATOM 2822 O O . CYS A 1 349 ? 16.578 25.422 -1.119 1 90.94 349 CYS A O 1
ATOM 2824 N N . SER A 1 350 ? 15.305 27.141 -1.285 1 85.94 350 SER A N 1
ATOM 2825 C CA . SER A 1 350 ? 16.406 28.047 -1.623 1 85.94 350 SER A CA 1
ATOM 2826 C C . SER A 1 350 ? 17.328 28.266 -0.427 1 85.94 350 SER A C 1
ATOM 2828 O O . SER A 1 350 ? 18.531 28.484 -0.592 1 85.94 350 SER A O 1
ATOM 2830 N N . ALA A 1 351 ? 16.797 28.328 0.734 1 74 351 ALA A N 1
ATOM 2831 C CA . ALA A 1 351 ? 17.609 28.469 1.937 1 74 351 ALA A CA 1
ATOM 2832 C C . ALA A 1 351 ? 18.547 27.281 2.117 1 74 351 ALA A C 1
ATOM 2834 O O . ALA A 1 351 ? 19.656 27.438 2.615 1 74 351 ALA A O 1
ATOM 2835 N N . ALA A 1 352 ? 18.094 26.234 1.563 1 62.47 352 ALA A N 1
ATOM 2836 C CA . ALA A 1 352 ? 18.891 25 1.676 1 62.47 352 ALA A CA 1
ATOM 2837 C C . ALA A 1 352 ? 20.031 25 0.666 1 62.47 352 ALA A C 1
ATOM 2839 O O . ALA A 1 352 ? 21.047 24.344 0.876 1 62.47 352 ALA A O 1
ATOM 2840 N N . LEU A 1 353 ? 19.906 25.688 -0.508 1 56.38 353 LEU A N 1
ATOM 2841 C CA . LEU A 1 353 ? 20.891 25.734 -1.58 1 56.38 353 LEU A CA 1
ATOM 2842 C C . LEU A 1 353 ? 21.984 26.75 -1.272 1 56.38 353 LEU A C 1
ATOM 2844 O O . LEU A 1 353 ? 23.016 26.781 -1.95 1 56.38 353 LEU A O 1
ATOM 2848 N N . VAL A 1 354 ? 21.906 27.734 -0.425 1 47.44 354 VAL A N 1
ATOM 2849 C CA . VAL A 1 354 ? 22.953 28.703 -0.164 1 47.44 354 VAL A CA 1
ATOM 2850 C C . VAL A 1 354 ? 24.141 28.031 0.507 1 47.44 354 VAL A C 1
ATOM 2852 O O . VAL A 1 354 ? 24 27.438 1.578 1 47.44 354 VAL A O 1
ATOM 2855 N N . PRO A 1 355 ? 25.203 27.797 -0.279 1 44.53 355 PRO A N 1
ATOM 2856 C CA . PRO A 1 355 ? 26.453 27.219 0.227 1 44.53 355 PRO A CA 1
ATOM 2857 C C . PRO A 1 355 ? 26.938 27.891 1.511 1 44.53 355 PRO A C 1
ATOM 2859 O O . PRO A 1 355 ? 26.719 29.078 1.708 1 44.53 355 PRO A O 1
ATOM 2862 N N . HIS A 1 356 ? 27.062 27.141 2.582 1 40.06 356 HIS A N 1
ATOM 2863 C CA . HIS A 1 356 ? 27.812 27.594 3.748 1 40.06 356 HIS A CA 1
ATOM 2864 C C . HIS A 1 356 ? 29.156 28.203 3.344 1 40.06 356 HIS A C 1
ATOM 2866 O O . HIS A 1 356 ? 30.141 27.484 3.182 1 40.06 356 HIS A O 1
ATOM 2872 N N . GLU A 1 357 ? 29.328 28.859 2.385 1 34.41 357 GLU A N 1
ATOM 2873 C CA . GLU A 1 357 ? 30.656 29.359 2.039 1 34.41 357 GLU A CA 1
ATOM 2874 C C . GLU A 1 357 ? 31.312 30.078 3.223 1 34.41 357 GLU A C 1
ATOM 2876 O O . GLU A 1 357 ? 32.469 29.812 3.549 1 34.41 357 GLU A O 1
ATOM 2881 N N . ALA A 1 358 ? 31 31.469 3.449 1 35.97 358 ALA A N 1
ATOM 2882 C CA . ALA A 1 358 ? 31.969 32.531 3.678 1 35.97 358 ALA A CA 1
ATOM 2883 C C . ALA A 1 358 ? 32.406 32.562 5.137 1 35.97 358 ALA A C 1
ATOM 2885 O O . ALA A 1 358 ? 33 33.562 5.594 1 35.97 358 ALA A O 1
ATOM 2886 N N . ALA A 1 359 ? 32 31.641 5.996 1 34.12 359 ALA A N 1
ATOM 2887 C CA . ALA A 1 359 ? 32.562 31.984 7.305 1 34.12 359 ALA A CA 1
ATOM 2888 C C . ALA A 1 359 ? 34.062 31.719 7.363 1 34.12 359 ALA A C 1
ATOM 2890 O O . ALA A 1 359 ? 34.688 31.953 8.398 1 34.12 359 ALA A O 1
ATOM 2891 N N . SER A 1 360 ? 34.531 30.953 6.277 1 27.73 360 SER A N 1
ATOM 2892 C CA . SER A 1 360 ? 35.938 30.719 6.527 1 27.73 360 SER A CA 1
ATOM 2893 C C . SER A 1 360 ? 36.781 31.906 6.078 1 27.73 360 SER A C 1
ATOM 2895 O O . SER A 1 360 ? 38 31.891 6.184 1 27.73 360 SER A O 1
ATOM 2897 N N . ARG A 1 361 ? 36.25 32.938 5.379 1 25.39 361 ARG A N 1
ATOM 2898 C CA . ARG A 1 361 ? 37.344 33.875 5.297 1 25.39 361 ARG A CA 1
ATOM 2899 C C . ARG A 1 361 ? 37.469 34.688 6.578 1 25.39 361 ARG A C 1
ATOM 2901 O O . ARG A 1 361 ? 36.469 35.062 7.195 1 25.39 361 ARG A O 1
ATOM 2908 N N . MET B 1 1 ? 9.711 2.439 -9.008 1 38.06 1 MET B N 1
ATOM 2909 C CA . MET B 1 1 ? 9.742 2.248 -7.559 1 38.06 1 MET B CA 1
ATOM 2910 C C . MET B 1 1 ? 9.688 0.766 -7.207 1 38.06 1 MET B C 1
ATOM 2912 O O . MET B 1 1 ? 10.375 0.315 -6.289 1 38.06 1 MET B O 1
ATOM 2916 N N . MET B 1 2 ? 8.773 -0.092 -8.102 1 54.56 2 MET B N 1
ATOM 2917 C CA . MET B 1 2 ? 8.188 -1.358 -7.672 1 54.56 2 MET B CA 1
ATOM 2918 C C . MET B 1 2 ? 9.188 -2.498 -7.816 1 54.56 2 MET B C 1
ATOM 2920 O O . MET B 1 2 ? 9.25 -3.389 -6.969 1 54.56 2 MET B O 1
ATOM 2924 N N . LEU B 1 3 ? 10.203 -2.199 -8.594 1 59.44 3 LEU B N 1
ATOM 2925 C CA . LEU B 1 3 ? 10.945 -3.406 -8.938 1 59.44 3 LEU B CA 1
ATOM 2926 C C . LEU B 1 3 ? 12.031 -3.693 -7.902 1 59.44 3 LEU B C 1
ATOM 2928 O O . LEU B 1 3 ? 12.297 -4.852 -7.582 1 59.44 3 LEU B O 1
ATOM 2932 N N . ALA B 1 4 ? 12.477 -2.588 -7.27 1 70.62 4 ALA B N 1
ATOM 2933 C CA . ALA B 1 4 ? 13.578 -2.775 -6.328 1 70.62 4 ALA B CA 1
ATOM 2934 C C . ALA B 1 4 ? 13.086 -3.434 -5.039 1 70.62 4 ALA B C 1
ATOM 2936 O O . ALA B 1 4 ? 13.883 -3.99 -4.277 1 70.62 4 ALA B O 1
ATOM 2937 N N . ASP B 1 5 ? 11.898 -3.545 -4.84 1 85.12 5 ASP B N 1
ATOM 2938 C CA . ASP B 1 5 ? 11.344 -4.117 -3.615 1 85.12 5 ASP B CA 1
ATOM 2939 C C . ASP B 1 5 ? 10.648 -5.445 -3.896 1 85.12 5 ASP B C 1
ATOM 2941 O O . ASP B 1 5 ? 9.656 -5.781 -3.24 1 85.12 5 ASP B O 1
ATOM 2945 N N . THR B 1 6 ? 11.148 -5.98 -4.992 1 93.19 6 THR B N 1
ATOM 2946 C CA . THR B 1 6 ? 10.594 -7.281 -5.348 1 93.19 6 THR B CA 1
ATOM 2947 C C . THR B 1 6 ? 11.703 -8.266 -5.703 1 93.19 6 THR B C 1
ATOM 2949 O O . THR B 1 6 ? 12.859 -7.871 -5.875 1 93.19 6 THR B O 1
ATOM 2952 N N . CYS B 1 7 ? 11.391 -9.508 -5.676 1 94.88 7 CYS B N 1
ATOM 2953 C CA . CYS B 1 7 ? 12.219 -10.562 -6.254 1 94.88 7 CYS B CA 1
ATOM 2954 C C . CYS B 1 7 ? 11.68 -10.992 -7.613 1 94.88 7 CYS B C 1
ATOM 2956 O O . CYS B 1 7 ? 10.469 -10.922 -7.859 1 94.88 7 CYS B O 1
ATOM 2958 N N . GLN B 1 8 ? 12.562 -11.406 -8.484 1 93.81 8 GLN B N 1
ATOM 2959 C CA . GLN B 1 8 ? 12.18 -11.836 -9.828 1 93.81 8 GLN B CA 1
ATOM 2960 C C . GLN B 1 8 ? 12.852 -13.148 -10.195 1 93.81 8 GLN B C 1
ATOM 2962 O O . GLN B 1 8 ? 14.031 -13.359 -9.898 1 93.81 8 GLN B O 1
ATOM 2967 N N . VAL B 1 9 ? 12.125 -14.023 -10.773 1 94.31 9 VAL B N 1
ATOM 2968 C CA . VAL B 1 9 ? 12.664 -15.305 -11.211 1 94.31 9 VAL B CA 1
ATOM 2969 C C . VAL B 1 9 ? 11.969 -15.742 -12.5 1 94.31 9 VAL B C 1
ATOM 2971 O O . VAL B 1 9 ? 10.773 -15.508 -12.68 1 94.31 9 VAL B O 1
ATOM 2974 N N . ALA B 1 10 ? 12.711 -16.391 -13.375 1 91.75 10 ALA B N 1
ATOM 2975 C CA . ALA B 1 10 ? 12.133 -16.953 -14.594 1 91.75 10 ALA B CA 1
ATOM 2976 C C . ALA B 1 10 ? 11.375 -18.234 -14.297 1 91.75 10 ALA B C 1
ATOM 2978 O O . ALA B 1 10 ? 11.828 -19.062 -13.5 1 91.75 10 ALA B O 1
ATOM 2979 N N . ILE B 1 11 ? 10.156 -18.312 -14.953 1 90.19 11 ILE B N 1
ATOM 2980 C CA . ILE B 1 11 ? 9.383 -19.531 -14.758 1 90.19 11 ILE B CA 1
ATOM 2981 C C . ILE B 1 11 ? 8.992 -20.125 -16.109 1 90.19 11 ILE B C 1
ATOM 2983 O O . ILE B 1 11 ? 9.18 -19.469 -17.156 1 90.19 11 ILE B O 1
ATOM 2987 N N . GLY B 1 12 ? 8.32 -21.391 -16.219 1 70 12 GLY B N 1
ATOM 2988 C CA . GLY B 1 12 ? 7.758 -22 -17.406 1 70 12 GLY B CA 1
ATOM 2989 C C . GLY B 1 12 ? 8.695 -22.984 -18.078 1 70 12 GLY B C 1
ATOM 2990 O O . GLY B 1 12 ? 8.289 -24.094 -18.453 1 70 12 GLY B O 1
ATOM 2991 N N . LYS B 1 13 ? 9.836 -22.594 -18.766 1 57.69 13 LYS B N 1
ATOM 2992 C CA . LYS B 1 13 ? 10.578 -23.547 -19.594 1 57.69 13 LYS B CA 1
ATOM 2993 C C . LYS B 1 13 ? 11.484 -24.438 -18.75 1 57.69 13 LYS B C 1
ATOM 2995 O O . LYS B 1 13 ? 11.992 -24 -17.719 1 57.69 13 LYS B O 1
ATOM 3000 N N . VAL B 1 14 ? 11.312 -25.797 -19.062 1 49.34 14 VAL B N 1
ATOM 3001 C CA . VAL B 1 14 ? 12.219 -26.797 -18.531 1 49.34 14 VAL B CA 1
ATOM 3002 C C . VAL B 1 14 ? 13.664 -26.297 -18.656 1 49.34 14 VAL B C 1
ATOM 3004 O O . VAL B 1 14 ? 14.141 -26.031 -19.766 1 49.34 14 VAL B O 1
ATOM 3007 N N . LEU B 1 15 ? 14.117 -25.672 -17.656 1 45.47 15 LEU B N 1
ATOM 3008 C CA . LEU B 1 15 ? 15.57 -25.547 -17.703 1 45.47 15 LEU B CA 1
ATOM 3009 C C . LEU B 1 15 ? 16.219 -26.922 -17.891 1 45.47 15 LEU B C 1
ATOM 3011 O O . LEU B 1 15 ? 16.516 -27.609 -16.906 1 45.47 15 LEU B O 1
ATOM 3015 N N . SER B 1 16 ? 15.578 -27.922 -18.547 1 36.81 16 SER B N 1
ATOM 3016 C CA . SER B 1 16 ? 16.094 -29.281 -18.594 1 36.81 16 SER B CA 1
ATOM 3017 C C . SER B 1 16 ? 17.547 -29.312 -19.047 1 36.81 16 SER B C 1
ATOM 3019 O O . SER B 1 16 ? 18.375 -30.016 -18.469 1 36.81 16 SER B O 1
ATOM 3021 N N . LYS B 1 17 ? 17.812 -29.359 -20.578 1 36.34 17 LYS B N 1
ATOM 3022 C CA . LYS B 1 17 ? 18.922 -30.078 -21.203 1 36.34 17 LYS B CA 1
ATOM 3023 C C . LYS B 1 17 ? 20.25 -29.375 -20.922 1 36.34 17 LYS B C 1
ATOM 3025 O O . LYS B 1 17 ? 20.594 -28.406 -21.609 1 36.34 17 LYS B O 1
ATOM 3030 N N . PHE B 1 18 ? 20.766 -29.359 -19.859 1 34.34 18 PHE B N 1
ATOM 3031 C CA . PHE B 1 18 ? 22.219 -29.375 -19.891 1 34.34 18 PHE B CA 1
ATOM 3032 C C . PHE B 1 18 ? 22.734 -30.562 -20.688 1 34.34 18 PHE B C 1
ATOM 3034 O O . PHE B 1 18 ? 23.016 -31.625 -20.125 1 34.34 18 PHE B O 1
ATOM 3041 N N . SER B 1 19 ? 22.062 -31.203 -21.656 1 30 19 SER B N 1
ATOM 3042 C CA . SER B 1 19 ? 22.812 -32.188 -22.406 1 30 19 SER B CA 1
ATOM 3043 C C . SER B 1 19 ? 24.125 -31.625 -22.938 1 30 19 SER B C 1
ATOM 3045 O O . SER B 1 19 ? 24.203 -30.438 -23.25 1 30 19 SER B O 1
ATOM 3047 N N . ASN B 1 20 ? 25.328 -32.469 -22.844 1 30.27 20 ASN B N 1
ATOM 3048 C CA . ASN B 1 20 ? 26.719 -32.531 -23.297 1 30.27 20 ASN B CA 1
ATOM 3049 C C . ASN B 1 20 ? 26.844 -32.25 -24.797 1 30.27 20 ASN B C 1
ATOM 3051 O O . ASN B 1 20 ? 27.203 -33.156 -25.562 1 30.27 20 ASN B O 1
ATOM 3055 N N . GLU B 1 21 ? 25.891 -31.812 -25.531 1 29.97 21 GLU B N 1
ATOM 3056 C CA . GLU B 1 21 ? 26.281 -31.719 -26.938 1 29.97 21 GLU B CA 1
ATOM 3057 C C . GLU B 1 21 ? 27.516 -30.828 -27.109 1 29.97 21 GLU B C 1
ATOM 3059 O O . GLU B 1 21 ? 27.438 -29.609 -27 1 29.97 21 GLU B O 1
ATOM 3064 N N . ASN B 1 22 ? 28.75 -31.375 -26.781 1 29.31 22 ASN B N 1
ATOM 3065 C CA . ASN B 1 22 ? 30.109 -31 -27.156 1 29.31 22 ASN B CA 1
ATOM 3066 C C . ASN B 1 22 ? 30.234 -30.797 -28.656 1 29.31 22 ASN B C 1
ATOM 3068 O O . ASN B 1 22 ? 31.344 -30.625 -29.172 1 29.31 22 ASN B O 1
ATOM 3072 N N . SER B 1 23 ? 29.406 -31.531 -29.547 1 29.08 23 SER B N 1
ATOM 3073 C CA . SER B 1 23 ? 30.094 -31.625 -30.828 1 29.08 23 SER B CA 1
ATOM 3074 C C . SER B 1 23 ? 30.234 -30.25 -31.484 1 29.08 23 SER B C 1
ATOM 3076 O O . SER B 1 23 ? 29.281 -29.469 -31.5 1 29.08 23 SER B O 1
ATOM 3078 N N . LEU B 1 24 ? 31.516 -29.766 -31.797 1 27.92 24 LEU B N 1
ATOM 3079 C CA . LEU B 1 24 ? 32.312 -28.688 -32.375 1 27.92 24 LEU B CA 1
ATOM 3080 C C . LEU B 1 24 ? 31.828 -28.344 -33.781 1 27.92 24 LEU B C 1
ATOM 3082 O O . LEU B 1 24 ? 32.438 -27.516 -34.469 1 27.92 24 LEU B O 1
ATOM 3086 N N . SER B 1 25 ? 30.922 -29.094 -34.469 1 25.72 25 SER B N 1
ATOM 3087 C CA . SER B 1 25 ? 31.172 -28.688 -35.844 1 25.72 25 SER B CA 1
ATOM 3088 C C . SER B 1 25 ? 30.75 -27.25 -36.094 1 25.72 25 SER B C 1
ATOM 3090 O O . SER B 1 25 ? 29.656 -26.844 -35.688 1 25.72 25 SER B O 1
ATOM 3092 N N . LYS B 1 26 ? 31.719 -26.359 -36.406 1 29.75 26 LYS B N 1
ATOM 3093 C CA . LYS B 1 26 ? 31.891 -24.984 -36.844 1 29.75 26 LYS B CA 1
ATOM 3094 C C . LYS B 1 26 ? 30.906 -24.609 -37.938 1 29.75 26 LYS B C 1
A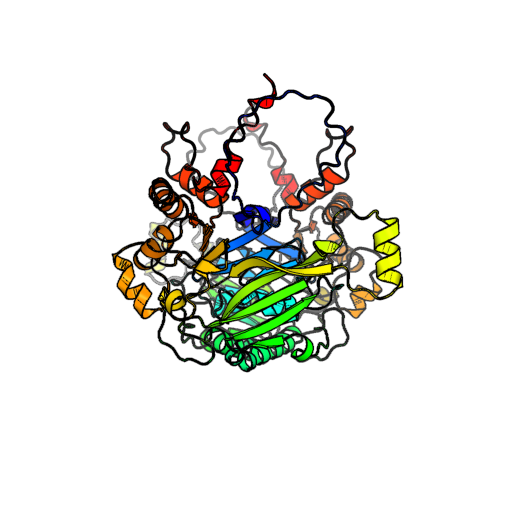TOM 3096 O O . LYS B 1 26 ? 31.062 -23.609 -38.625 1 29.75 26 LYS B O 1
ATOM 3101 N N . ASN B 1 27 ? 29.953 -25.484 -38.312 1 28.84 27 ASN B N 1
ATOM 3102 C CA . ASN B 1 27 ? 29.5 -24.922 -39.594 1 28.84 27 ASN B CA 1
ATOM 3103 C C . ASN B 1 27 ? 28.797 -23.578 -39.375 1 28.84 27 ASN B C 1
ATOM 3105 O O . ASN B 1 27 ? 27.953 -23.438 -38.5 1 28.84 27 ASN B O 1
ATOM 3109 N N . ARG B 1 28 ? 29.391 -22.391 -39.844 1 31.38 28 ARG B N 1
ATOM 3110 C CA . ARG B 1 28 ? 29.266 -20.938 -40 1 31.38 28 ARG B CA 1
ATOM 3111 C C . ARG B 1 28 ? 27.844 -20.531 -40.344 1 31.38 28 ARG B C 1
ATOM 3113 O O . ARG B 1 28 ? 27.438 -19.391 -40.125 1 31.38 28 ARG B O 1
ATOM 3120 N N . ASN B 1 29 ? 27.266 -21.281 -41.25 1 30.17 29 ASN B N 1
ATOM 3121 C CA . ASN B 1 29 ? 26.266 -20.531 -42.031 1 30.17 29 ASN B CA 1
ATOM 3122 C C . ASN B 1 29 ? 25.016 -20.25 -41.219 1 30.17 29 ASN B C 1
ATOM 3124 O O . ASN B 1 29 ? 23.906 -20.312 -41.719 1 30.17 29 ASN B O 1
ATOM 3128 N N . ASP B 1 30 ? 25.109 -20.562 -39.969 1 31.12 30 ASP B N 1
ATOM 3129 C CA . ASP B 1 30 ? 23.797 -20.484 -39.344 1 31.12 30 ASP B CA 1
ATOM 3130 C C . ASP B 1 30 ? 23.297 -19.047 -39.25 1 31.12 30 ASP B C 1
ATOM 3132 O O . ASP B 1 30 ? 23.875 -18.234 -38.531 1 31.12 30 ASP B O 1
ATOM 3136 N N . SER B 1 31 ? 22.812 -18.516 -40.375 1 30.89 31 SER B N 1
ATOM 3137 C CA . SER B 1 31 ? 22.125 -17.266 -40.656 1 30.89 31 SER B CA 1
ATOM 3138 C C . SER B 1 31 ? 21.281 -16.797 -39.469 1 30.89 31 SER B C 1
ATOM 3140 O O . SER B 1 31 ? 20.969 -17.594 -38.594 1 30.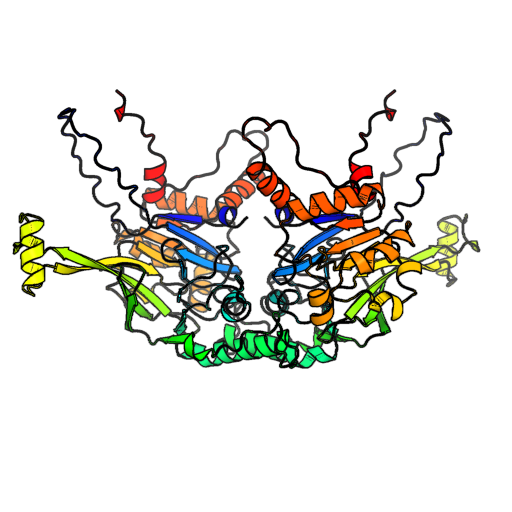89 31 SER B O 1
ATOM 3142 N N . LYS B 1 32 ? 20.625 -15.57 -39.781 1 30.64 32 LYS B N 1
ATOM 3143 C CA . LYS B 1 32 ? 19.781 -14.602 -39.094 1 30.64 32 LYS B CA 1
ATOM 3144 C C . LYS B 1 32 ? 18.547 -15.281 -38.5 1 30.64 32 LYS B C 1
ATOM 3146 O O . LYS B 1 32 ? 17.469 -15.266 -39.094 1 30.64 32 LYS B O 1
ATOM 3151 N N . LYS B 1 33 ? 18.672 -16.5 -38.281 1 32.03 33 LYS B N 1
ATOM 3152 C CA . LYS B 1 33 ? 17.453 -16.984 -37.625 1 32.03 33 LYS B CA 1
ATOM 3153 C C . LYS B 1 33 ? 17.109 -16.125 -36.406 1 32.03 33 LYS B C 1
ATOM 3155 O O . LYS B 1 33 ? 18 -15.742 -35.656 1 32.03 33 LYS B O 1
ATOM 3160 N N . ASN B 1 34 ? 16.047 -15.438 -36.625 1 34.44 34 ASN B N 1
ATOM 3161 C CA . ASN B 1 34 ? 15.328 -14.539 -35.75 1 34.44 34 ASN B CA 1
ATOM 3162 C C . ASN B 1 34 ? 15.422 -15.008 -34.281 1 34.44 34 ASN B C 1
ATOM 3164 O O . ASN B 1 34 ? 14.945 -16.094 -33.938 1 34.44 34 ASN B O 1
ATOM 3168 N N . LYS B 1 35 ? 16.5 -14.797 -33.688 1 32.22 35 LYS B N 1
ATOM 3169 C CA . LYS B 1 35 ? 16.547 -14.836 -32.219 1 32.22 35 LYS B CA 1
ATOM 3170 C C . LYS B 1 35 ? 15.195 -14.43 -31.625 1 32.22 35 LYS B C 1
ATOM 3172 O O . LYS B 1 35 ? 14.891 -13.234 -31.531 1 32.22 35 LYS B O 1
ATOM 3177 N N . LYS B 1 36 ? 14.219 -15.109 -32.156 1 36.5 36 LYS B N 1
ATOM 3178 C CA . LYS B 1 36 ? 13.039 -14.852 -31.328 1 36.5 36 LYS B CA 1
ATOM 3179 C C . LYS B 1 36 ? 13.414 -14.695 -29.859 1 36.5 36 LYS B C 1
ATOM 3181 O O . LYS B 1 36 ? 14.047 -15.586 -29.281 1 36.5 36 LYS B O 1
ATOM 3186 N N . LYS B 1 37 ? 13.648 -13.594 -29.422 1 40.38 37 LYS B N 1
ATOM 3187 C CA . LYS B 1 37 ? 13.703 -13.203 -28.016 1 40.38 37 LYS B CA 1
ATOM 3188 C C . LYS B 1 37 ? 12.906 -14.164 -27.141 1 40.38 37 LYS B C 1
ATOM 3190 O O . LYS B 1 37 ? 11.688 -14.289 -27.297 1 40.38 37 LYS B O 1
ATOM 3195 N N . ASN B 1 38 ? 13.258 -15.367 -26.938 1 43.16 38 ASN B N 1
ATOM 3196 C CA . ASN B 1 38 ? 12.68 -16.266 -25.953 1 43.16 38 ASN B CA 1
ATOM 3197 C C . ASN B 1 38 ? 12 -15.508 -24.828 1 43.16 38 ASN B C 1
ATOM 3199 O O . ASN B 1 38 ? 12.664 -14.875 -24 1 43.16 38 ASN B O 1
ATOM 3203 N N . ASP B 1 39 ? 10.914 -14.969 -25.047 1 55.09 39 ASP B N 1
ATOM 3204 C CA . ASP B 1 39 ? 10.117 -14.141 -24.156 1 55.09 39 ASP B CA 1
ATOM 3205 C C . ASP B 1 39 ? 9.875 -14.836 -22.812 1 55.09 39 ASP B C 1
ATOM 3207 O O . ASP B 1 39 ? 8.945 -15.633 -22.688 1 55.09 39 ASP B O 1
ATOM 3211 N N . GLU B 1 40 ? 10.852 -15.008 -22 1 76.75 40 GLU B N 1
ATOM 3212 C CA . GLU B 1 40 ? 10.867 -15.664 -20.703 1 76.75 40 GLU B CA 1
ATOM 3213 C C . GLU B 1 40 ? 9.812 -15.07 -19.766 1 76.75 40 GLU B C 1
ATOM 3215 O O . GLU B 1 40 ? 9.68 -13.852 -19.672 1 76.75 40 GLU B O 1
ATOM 3220 N N . THR B 1 41 ? 8.93 -16.047 -19.344 1 90.69 41 THR B N 1
ATOM 3221 C CA . THR B 1 41 ? 7.898 -15.641 -18.391 1 90.69 41 THR B CA 1
ATOM 3222 C C . THR B 1 41 ? 8.508 -15.406 -17 1 90.69 41 THR B C 1
ATOM 3224 O O . THR B 1 41 ? 9.258 -16.25 -16.5 1 90.69 41 THR B O 1
ATOM 3227 N N . MET B 1 42 ? 8.281 -14.266 -16.5 1 94.88 42 MET B N 1
ATOM 3228 C CA . MET B 1 42 ? 8.859 -13.906 -15.211 1 94.88 42 MET B CA 1
ATOM 3229 C C . MET B 1 42 ? 7.801 -13.938 -14.117 1 94.88 42 MET B C 1
ATOM 3231 O O . MET B 1 42 ? 6.648 -13.57 -14.352 1 94.88 42 MET B O 1
ATOM 3235 N N . LEU B 1 43 ? 8.234 -14.438 -13.008 1 96.62 43 LEU B N 1
ATOM 3236 C CA . LEU B 1 43 ? 7.492 -14.234 -11.766 1 96.62 43 LEU B CA 1
ATOM 3237 C C . LEU B 1 43 ? 8.141 -13.156 -10.914 1 96.62 43 LEU B C 1
ATOM 3239 O O . LEU B 1 43 ? 9.328 -13.242 -10.586 1 96.62 43 LEU B O 1
ATOM 3243 N N . ILE B 1 44 ? 7.34 -12.141 -10.578 1 96.94 44 ILE B N 1
ATOM 3244 C CA . ILE B 1 44 ? 7.863 -10.984 -9.852 1 96.94 44 ILE B CA 1
ATOM 3245 C C . ILE B 1 44 ? 7.004 -10.719 -8.625 1 96.94 44 ILE B C 1
ATOM 3247 O O . ILE B 1 44 ? 5.773 -10.68 -8.711 1 96.94 44 ILE B O 1
ATOM 3251 N N . GLY B 1 45 ? 7.656 -10.57 -7.445 1 97.12 45 GLY B N 1
ATOM 3252 C CA . GLY B 1 45 ? 6.816 -10.258 -6.301 1 97.12 45 GLY B CA 1
ATOM 3253 C C . GLY B 1 45 ? 7.574 -10.258 -4.984 1 97.12 45 GLY B C 1
ATOM 3254 O O . GLY B 1 45 ? 8.797 -10.102 -4.969 1 97.12 45 GLY B O 1
ATOM 3255 N N . ARG B 1 46 ? 6.852 -10.25 -3.914 1 96.56 46 ARG B N 1
ATOM 3256 C CA . ARG B 1 46 ? 7.387 -10.328 -2.559 1 96.56 46 ARG B CA 1
ATOM 3257 C C . ARG B 1 46 ? 6.418 -11.055 -1.628 1 96.56 46 ARG B C 1
ATOM 3259 O O . ARG B 1 46 ? 5.207 -11.062 -1.869 1 96.56 46 ARG B O 1
ATOM 3266 N N . SER B 1 47 ? 7.023 -11.594 -0.644 1 97.5 47 SER B N 1
ATOM 3267 C CA . SER B 1 47 ? 6.203 -12.367 0.283 1 97.5 47 SER B CA 1
ATOM 3268 C C . SER B 1 47 ? 6.918 -12.57 1.617 1 97.5 47 SER B C 1
ATOM 3270 O O . SER B 1 47 ? 7.973 -13.203 1.674 1 97.5 47 SER B O 1
ATOM 3272 N N . ARG B 1 48 ? 6.359 -12 2.619 1 95.62 48 ARG B N 1
ATOM 3273 C CA . ARG B 1 48 ? 6.723 -12.25 4.008 1 95.62 48 ARG B CA 1
ATOM 3274 C C . ARG B 1 48 ? 5.484 -12.461 4.871 1 95.62 48 ARG B C 1
ATOM 3276 O O . ARG B 1 48 ? 4.492 -11.742 4.723 1 95.62 48 ARG B O 1
ATOM 3283 N N . ALA B 1 49 ? 5.609 -13.453 5.73 1 95 49 ALA B N 1
ATOM 3284 C CA . ALA B 1 49 ? 4.465 -13.797 6.566 1 95 49 ALA B CA 1
ATOM 3285 C C . ALA B 1 49 ? 3.986 -12.594 7.375 1 95 49 ALA B C 1
ATOM 3287 O O . ALA B 1 49 ? 4.793 -11.891 7.98 1 95 49 ALA B O 1
ATOM 3288 N N . GLY B 1 50 ? 2.709 -12.383 7.328 1 87.62 50 GLY B N 1
ATOM 3289 C CA . GLY B 1 50 ? 2.121 -11.312 8.109 1 87.62 50 GLY B CA 1
ATOM 3290 C C . GLY B 1 50 ? 2.303 -9.938 7.484 1 87.62 50 GLY B C 1
ATOM 3291 O O . GLY B 1 50 ? 1.683 -8.969 7.914 1 87.62 50 GLY B O 1
ATOM 3292 N N . ASP B 1 51 ? 3.072 -9.828 6.508 1 88.44 51 ASP B N 1
ATOM 3293 C CA . ASP B 1 51 ? 3.35 -8.547 5.867 1 88.44 51 ASP B CA 1
ATOM 3294 C C . ASP B 1 51 ? 2.643 -8.453 4.516 1 88.44 51 ASP B C 1
ATOM 3296 O O . ASP B 1 51 ? 1.6 -7.805 4.402 1 88.44 51 ASP B O 1
ATOM 3300 N N . ALA B 1 52 ? 3.107 -9.266 3.604 1 91.94 52 ALA B N 1
ATOM 3301 C CA . ALA B 1 52 ? 2.488 -9.219 2.283 1 91.94 52 ALA B CA 1
ATOM 3302 C C . ALA B 1 52 ? 2.873 -10.445 1.453 1 91.94 52 ALA B C 1
ATOM 3304 O O . ALA B 1 52 ? 3.998 -10.938 1.553 1 91.94 52 ALA B O 1
ATOM 3305 N N . THR B 1 53 ? 1.968 -10.867 0.69 1 97.06 53 THR B N 1
ATOM 3306 C CA . THR B 1 53 ? 2.207 -11.867 -0.348 1 97.06 53 THR B CA 1
ATOM 3307 C C . THR B 1 53 ? 1.526 -11.461 -1.653 1 97.06 53 THR B C 1
ATOM 3309 O O . THR B 1 53 ? 0.3 -11.359 -1.714 1 97.06 53 THR B O 1
ATOM 3312 N N . ALA B 1 54 ? 2.311 -11.172 -2.609 1 97.5 54 ALA B N 1
ATOM 3313 C CA . ALA B 1 54 ? 1.819 -10.805 -3.932 1 97.5 54 ALA B CA 1
ATOM 3314 C C . ALA B 1 54 ? 2.859 -11.102 -5.008 1 97.5 54 ALA B C 1
ATOM 3316 O O . ALA B 1 54 ? 4.023 -10.719 -4.879 1 97.5 54 ALA B O 1
ATOM 3317 N N . PHE B 1 55 ? 2.443 -11.766 -6.07 1 98 55 PHE B N 1
ATOM 3318 C CA . PHE B 1 55 ? 3.303 -12.062 -7.211 1 98 55 PHE B CA 1
ATOM 3319 C C . PHE B 1 55 ? 2.596 -11.742 -8.523 1 98 55 PHE B C 1
ATOM 3321 O O . PHE B 1 55 ? 1.398 -12 -8.664 1 98 55 PHE B O 1
ATOM 3328 N N . ALA B 1 56 ? 3.348 -11.219 -9.453 1 97.12 56 ALA B N 1
ATOM 3329 C CA . ALA B 1 56 ? 2.824 -10.875 -10.773 1 97.12 56 ALA B CA 1
ATOM 3330 C C . ALA B 1 56 ? 3.482 -11.719 -11.867 1 97.12 56 ALA B C 1
ATOM 3332 O O . ALA B 1 56 ? 4.66 -12.07 -11.758 1 97.12 56 ALA B O 1
ATOM 3333 N N . ILE B 1 57 ? 2.73 -12.062 -12.781 1 96.06 57 ILE B N 1
ATOM 3334 C CA . ILE B 1 57 ? 3.193 -12.555 -14.07 1 96.06 57 ILE B CA 1
ATOM 3335 C C . ILE B 1 57 ? 2.871 -11.531 -15.156 1 96.06 57 ILE B C 1
ATOM 3337 O O . ILE B 1 57 ? 1.804 -11.586 -15.773 1 96.06 57 ILE B O 1
ATOM 3341 N N . PRO B 1 58 ? 3.779 -10.711 -15.398 1 94 58 PRO B N 1
ATOM 3342 C CA . PRO B 1 58 ? 3.49 -9.531 -16.219 1 94 58 PRO B CA 1
ATOM 3343 C C . PRO B 1 58 ? 3.012 -9.891 -17.625 1 94 58 PRO B C 1
ATOM 3345 O O . PRO B 1 58 ? 2.072 -9.273 -18.125 1 94 58 PRO B O 1
ATOM 3348 N N . SER B 1 59 ? 3.598 -10.859 -18.25 1 91.62 59 SER B N 1
ATOM 3349 C CA . SER B 1 59 ? 3.258 -11.203 -19.641 1 91.62 59 SER B CA 1
ATOM 3350 C C . SER B 1 59 ? 1.794 -11.609 -19.766 1 91.62 59 SER B C 1
ATOM 3352 O O . SER B 1 59 ? 1.204 -11.508 -20.844 1 91.62 59 SER B O 1
ATOM 3354 N N . LEU B 1 60 ? 1.226 -11.961 -18.672 1 93.81 60 LEU B N 1
ATOM 3355 C CA . LEU B 1 60 ? -0.164 -12.398 -18.688 1 93.81 60 LEU B CA 1
ATOM 3356 C C . LEU B 1 60 ? -1.062 -11.398 -17.969 1 93.81 60 LEU B C 1
ATOM 3358 O O . LEU B 1 60 ? -2.287 -11.523 -18 1 93.81 60 LEU B O 1
ATOM 3362 N N . ARG B 1 61 ? -0.474 -10.492 -17.219 1 93.75 61 ARG B N 1
ATOM 3363 C CA . ARG B 1 61 ? -1.151 -9.539 -16.344 1 93.75 61 ARG B CA 1
ATOM 3364 C C . ARG B 1 61 ? -1.977 -10.266 -15.281 1 93.75 61 ARG B C 1
ATOM 3366 O O . ARG B 1 61 ? -3.148 -9.945 -15.07 1 93.75 61 ARG B O 1
ATOM 3373 N N . TRP B 1 62 ? -1.35 -11.281 -14.734 1 96.75 62 TRP B N 1
ATOM 3374 C CA . TRP B 1 62 ? -1.923 -12.047 -13.641 1 96.75 62 TRP B CA 1
ATOM 3375 C C . TRP B 1 62 ? -1.239 -11.703 -12.32 1 96.75 62 TRP B C 1
ATOM 3377 O O . TRP B 1 62 ? -0.052 -11.367 -12.297 1 96.75 62 TRP B O 1
ATOM 3387 N N . MET B 1 63 ? -2.064 -11.828 -11.328 1 97.5 63 MET B N 1
ATOM 3388 C CA . MET B 1 63 ? -1.518 -11.727 -9.977 1 97.5 63 MET B CA 1
ATOM 3389 C C . MET B 1 63 ? -1.883 -12.953 -9.148 1 97.5 63 MET B C 1
ATOM 3391 O O . MET B 1 63 ? -3.004 -13.453 -9.234 1 97.5 63 MET B O 1
ATOM 3395 N N . LEU B 1 64 ? -0.918 -13.398 -8.445 1 98.69 64 LEU B N 1
ATOM 3396 C CA . LEU B 1 64 ? -1.124 -14.406 -7.41 1 98.69 64 LEU B CA 1
ATOM 3397 C C . LEU B 1 64 ? -1.136 -13.766 -6.027 1 98.69 64 LEU B C 1
ATOM 3399 O O . LEU B 1 64 ? -0.096 -13.32 -5.535 1 98.69 64 LEU B O 1
ATOM 3403 N N . ASP B 1 65 ? -2.336 -13.68 -5.438 1 98.38 65 ASP B N 1
ATOM 3404 C CA . ASP B 1 65 ? -2.607 -12.906 -4.23 1 98.38 65 ASP B CA 1
ATOM 3405 C C . ASP B 1 65 ? -2.338 -11.422 -4.465 1 98.38 65 ASP B C 1
ATOM 3407 O O . ASP B 1 65 ? -1.759 -11.039 -5.484 1 98.38 65 ASP B O 1
ATOM 3411 N N . CYS B 1 66 ? -2.828 -10.617 -3.525 1 96 66 CYS B N 1
ATOM 3412 C CA . CYS B 1 66 ? -2.705 -9.172 -3.688 1 96 66 CYS B CA 1
ATOM 3413 C C . CYS B 1 66 ? -2.48 -8.484 -2.344 1 96 66 CYS B C 1
ATOM 3415 O O . CYS B 1 66 ? -3.148 -7.504 -2.025 1 96 66 CYS B O 1
ATOM 3417 N N . GLY B 1 67 ? -1.542 -9.031 -1.618 1 93.56 67 GLY B N 1
ATOM 3418 C CA . GLY B 1 67 ? -1.164 -8.43 -0.351 1 93.56 67 GLY B CA 1
ATOM 3419 C C . GLY B 1 67 ? -0.286 -7.203 -0.512 1 93.56 67 GLY B C 1
ATOM 3420 O O . GLY B 1 67 ? -0.015 -6.492 0.459 1 93.56 67 GLY B O 1
ATOM 3421 N N . ALA B 1 68 ? 0.113 -6.93 -1.712 1 90.56 68 ALA B N 1
ATOM 3422 C CA . ALA B 1 68 ? 0.931 -5.77 -2.059 1 90.56 68 ALA B CA 1
ATOM 3423 C C . ALA B 1 68 ? 0.691 -5.34 -3.504 1 90.56 68 ALA B C 1
ATOM 3425 O O . ALA B 1 68 ? 0.175 -6.117 -4.309 1 90.56 68 ALA B O 1
ATOM 3426 N N . ILE B 1 69 ? 1.031 -4.129 -3.758 1 86.06 69 ILE B N 1
ATOM 3427 C CA . ILE B 1 69 ? 1.065 -3.656 -5.137 1 86.06 69 ILE B CA 1
ATOM 3428 C C . ILE B 1 69 ? 2.453 -3.889 -5.73 1 86.06 69 ILE B C 1
ATOM 3430 O O . ILE B 1 69 ? 3.436 -3.293 -5.277 1 86.06 69 ILE B O 1
ATOM 3434 N N . ILE B 1 70 ? 2.51 -4.684 -6.691 1 86.75 70 ILE B N 1
ATOM 3435 C CA . ILE B 1 70 ? 3.785 -5.109 -7.254 1 86.75 70 ILE B CA 1
ATOM 3436 C C . ILE B 1 70 ? 4.016 -4.414 -8.594 1 86.75 70 ILE B C 1
ATOM 3438 O O . ILE B 1 70 ? 5.16 -4.184 -8.992 1 86.75 70 ILE B O 1
ATOM 3442 N N . GLN B 1 71 ? 2.941 -4.121 -9.242 1 83.94 71 GLN B N 1
ATOM 3443 C CA . GLN B 1 71 ? 3.01 -3.555 -10.586 1 83.94 71 GLN B CA 1
ATOM 3444 C C . GLN B 1 71 ? 2.154 -2.295 -10.695 1 83.94 71 GLN B C 1
ATOM 3446 O O . GLN B 1 71 ? 1.234 -2.092 -9.898 1 83.94 71 GLN B O 1
ATOM 3451 N N . GLY B 1 72 ? 2.496 -1.487 -11.656 1 76.88 72 GLY B N 1
ATOM 3452 C CA . GLY B 1 72 ? 1.768 -0.248 -11.867 1 76.88 72 GLY B CA 1
ATOM 3453 C C . GLY B 1 72 ? 0.519 -0.427 -12.711 1 76.88 72 GLY B C 1
ATOM 3454 O O . GLY B 1 72 ? -0.174 0.546 -13.016 1 76.88 72 GLY B O 1
ATOM 3455 N N . TRP B 1 73 ? 0.229 -1.633 -13.086 1 82.62 73 TRP B N 1
ATOM 3456 C CA . TRP B 1 73 ? -0.936 -1.885 -13.93 1 82.62 73 TRP B CA 1
ATOM 3457 C C . TRP B 1 73 ? -1.993 -2.68 -13.172 1 82.62 73 TRP B C 1
ATOM 3459 O O . TRP B 1 73 ? -1.69 -3.324 -12.164 1 82.62 73 TRP B O 1
ATOM 3469 N N . THR B 1 74 ? -3.248 -2.611 -13.672 1 85.81 74 THR B N 1
ATOM 3470 C CA . THR B 1 74 ? -4.328 -3.426 -13.133 1 85.81 74 THR B CA 1
ATOM 3471 C C . THR B 1 74 ? -4.301 -4.828 -13.734 1 85.81 74 THR B C 1
ATOM 3473 O O . THR B 1 74 ? -4.285 -4.988 -14.953 1 85.81 74 THR B O 1
ATOM 3476 N N . PRO B 1 75 ? -4.285 -5.77 -12.867 1 93 75 PRO B N 1
ATOM 3477 C CA . PRO B 1 75 ? -4.273 -7.141 -13.391 1 93 75 PRO B CA 1
ATOM 3478 C C . PRO B 1 75 ? -5.578 -7.512 -14.094 1 93 75 PRO B C 1
ATOM 3480 O O . PRO B 1 75 ? -6.633 -6.961 -13.773 1 93 75 PRO B O 1
ATOM 3483 N N . LYS B 1 76 ? -5.445 -8.43 -15.031 1 93.31 76 LYS B N 1
ATOM 3484 C CA . LYS B 1 76 ? -6.633 -9.008 -15.656 1 93.31 76 LYS B CA 1
ATOM 3485 C C . LYS B 1 76 ? -7.266 -10.062 -14.758 1 93.31 76 LYS B C 1
ATOM 3487 O O . LYS B 1 76 ? -8.492 -10.211 -14.734 1 93.31 76 LYS B O 1
ATOM 3492 N N . VAL B 1 77 ? -6.344 -10.781 -14.117 1 96.5 77 VAL B N 1
ATOM 3493 C CA . VAL B 1 77 ? -6.785 -11.875 -13.25 1 96.5 77 VAL B CA 1
ATOM 3494 C C . VAL B 1 77 ? -6.027 -11.828 -11.93 1 96.5 77 VAL B C 1
ATOM 3496 O O . VAL B 1 77 ? -4.82 -11.562 -11.906 1 96.5 77 VAL B O 1
ATOM 3499 N N . ILE B 1 78 ? -6.758 -12.055 -10.836 1 97.75 78 ILE B N 1
ATOM 3500 C CA . ILE B 1 78 ? -6.156 -12.289 -9.523 1 97.75 78 ILE B CA 1
ATOM 3501 C C . ILE B 1 78 ? -6.559 -13.672 -9.008 1 97.75 78 ILE B C 1
ATOM 3503 O O . ILE B 1 78 ? -7.746 -13.977 -8.914 1 97.75 78 ILE B O 1
ATOM 3507 N N . PHE B 1 79 ? -5.578 -14.484 -8.766 1 98.81 79 PHE B N 1
ATOM 3508 C CA . PHE B 1 79 ? -5.801 -15.758 -8.078 1 98.81 79 PHE B CA 1
ATOM 3509 C C . PHE B 1 79 ? -5.566 -15.609 -6.582 1 98.81 79 PHE B C 1
ATOM 3511 O O . PHE B 1 79 ? -4.422 -15.617 -6.125 1 98.81 79 PHE B O 1
ATOM 3518 N N . LEU B 1 80 ? -6.629 -15.523 -5.852 1 98.62 80 LEU B N 1
ATOM 3519 C CA . LEU B 1 80 ? -6.535 -15.359 -4.402 1 98.62 80 LEU B CA 1
ATOM 3520 C C . LEU B 1 80 ? -6.469 -16.719 -3.709 1 98.62 80 LEU B C 1
ATOM 3522 O O . LEU B 1 80 ? -7.348 -17.562 -3.9 1 98.62 80 LEU B O 1
ATOM 3526 N N . THR B 1 81 ? -5.422 -16.875 -2.934 1 98.62 81 THR B N 1
ATOM 3527 C CA . THR B 1 81 ? -5.32 -18.141 -2.201 1 98.62 81 THR B CA 1
ATOM 3528 C C . THR B 1 81 ? -6.289 -18.156 -1.021 1 98.62 81 THR B C 1
ATOM 3530 O O . THR B 1 81 ? -7.027 -19.125 -0.833 1 98.62 81 THR B O 1
ATOM 3533 N N . HIS B 1 82 ? -6.234 -17.125 -0.213 1 97.19 82 HIS B N 1
ATOM 3534 C CA . HIS B 1 82 ? -7.121 -16.984 0.936 1 97.19 82 HIS B CA 1
ATOM 3535 C C . HIS B 1 82 ? -7.207 -15.523 1.39 1 97.19 82 HIS B C 1
ATOM 3537 O O . HIS B 1 82 ? -6.594 -14.641 0.787 1 97.19 82 HIS B O 1
ATOM 3543 N N . ALA B 1 83 ? -7.977 -15.32 2.467 1 94.69 83 ALA B N 1
ATOM 3544 C CA . ALA B 1 83 ? -8.383 -13.938 2.713 1 94.69 83 ALA B CA 1
ATOM 3545 C C . ALA B 1 83 ? -7.598 -13.328 3.869 1 94.69 83 ALA B C 1
ATOM 3547 O O . ALA B 1 83 ? -7.926 -12.234 4.344 1 94.69 83 ALA B O 1
ATOM 3548 N N . HIS B 1 84 ? -6.488 -13.977 4.352 1 91.94 84 HIS B N 1
ATOM 3549 C CA . HIS B 1 84 ? -5.672 -13.305 5.355 1 91.94 84 HIS B CA 1
ATOM 3550 C C . HIS B 1 84 ? -5.145 -11.977 4.832 1 91.94 84 HIS B C 1
ATOM 3552 O O . HIS B 1 84 ? -4.961 -11.805 3.623 1 91.94 84 HIS B O 1
ATOM 3558 N N . SER B 1 85 ? -4.902 -11.086 5.738 1 90.5 85 SER B N 1
ATOM 3559 C CA . SER B 1 85 ? -4.582 -9.703 5.402 1 90.5 85 SER B CA 1
ATOM 3560 C C . SER B 1 85 ? -3.377 -9.625 4.469 1 90.5 85 SER B C 1
ATOM 3562 O O . SER B 1 85 ? -3.391 -8.883 3.486 1 90.5 85 SER B O 1
ATOM 3564 N N . ASP B 1 86 ? -2.354 -10.398 4.754 1 91.5 86 ASP B N 1
ATOM 3565 C CA . ASP B 1 86 ? -1.118 -10.305 3.98 1 91.5 86 ASP B CA 1
ATOM 3566 C C . ASP B 1 86 ? -1.285 -10.922 2.596 1 91.5 86 ASP B C 1
ATOM 3568 O O . ASP B 1 86 ? -0.368 -10.875 1.773 1 91.5 86 ASP B O 1
ATOM 3572 N N . HIS B 1 87 ? -2.436 -11.391 2.23 1 95.69 87 HIS B N 1
ATOM 3573 C CA . HIS B 1 87 ? -2.699 -11.953 0.913 1 95.69 87 HIS B CA 1
ATOM 3574 C C . HIS B 1 87 ? -3.762 -11.148 0.169 1 95.69 87 HIS B C 1
ATOM 3576 O O . HIS B 1 87 ? -3.889 -11.266 -1.052 1 95.69 87 HIS B O 1
ATOM 3582 N N . VAL B 1 88 ? -4.551 -10.289 0.909 1 95.06 88 VAL B N 1
ATOM 3583 C CA . VAL B 1 88 ? -5.754 -9.758 0.28 1 95.06 88 VAL B CA 1
ATOM 3584 C C . VAL B 1 88 ? -5.812 -8.242 0.478 1 95.06 88 VAL B C 1
ATOM 3586 O O . VAL B 1 88 ? -6.691 -7.574 -0.071 1 95.06 88 VAL B O 1
ATOM 3589 N N . HIS B 1 89 ? -4.91 -7.688 1.092 1 89.69 89 HIS B N 1
ATOM 3590 C CA . HIS B 1 89 ? -4.973 -6.324 1.603 1 89.69 89 HIS B CA 1
ATOM 3591 C C . HIS B 1 89 ? -5.332 -5.336 0.496 1 89.69 89 HIS B C 1
ATOM 3593 O O . HIS B 1 89 ? -6.043 -4.359 0.737 1 89.69 89 HIS B O 1
ATOM 3599 N N . PHE B 1 90 ? -4.91 -5.551 -0.736 1 91.06 90 PHE B N 1
ATOM 3600 C CA . PHE B 1 90 ? -5.082 -4.559 -1.789 1 91.06 90 PHE B CA 1
ATOM 3601 C C . PHE B 1 90 ? -6.203 -4.965 -2.738 1 91.06 90 PHE B C 1
ATOM 3603 O O . PHE B 1 90 ? -6.332 -4.406 -3.83 1 91.06 90 PHE B O 1
ATOM 3610 N N . LEU B 1 91 ? -7 -5.844 -2.32 1 93.12 91 LEU B N 1
ATOM 3611 C CA . LEU B 1 91 ? -8.086 -6.309 -3.176 1 93.12 91 LEU B CA 1
ATOM 3612 C C . LEU B 1 91 ? -9.062 -5.176 -3.484 1 93.12 91 LEU B C 1
ATOM 3614 O O . LEU B 1 91 ? -9.469 -5 -4.633 1 93.12 91 LEU B O 1
ATOM 3618 N N . SER B 1 92 ? -9.461 -4.414 -2.473 1 90.31 92 SER B N 1
ATOM 3619 C CA . SER B 1 92 ? -10.391 -3.309 -2.68 1 90.31 92 SER B CA 1
ATOM 3620 C C . SER B 1 92 ? -9.805 -2.262 -3.623 1 90.31 92 SER B C 1
ATOM 3622 O O . SER B 1 92 ? -10.539 -1.64 -4.398 1 90.31 92 SER B O 1
ATOM 3624 N N . HIS B 1 93 ? -8.539 -2.119 -3.521 1 84.5 93 HIS B N 1
ATOM 3625 C CA . HIS B 1 93 ? -7.859 -1.186 -4.41 1 84.5 93 HIS B CA 1
ATOM 3626 C C . HIS B 1 93 ? -8.023 -1.593 -5.871 1 84.5 93 HIS B C 1
ATOM 3628 O O . HIS B 1 93 ? -8.305 -0.749 -6.727 1 84.5 93 HIS B O 1
ATOM 3634 N N . PHE B 1 94 ? -7.938 -2.791 -6.133 1 87.56 94 PHE B N 1
ATOM 3635 C CA . PHE B 1 94 ? -7.98 -3.275 -7.508 1 87.56 94 PHE B CA 1
ATOM 3636 C C . PHE B 1 94 ? -9.422 -3.332 -8.016 1 87.56 94 PHE B C 1
ATOM 3638 O O . PHE B 1 94 ? -9.672 -3.148 -9.203 1 87.56 94 PHE B O 1
ATOM 3645 N N . LEU B 1 95 ? -10.344 -3.594 -7.145 1 87.56 95 LEU B N 1
ATOM 3646 C CA . LEU B 1 95 ? -11.703 -3.857 -7.602 1 87.56 95 LEU B CA 1
ATOM 3647 C C . LEU B 1 95 ? -12.555 -2.596 -7.531 1 87.56 95 LEU B C 1
ATOM 3649 O O . LEU B 1 95 ? -13.539 -2.465 -8.258 1 87.56 95 LEU B O 1
ATOM 3653 N N . VAL B 1 96 ? -12.289 -1.759 -6.578 1 76.12 96 VAL B N 1
ATOM 3654 C CA . VAL B 1 96 ? -13.148 -0.601 -6.375 1 76.12 96 VAL B CA 1
ATOM 3655 C C . VAL B 1 96 ? -12.469 0.656 -6.906 1 76.12 96 VAL B C 1
ATOM 3657 O O . VAL B 1 96 ? -13.102 1.497 -7.543 1 76.12 96 VAL B O 1
ATOM 3660 N N . LYS B 1 97 ? -11.125 0.915 -6.539 1 63.75 97 LYS B N 1
ATOM 3661 C CA . LYS B 1 97 ? -10.414 2.111 -6.984 1 63.75 97 LYS B CA 1
ATOM 3662 C C . LYS B 1 97 ? -9.867 1.933 -8.398 1 63.75 97 LYS B C 1
ATOM 3664 O O . LYS B 1 97 ? -9.789 2.895 -9.164 1 63.75 97 LYS B O 1
ATOM 3669 N N . ASN B 1 98 ? -10.594 1.559 -9.398 1 55.12 98 ASN B N 1
ATOM 3670 C CA . ASN B 1 98 ? -9.953 1.314 -10.688 1 55.12 98 ASN B CA 1
ATOM 3671 C C . ASN B 1 98 ? -8.641 2.086 -10.812 1 55.12 98 ASN B C 1
ATOM 3673 O O . ASN B 1 98 ? -8.641 3.271 -11.148 1 55.12 98 ASN B O 1
ATOM 3677 N N . ILE B 1 99 ? -7.461 1.667 -10.117 1 48.44 99 ILE B N 1
ATOM 3678 C CA . ILE B 1 99 ? -6.152 2.305 -10.172 1 48.44 99 ILE B CA 1
ATOM 3679 C C . ILE B 1 99 ? -5.965 2.996 -11.516 1 48.44 99 ILE B C 1
ATOM 3681 O O . ILE B 1 99 ? -5.469 4.125 -11.578 1 48.44 99 ILE B O 1
ATOM 3685 N N . ASP B 1 100 ? -6.188 2.264 -12.609 1 49.41 100 ASP B N 1
ATOM 3686 C CA . ASP B 1 100 ? -6.062 2.887 -13.922 1 49.41 100 ASP B CA 1
ATOM 3687 C C . ASP B 1 100 ? -7.434 3.17 -14.531 1 49.41 100 ASP B C 1
ATOM 3689 O O . ASP B 1 100 ? -8.203 2.244 -14.805 1 49.41 100 ASP B O 1
ATOM 3693 N N . ASN B 1 101 ? -8.148 4.309 -14.039 1 52.94 101 ASN B N 1
ATOM 3694 C CA . ASN B 1 101 ? -9.461 4.824 -14.422 1 52.94 101 ASN B CA 1
ATOM 3695 C C . ASN B 1 101 ? -9.883 4.309 -15.789 1 52.94 101 ASN B C 1
ATOM 3697 O O . ASN B 1 101 ? -10.992 4.598 -16.25 1 52.94 101 ASN B O 1
ATOM 3701 N N . SER B 1 102 ? -8.953 3.551 -16.5 1 54.81 102 SER B N 1
ATOM 3702 C CA . SER B 1 102 ? -9.359 3.232 -17.875 1 54.81 102 SER B CA 1
ATOM 3703 C C . SER B 1 102 ? -9.562 1.731 -18.047 1 54.81 102 SER B C 1
ATOM 3705 O O . SER B 1 102 ? -10.047 1.285 -19.094 1 54.81 102 SER B O 1
ATOM 3707 N N . THR B 1 103 ? -9.367 1 -16.969 1 65.62 103 THR B N 1
ATOM 3708 C CA . THR B 1 103 ? -9.375 -0.436 -17.234 1 65.62 103 THR B CA 1
ATOM 3709 C C . THR B 1 103 ? -10.43 -1.138 -16.375 1 65.62 103 THR B C 1
ATOM 3711 O O . THR B 1 103 ? -10.789 -0.652 -15.305 1 65.62 103 THR B O 1
ATOM 3714 N N . SER B 1 104 ? -11.008 -2.156 -16.953 1 78.94 104 SER B N 1
ATOM 3715 C CA . SER B 1 104 ? -11.969 -3.008 -16.25 1 78.94 104 SER B CA 1
ATOM 3716 C C . SER B 1 104 ? -11.344 -3.648 -15.023 1 78.94 104 SER B C 1
ATOM 3718 O O . SER B 1 104 ? -10.148 -3.965 -15.016 1 78.94 104 SER B O 1
ATOM 3720 N N . PRO B 1 105 ? -12.125 -3.826 -13.953 1 87.81 105 PRO B N 1
ATOM 3721 C CA . PRO B 1 105 ? -11.633 -4.547 -12.781 1 87.81 105 PRO B CA 1
ATOM 3722 C C . PRO B 1 105 ? -11.18 -5.969 -13.109 1 87.81 105 PRO B C 1
ATOM 3724 O O . PRO B 1 105 ? -11.617 -6.547 -14.109 1 87.81 105 PRO B O 1
ATOM 3727 N N . PRO B 1 106 ? -10.328 -6.492 -12.336 1 93 106 PRO B N 1
ATOM 3728 C CA . PRO B 1 106 ? -9.859 -7.859 -12.578 1 93 106 PRO B CA 1
ATOM 3729 C C . PRO B 1 106 ? -10.906 -8.914 -12.227 1 93 106 PRO B C 1
ATOM 3731 O O . PRO B 1 106 ? -11.75 -8.68 -11.359 1 93 106 PRO B O 1
ATOM 3734 N N . THR B 1 107 ? -10.789 -10.047 -12.969 1 95.5 107 THR B N 1
ATOM 3735 C CA . THR B 1 107 ? -11.445 -11.258 -12.508 1 95.5 107 THR B CA 1
ATOM 3736 C C . THR B 1 107 ? -10.71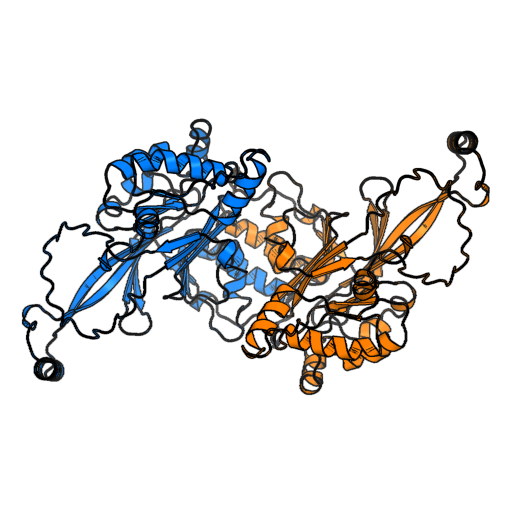1 -11.859 -11.305 1 95.5 107 THR B C 1
ATOM 3738 O O . THR B 1 107 ? -9.5 -12.062 -11.359 1 95.5 107 THR B O 1
ATOM 3741 N N . VAL B 1 108 ? -11.461 -12.125 -10.234 1 97.56 108 VAL B N 1
ATOM 3742 C CA . VAL B 1 108 ? -10.836 -12.648 -9.023 1 97.56 108 VAL B CA 1
ATOM 3743 C C . VAL B 1 108 ? -11.336 -14.07 -8.75 1 97.56 108 VAL B C 1
ATOM 3745 O O . VAL B 1 108 ? -12.539 -14.289 -8.617 1 97.56 108 VAL B O 1
ATOM 3748 N N . TYR B 1 109 ? -10.469 -15.008 -8.766 1 98.75 109 TYR B N 1
ATOM 3749 C CA . TYR B 1 109 ? -10.773 -16.344 -8.289 1 98.75 109 TYR B CA 1
ATOM 3750 C C . TYR B 1 109 ? -10.438 -16.484 -6.805 1 98.75 109 TYR B C 1
ATOM 3752 O O . TYR B 1 109 ? -9.367 -16.062 -6.363 1 98.75 109 TYR B O 1
ATOM 3760 N N . LEU B 1 110 ? -11.352 -17.031 -6.023 1 98.62 110 LEU B N 1
ATOM 3761 C CA . LEU B 1 110 ? -11.172 -17.094 -4.578 1 98.62 110 LEU B CA 1
ATOM 3762 C C . LEU B 1 110 ? -11.891 -18.312 -3.998 1 98.62 110 LEU B C 1
ATOM 3764 O O . LEU B 1 110 ? -12.766 -18.891 -4.648 1 98.62 110 LEU B O 1
ATOM 3768 N N . PRO B 1 111 ? -11.477 -18.719 -2.777 1 98.25 111 PRO B N 1
ATOM 3769 C CA . PRO B 1 111 ? -12.234 -19.812 -2.145 1 98.25 111 PRO B CA 1
ATOM 3770 C C . PRO B 1 111 ? -13.711 -19.469 -1.953 1 98.25 111 PRO B C 1
ATOM 3772 O O . PRO B 1 111 ? -14.039 -18.359 -1.506 1 98.25 111 PRO B O 1
ATOM 3775 N N . LYS B 1 112 ? -14.508 -20.422 -2.289 1 98.06 112 LYS B N 1
ATOM 3776 C CA . LYS B 1 112 ? -15.953 -20.219 -2.229 1 98.06 112 LYS B CA 1
ATOM 3777 C C . LYS B 1 112 ? -16.391 -19.766 -0.837 1 98.06 112 LYS B C 1
ATOM 3779 O O . LYS B 1 112 ? -17.234 -18.891 -0.703 1 98.06 112 LYS B O 1
ATOM 3784 N N . GLU B 1 113 ? -15.797 -20.281 0.225 1 96.81 113 GLU B N 1
ATOM 3785 C CA . GLU B 1 113 ? -16.172 -19.984 1.606 1 96.81 113 GLU B CA 1
ATOM 3786 C C . GLU B 1 113 ? -15.852 -18.547 1.977 1 96.81 113 GLU B C 1
ATOM 3788 O O . GLU B 1 113 ? -16.453 -17.984 2.902 1 96.81 113 GLU B O 1
ATOM 3793 N N . SER B 1 114 ? -14.938 -17.938 1.259 1 96.69 114 SER B N 1
ATOM 3794 C CA . SER B 1 114 ? -14.516 -16.578 1.575 1 96.69 114 SER B CA 1
ATOM 3795 C C . SER B 1 114 ? -15.406 -15.547 0.898 1 96.69 114 SER B C 1
ATOM 3797 O O . SER B 1 114 ? -15.391 -14.367 1.259 1 96.69 114 SER B O 1
ATOM 3799 N N . LEU B 1 115 ? -16.188 -15.984 -0.062 1 97.38 115 LEU B N 1
ATOM 3800 C CA . LEU B 1 115 ? -16.922 -15.086 -0.948 1 97.38 115 LEU B CA 1
ATOM 3801 C C . LEU B 1 115 ? -17.797 -14.133 -0.148 1 97.38 115 LEU B C 1
ATOM 3803 O O . LEU B 1 115 ? -17.75 -12.914 -0.356 1 97.38 115 LEU B O 1
ATOM 3807 N N . PRO B 1 116 ? -18.609 -14.617 0.858 1 96.62 116 PRO B N 1
ATOM 3808 C CA . PRO B 1 116 ? -19.5 -13.672 1.561 1 96.62 116 PRO B CA 1
ATOM 3809 C C . PRO B 1 116 ? -18.719 -12.602 2.32 1 96.62 116 PRO B C 1
ATOM 3811 O O . PRO B 1 116 ? -19.172 -11.453 2.404 1 96.62 116 PRO B O 1
ATOM 3814 N N . TYR B 1 117 ? -17.578 -12.953 2.836 1 95.62 117 TYR B N 1
ATOM 3815 C CA . TYR B 1 117 ? -16.781 -12.008 3.609 1 95.62 117 TYR B CA 1
ATOM 3816 C C . TYR B 1 117 ? -16.094 -11 2.697 1 95.62 117 TYR B C 1
ATOM 3818 O O . TYR B 1 117 ? -16.031 -9.805 3.008 1 95.62 117 TYR B O 1
ATOM 3826 N N . VAL B 1 118 ? -15.586 -11.477 1.599 1 96.5 118 VAL B N 1
ATOM 3827 C CA . VAL B 1 118 ? -14.945 -10.602 0.625 1 96.5 118 VAL B CA 1
ATOM 3828 C C . VAL B 1 118 ? -15.961 -9.609 0.066 1 96.5 118 VAL B C 1
ATOM 3830 O O . VAL B 1 118 ? -15.688 -8.414 -0.008 1 96.5 118 VAL B O 1
ATOM 3833 N N . LYS B 1 119 ? -17.109 -10.109 -0.304 1 95.06 119 LYS B N 1
ATOM 3834 C CA . LYS B 1 119 ? -18.172 -9.25 -0.844 1 95.06 119 LYS B CA 1
ATOM 3835 C C . LYS B 1 119 ? -18.578 -8.188 0.165 1 95.06 119 LYS B C 1
ATOM 3837 O O . LYS B 1 119 ? -18.719 -7.012 -0.183 1 95.06 119 LYS B O 1
ATOM 3842 N N . ALA B 1 120 ? -18.781 -8.633 1.389 1 94.94 120 ALA B N 1
ATOM 3843 C CA . ALA B 1 120 ? -19.172 -7.695 2.441 1 94.94 120 ALA B CA 1
ATOM 3844 C C . ALA B 1 120 ? -18.125 -6.605 2.627 1 94.94 120 ALA B C 1
ATOM 3846 O O . ALA B 1 120 ? -18.469 -5.43 2.791 1 94.94 120 ALA B O 1
ATOM 3847 N N . HIS B 1 121 ? -16.922 -6.98 2.627 1 94.5 121 HIS B N 1
ATOM 3848 C CA . HIS B 1 121 ? -15.82 -6.031 2.771 1 94.5 121 HIS B CA 1
ATOM 3849 C C . HIS B 1 121 ? -15.805 -5.023 1.627 1 94.5 121 HIS B C 1
ATOM 3851 O O . HIS B 1 121 ? -15.703 -3.816 1.857 1 94.5 121 HIS B O 1
ATOM 3857 N N . LEU B 1 122 ? -15.914 -5.516 0.405 1 93.38 122 LEU B N 1
ATOM 3858 C CA . LEU B 1 122 ? -15.867 -4.648 -0.767 1 93.38 122 LEU B CA 1
ATOM 3859 C C . LEU B 1 122 ? -17.047 -3.688 -0.775 1 93.38 122 LEU B C 1
ATOM 3861 O O . LEU B 1 122 ? -16.906 -2.516 -1.129 1 93.38 122 LEU B O 1
ATOM 3865 N N . GLU B 1 123 ? -18.188 -4.164 -0.38 1 92.25 123 GLU B N 1
ATOM 3866 C CA . GLU B 1 123 ? -19.375 -3.316 -0.307 1 92.25 123 GLU B CA 1
ATOM 3867 C C . GLU B 1 123 ? -19.219 -2.242 0.766 1 92.25 123 GLU B C 1
ATOM 3869 O O . GLU B 1 123 ? -19.578 -1.083 0.548 1 92.25 123 GLU B O 1
ATOM 3874 N N . ALA B 1 124 ? -18.703 -2.65 1.932 1 93.75 124 ALA B N 1
ATOM 3875 C CA . ALA B 1 124 ? -18.484 -1.688 3.008 1 93.75 124 ALA B CA 1
ATOM 3876 C C . ALA B 1 124 ? -17.438 -0.649 2.6 1 93.75 124 ALA B C 1
ATOM 3878 O O . ALA B 1 124 ? -17.547 0.525 2.959 1 93.75 124 ALA B O 1
ATOM 3879 N N . TYR B 1 125 ? -16.469 -1.105 1.935 1 93.06 125 TYR B N 1
ATOM 3880 C CA . TYR B 1 125 ? -15.445 -0.188 1.438 1 93.06 125 TYR B CA 1
ATOM 3881 C C . TYR B 1 125 ? -16.047 0.841 0.492 1 93.06 125 TYR B C 1
ATOM 3883 O O . TYR B 1 125 ? -15.781 2.039 0.616 1 93.06 125 TYR B O 1
ATOM 3891 N N . LYS B 1 126 ? -16.812 0.389 -0.46 1 89 126 LYS B N 1
ATOM 3892 C CA . LYS B 1 126 ? -17.484 1.267 -1.41 1 89 126 LYS B CA 1
ATOM 3893 C C . LYS B 1 126 ? -18.344 2.305 -0.688 1 89 126 LYS B C 1
ATOM 3895 O O . LYS B 1 126 ? -18.328 3.484 -1.042 1 89 126 LYS B O 1
ATOM 3900 N N . ALA B 1 127 ? -19.047 1.854 0.295 1 90.38 127 ALA B N 1
ATOM 3901 C CA . ALA B 1 127 ? -19.891 2.754 1.073 1 90.38 127 ALA B CA 1
ATOM 3902 C C . ALA B 1 127 ? -19.047 3.795 1.811 1 90.38 127 ALA B C 1
ATOM 3904 O O . ALA B 1 127 ? -19.453 4.961 1.91 1 90.38 127 ALA B O 1
ATOM 3905 N N . MET B 1 128 ? -17.953 3.383 2.322 1 92.12 128 MET B N 1
ATOM 3906 C CA . MET B 1 128 ? -17.078 4.273 3.082 1 92.12 128 MET B CA 1
ATOM 3907 C C . MET B 1 128 ? -16.531 5.387 2.195 1 92.12 128 MET B C 1
ATOM 3909 O O . MET B 1 128 ? -16.625 6.566 2.539 1 92.12 128 MET B O 1
ATOM 3913 N N . ILE B 1 129 ? -16.047 5.004 1.049 1 89.19 129 ILE B N 1
ATOM 3914 C CA . ILE B 1 129 ? -15.336 5.98 0.231 1 89.19 129 ILE B CA 1
ATOM 3915 C C . ILE B 1 129 ? -16.328 6.941 -0.412 1 89.19 129 ILE B C 1
ATOM 3917 O O . ILE B 1 129 ? -15.953 8 -0.908 1 89.19 129 ILE B O 1
ATOM 3921 N N . SER B 1 130 ? -17.609 6.586 -0.394 1 85.19 130 SER B N 1
ATOM 3922 C CA . SER B 1 130 ? -18.641 7.465 -0.919 1 85.19 130 SER B CA 1
ATOM 3923 C C . SER B 1 130 ? -19.391 8.18 0.207 1 85.19 130 SER B C 1
ATOM 3925 O O . SER B 1 130 ? -20.203 9.07 -0.045 1 85.19 130 SER B O 1
ATOM 3927 N N . CYS B 1 131 ? -19.031 7.828 1.443 1 82.19 131 CYS B N 1
ATOM 3928 C CA . CYS B 1 131 ? -19.75 8.305 2.615 1 82.19 131 CYS B CA 1
ATOM 3929 C C . CYS B 1 131 ? -21.266 8.172 2.42 1 82.19 131 CYS B C 1
ATOM 3931 O O . CYS B 1 131 ? -22.016 9.086 2.75 1 82.19 131 CYS B O 1
ATOM 3933 N N . GLY B 1 132 ? -21.641 7.223 1.811 1 71.31 132 GLY B N 1
ATOM 3934 C CA . GLY B 1 132 ? -23.047 6.926 1.588 1 71.31 132 GLY B CA 1
ATOM 3935 C C . GLY B 1 132 ? -23.672 7.777 0.5 1 71.31 132 GLY B C 1
ATOM 3936 O O . GLY B 1 132 ? -24.875 7.707 0.266 1 71.31 132 GLY B O 1
ATOM 3937 N N . ILE B 1 133 ? -22.875 8.719 0.009 1 74.19 133 ILE B N 1
ATOM 3938 C CA . ILE B 1 133 ? -23.422 9.609 -1.007 1 74.19 133 ILE B CA 1
ATOM 3939 C C . ILE B 1 133 ? -23.328 8.953 -2.381 1 74.19 133 ILE B C 1
ATOM 3941 O O . ILE B 1 133 ? -22.281 8.406 -2.738 1 74.19 133 ILE B O 1
ATOM 3945 N N . SER B 1 134 ? -24.406 8.438 -2.959 1 58.56 134 SER B N 1
ATOM 3946 C CA . SER B 1 134 ? -24.469 7.805 -4.273 1 58.56 134 SER B CA 1
ATOM 3947 C C . SER B 1 134 ? -24.109 8.789 -5.379 1 58.56 134 SER B C 1
ATOM 3949 O O . SER B 1 134 ? -24.797 9.797 -5.562 1 58.56 134 SER B O 1
ATOM 3951 N N . GLY B 1 135 ? -22.984 9.352 -5.375 1 53.94 135 GLY B N 1
ATOM 3952 C CA . GLY B 1 135 ? -22.859 10.375 -6.402 1 53.94 135 GLY B CA 1
ATOM 3953 C C . GLY B 1 135 ? -22.234 9.852 -7.688 1 53.94 135 GLY B C 1
ATOM 3954 O O . GLY B 1 135 ? -21.812 8.695 -7.75 1 53.94 135 GLY B O 1
ATOM 3955 N N . GLU B 1 136 ? -22.562 10.461 -8.836 1 49.22 136 GLU B N 1
ATOM 3956 C CA . GLU B 1 136 ? -22.219 10.266 -10.242 1 49.22 136 GLU B CA 1
ATOM 3957 C C . GLU B 1 136 ? -20.766 10.625 -10.516 1 49.22 136 GLU B C 1
ATOM 3959 O O . GLU B 1 136 ? -20.312 10.602 -11.656 1 49.22 136 GLU B O 1
ATOM 3964 N N . ASP B 1 137 ? -20 10.969 -9.555 1 49.31 137 ASP B N 1
ATOM 3965 C CA . ASP B 1 137 ? -18.766 11.633 -9.969 1 49.31 137 ASP B CA 1
ATOM 3966 C C . ASP B 1 137 ? -17.609 10.641 -10.055 1 49.31 137 ASP B C 1
ATOM 3968 O O . ASP B 1 137 ? -17.703 9.516 -9.562 1 49.31 137 ASP B O 1
ATOM 3972 N N . GLU B 1 138 ? -16.578 11.062 -10.758 1 48.41 138 GLU B N 1
ATOM 3973 C CA . GLU B 1 138 ? -15.383 10.336 -11.141 1 48.41 138 GLU B CA 1
ATOM 3974 C C . GLU B 1 138 ? -14.742 9.648 -9.93 1 48.41 138 GLU B C 1
ATOM 3976 O O . GLU B 1 138 ? -14.125 8.594 -10.07 1 48.41 138 GLU B O 1
ATOM 3981 N N . ASP B 1 139 ? -14.945 10.32 -8.82 1 49.78 139 ASP B N 1
ATOM 3982 C CA . ASP B 1 139 ? -14.344 9.734 -7.621 1 49.78 139 ASP B CA 1
ATOM 3983 C C . ASP B 1 139 ? -15.266 8.68 -7.008 1 49.78 139 ASP B C 1
ATOM 3985 O O . ASP B 1 139 ? -14.891 8.008 -6.047 1 49.78 139 ASP B O 1
ATOM 3989 N N . ASP B 1 140 ? -16.422 8.633 -7.711 1 55.09 140 ASP B N 1
ATOM 3990 C CA . ASP B 1 140 ? -17.406 7.668 -7.207 1 55.09 140 ASP B CA 1
ATOM 3991 C C . ASP B 1 140 ? -17.047 6.25 -7.652 1 55.09 140 ASP B C 1
ATOM 3993 O O . ASP B 1 140 ? -16.531 6.051 -8.75 1 55.09 140 ASP B O 1
ATOM 3997 N N . PRO B 1 141 ? -17.109 5.434 -6.641 1 56.62 141 PRO B N 1
ATOM 3998 C CA . PRO B 1 141 ? -16.875 4.043 -7.039 1 56.62 141 PRO B CA 1
ATOM 3999 C C . PRO B 1 141 ? -17.719 3.627 -8.242 1 56.62 141 PRO B C 1
ATOM 4001 O O . PRO B 1 141 ? -18.828 4.121 -8.43 1 56.62 141 PRO B O 1
ATOM 4004 N N . MET B 1 142 ? -17.047 2.953 -9.203 1 57.31 142 MET B N 1
ATOM 4005 C CA . MET B 1 142 ? -17.734 2.395 -10.367 1 57.31 142 MET B CA 1
ATOM 4006 C C . MET B 1 142 ? -18.922 1.541 -9.938 1 57.31 142 MET B C 1
ATOM 4008 O O . MET B 1 142 ? -18.859 0.863 -8.914 1 57.31 142 MET B O 1
ATOM 4012 N N . ASP B 1 143 ? -20.047 1.867 -10.398 1 64.12 143 ASP B N 1
ATOM 4013 C CA . ASP B 1 143 ? -21.203 0.992 -10.219 1 64.12 143 ASP B CA 1
ATOM 4014 C C . ASP B 1 143 ? -20.938 -0.392 -10.812 1 64.12 143 ASP B C 1
ATOM 4016 O O . ASP B 1 143 ? -21.391 -0.698 -11.914 1 64.12 143 ASP B O 1
ATOM 4020 N N . ILE B 1 144 ? -20.031 -1.058 -10.219 1 70.06 144 ILE B N 1
ATOM 4021 C CA . ILE B 1 144 ? -19.688 -2.385 -10.719 1 70.06 144 ILE B CA 1
ATOM 4022 C C . ILE B 1 144 ? -20.438 -3.445 -9.914 1 70.06 144 ILE B C 1
ATOM 4024 O O . ILE B 1 144 ? -20.594 -3.318 -8.695 1 70.06 144 ILE B O 1
ATOM 4028 N N . ASN B 1 145 ? -21.016 -4.328 -10.68 1 84.25 145 ASN B N 1
ATOM 4029 C CA . ASN B 1 145 ? -21.547 -5.531 -10.039 1 84.25 145 ASN B CA 1
ATOM 4030 C C . ASN B 1 145 ? -20.422 -6.492 -9.656 1 84.25 145 ASN B C 1
ATOM 4032 O O . ASN B 1 145 ? -19.844 -7.16 -10.516 1 84.25 145 ASN B O 1
ATOM 4036 N N . LEU B 1 146 ? -20.156 -6.562 -8.383 1 86.56 146 LEU B N 1
ATOM 4037 C CA . LEU B 1 146 ? -19.047 -7.363 -7.863 1 86.56 146 LEU B CA 1
ATOM 4038 C C . LEU B 1 146 ? -19.172 -8.812 -8.312 1 86.56 146 LEU B C 1
ATOM 4040 O O . LEU B 1 146 ? -18.172 -9.508 -8.484 1 86.56 146 LEU B O 1
ATOM 4044 N N . ASP B 1 147 ? -20.375 -9.273 -8.578 1 90.25 147 ASP B N 1
ATOM 4045 C CA . ASP B 1 147 ? -20.609 -10.672 -8.938 1 90.25 147 ASP B CA 1
ATOM 4046 C C . ASP B 1 147 ? -20.016 -11 -10.305 1 90.25 147 ASP B C 1
ATOM 4048 O O . ASP B 1 147 ? -19.766 -12.164 -10.617 1 90.25 147 ASP B O 1
ATOM 4052 N N . ASP B 1 148 ? -19.844 -9.992 -11.055 1 91.81 148 ASP B N 1
ATOM 4053 C CA . ASP B 1 148 ? -19.281 -10.188 -12.383 1 91.81 148 ASP B CA 1
ATOM 4054 C C . ASP B 1 148 ? -17.781 -10.453 -12.312 1 91.81 148 ASP B C 1
ATOM 4056 O O . ASP B 1 148 ? -17.188 -10.977 -13.266 1 91.81 148 ASP B O 1
ATOM 4060 N N . TYR B 1 149 ? -17.203 -10.195 -11.164 1 93.56 149 TYR B N 1
ATOM 4061 C CA . TYR B 1 149 ? -15.742 -10.211 -11.117 1 93.56 149 TYR B CA 1
ATOM 4062 C C . TYR B 1 149 ? -15.234 -11.188 -10.062 1 93.56 149 TYR B C 1
ATOM 4064 O O . TYR B 1 149 ? -14.062 -11.555 -10.055 1 93.56 149 TYR B O 1
ATOM 4072 N N . LEU B 1 150 ? -16.047 -11.594 -9.18 1 96.88 150 LEU B N 1
ATOM 4073 C CA . LEU B 1 150 ? -15.688 -12.562 -8.148 1 96.88 150 LEU B CA 1
ATOM 4074 C C . LEU B 1 150 ? -16.141 -13.969 -8.531 1 96.88 150 LEU B C 1
ATOM 4076 O O . LEU B 1 150 ? -17.328 -14.219 -8.688 1 96.88 150 LEU B O 1
ATOM 4080 N N . HIS B 1 151 ? -15.18 -14.852 -8.656 1 98.25 151 HIS B N 1
ATOM 4081 C CA . HIS B 1 151 ? -15.461 -16.219 -9.078 1 98.25 151 HIS B CA 1
ATOM 4082 C C . HIS B 1 151 ? -15.055 -17.219 -7.992 1 98.25 151 HIS B C 1
ATOM 4084 O O . HIS B 1 151 ? -13.891 -17.594 -7.895 1 98.25 151 HIS B O 1
ATOM 4090 N N . PRO B 1 152 ? -16.016 -17.703 -7.211 1 98.44 152 PRO B N 1
ATOM 4091 C CA . PRO B 1 152 ? -15.711 -18.656 -6.141 1 98.44 152 PRO B CA 1
ATOM 4092 C C . PRO B 1 152 ? -15.352 -20.047 -6.668 1 98.44 152 PRO B C 1
ATOM 4094 O O . PRO B 1 152 ? -15.938 -20.5 -7.656 1 98.44 152 PRO B O 1
ATOM 4097 N N . LEU B 1 153 ? -14.414 -20.656 -6.055 1 98.75 153 LEU B N 1
ATOM 4098 C CA . LEU B 1 153 ? -13.953 -21.969 -6.465 1 98.75 153 LEU B CA 1
ATOM 4099 C C . LEU B 1 153 ? -13.984 -22.953 -5.293 1 98.75 153 LEU B C 1
ATOM 4101 O O . LEU B 1 153 ? -13.688 -22.578 -4.16 1 98.75 153 LEU B O 1
ATOM 4105 N N . ASN B 1 154 ? -14.297 -24.188 -5.613 1 98.38 154 ASN B N 1
ATOM 4106 C CA . ASN B 1 154 ? -14.062 -25.328 -4.73 1 98.38 154 ASN B CA 1
ATOM 4107 C C . ASN B 1 154 ? -12.766 -26.047 -5.082 1 98.38 154 ASN B C 1
ATOM 4109 O O . ASN B 1 154 ? -12.289 -25.953 -6.215 1 98.38 154 ASN B O 1
ATOM 4113 N N . PRO B 1 155 ? -12.188 -26.703 -4.031 1 97.5 155 PRO B N 1
ATOM 4114 C CA . PRO B 1 155 ? -11.062 -27.562 -4.414 1 97.5 155 PRO B CA 1
ATOM 4115 C C . PRO B 1 155 ? -11.406 -28.5 -5.578 1 97.5 155 PRO B C 1
ATOM 4117 O O . PRO B 1 155 ? -12.531 -29 -5.664 1 97.5 155 PRO B O 1
ATOM 4120 N N . LYS B 1 156 ? -10.531 -28.656 -6.512 1 96.12 156 LYS B N 1
ATOM 4121 C CA . LYS B 1 156 ? -10.602 -29.578 -7.645 1 96.12 156 LYS B CA 1
ATOM 4122 C C . LYS B 1 156 ? -11.367 -28.953 -8.812 1 96.12 156 LYS B C 1
ATOM 4124 O O . LYS B 1 156 ? -11.438 -29.531 -9.898 1 96.12 156 LYS B O 1
ATOM 4129 N N . ASP B 1 157 ? -12.023 -27.75 -8.562 1 98.31 157 ASP B N 1
ATOM 4130 C CA . ASP B 1 157 ? -12.57 -27.047 -9.719 1 98.31 157 ASP B CA 1
ATOM 4131 C C . ASP B 1 157 ? -11.492 -26.812 -10.781 1 98.31 157 ASP B C 1
ATOM 4133 O O . ASP B 1 157 ? -10.344 -26.516 -10.445 1 98.31 157 ASP B O 1
ATOM 4137 N N . GLU B 1 158 ? -11.844 -26.969 -12.047 1 97.75 158 GLU B N 1
ATOM 4138 C CA . GLU B 1 158 ? -10.961 -26.734 -13.18 1 97.75 158 GLU B CA 1
ATOM 4139 C C . GLU B 1 158 ? -11.617 -25.844 -14.227 1 97.75 158 GLU B C 1
ATOM 4141 O O . GLU B 1 158 ? -12.812 -25.969 -14.492 1 97.75 158 GLU B O 1
ATOM 4146 N N . PHE B 1 159 ? -10.852 -24.938 -14.805 1 97.56 159 PHE B N 1
ATOM 4147 C CA . PHE B 1 159 ? -11.383 -24.031 -15.82 1 97.56 159 PHE B CA 1
ATOM 4148 C C . PHE B 1 159 ? -10.281 -23.578 -16.781 1 97.56 159 PHE B C 1
ATOM 4150 O O . PHE B 1 159 ? -9.094 -23.766 -16.5 1 97.56 159 PHE B O 1
ATOM 4157 N N . ILE B 1 160 ? -10.688 -23.078 -17.922 1 96.25 160 ILE B N 1
ATOM 4158 C CA . ILE B 1 160 ? -9.773 -22.609 -18.953 1 96.25 160 ILE B CA 1
ATOM 4159 C C . ILE B 1 160 ? -9.805 -21.078 -19.016 1 96.25 160 ILE B C 1
ATOM 4161 O O . ILE B 1 160 ? -10.875 -20.469 -18.953 1 96.25 160 ILE B O 1
ATOM 4165 N N . ILE B 1 161 ? -8.68 -20.469 -18.953 1 96.06 161 ILE B N 1
ATOM 4166 C CA . ILE B 1 161 ? -8.562 -19.031 -19.188 1 96.06 161 ILE B CA 1
ATOM 4167 C C . ILE B 1 161 ? -7.973 -18.781 -20.578 1 96.06 161 ILE B C 1
ATOM 4169 O O . ILE B 1 161 ? -6.922 -19.328 -20.922 1 96.06 161 ILE B O 1
ATOM 4173 N N . HIS B 1 162 ? -8.648 -17.891 -21.312 1 90.75 162 HIS B N 1
ATOM 4174 C CA . HIS B 1 162 ? -8.164 -17.5 -22.625 1 90.75 162 HIS B CA 1
ATOM 4175 C C . HIS B 1 162 ? -7.363 -16.203 -22.578 1 90.75 162 HIS B C 1
ATOM 4177 O O . HIS B 1 162 ? -7.773 -15.25 -21.922 1 90.75 162 HIS B O 1
ATOM 4183 N N . GLN B 1 163 ? -6.242 -16.219 -23.016 1 82.62 163 GLN B N 1
ATOM 4184 C CA . GLN B 1 163 ? -5.387 -15.039 -23.125 1 82.62 163 GLN B CA 1
ATOM 4185 C C . GLN B 1 163 ? -5.297 -14.562 -24.578 1 82.62 163 GLN B C 1
ATOM 4187 O O . GLN B 1 163 ? -5.762 -15.25 -25.484 1 82.62 163 GLN B O 1
ATOM 4192 N N . ALA B 1 164 ? -4.82 -13.297 -24.641 1 72.25 164 ALA B N 1
ATOM 4193 C CA . ALA B 1 164 ? -4.688 -12.766 -25.984 1 72.25 164 ALA B CA 1
ATOM 4194 C C . ALA B 1 164 ? -3.885 -13.719 -26.875 1 72.25 164 ALA B C 1
ATOM 4196 O O . ALA B 1 164 ? -2.908 -14.32 -26.422 1 72.25 164 ALA B O 1
ATOM 4197 N N . GLY B 1 165 ? -4.453 -13.82 -28.016 1 66.88 165 GLY B N 1
ATOM 4198 C CA . GLY B 1 165 ? -3.875 -14.742 -28.984 1 66.88 165 GLY B CA 1
ATOM 4199 C C . GLY B 1 165 ? -4.332 -16.172 -28.797 1 66.88 165 GLY B C 1
ATOM 4200 O O . GLY B 1 165 ? -5.488 -16.422 -28.438 1 66.88 165 GLY B O 1
ATOM 4201 N N . ALA B 1 166 ? -3.592 -17.141 -29.141 1 65.5 166 ALA B N 1
ATOM 4202 C CA . ALA B 1 166 ? -3.965 -18.562 -29.125 1 65.5 166 ALA B CA 1
ATOM 4203 C C . ALA B 1 166 ? -3.547 -19.219 -27.812 1 65.5 166 ALA B C 1
ATOM 4205 O O . ALA B 1 166 ? -3.676 -20.438 -27.656 1 65.5 166 ALA B O 1
ATOM 4206 N N . ASN B 1 167 ? -3.211 -18.25 -26.781 1 79.75 167 ASN B N 1
ATOM 4207 C CA . ASN B 1 167 ? -2.752 -18.844 -25.531 1 79.75 167 ASN B CA 1
ATOM 4208 C C . ASN B 1 167 ? -3.916 -19.156 -24.594 1 79.75 167 ASN B C 1
ATOM 4210 O O . ASN B 1 167 ? -4.824 -18.328 -24.438 1 79.75 167 ASN B O 1
ATOM 4214 N N . LYS B 1 168 ? -3.932 -20.469 -24.188 1 92.25 168 LYS B N 1
ATOM 4215 C CA . LYS B 1 168 ? -4.918 -20.922 -23.219 1 92.25 168 LYS B CA 1
ATOM 4216 C C . LYS B 1 168 ? -4.234 -21.578 -22.016 1 92.25 168 LYS B C 1
ATOM 4218 O O . LYS B 1 168 ? -3.164 -22.172 -22.156 1 92.25 168 LYS B O 1
ATOM 4223 N N . PHE B 1 169 ? -4.918 -21.375 -20.906 1 96.19 169 PHE B N 1
ATOM 4224 C CA . PHE B 1 169 ? -4.402 -22 -19.688 1 96.19 169 PHE B CA 1
ATOM 4225 C C . PHE B 1 169 ? -5.5 -22.781 -18.969 1 96.19 169 PHE B C 1
ATOM 4227 O O . PHE B 1 169 ? -6.641 -22.312 -18.875 1 96.19 169 PHE B O 1
ATOM 4234 N N . ARG B 1 170 ? -5.113 -23.969 -18.625 1 97 170 ARG B N 1
ATOM 4235 C CA . ARG B 1 170 ? -5.98 -24.703 -17.719 1 97 170 ARG B CA 1
ATOM 4236 C C . ARG B 1 170 ? -5.535 -24.531 -16.266 1 97 170 ARG B C 1
ATOM 4238 O O . ARG B 1 170 ? -4.363 -24.719 -15.938 1 97 170 ARG B O 1
ATOM 4245 N N . VAL B 1 171 ? -6.473 -24.125 -15.414 1 98.25 171 VAL B N 1
ATOM 4246 C CA . VAL B 1 171 ? -6.184 -23.891 -14 1 98.25 171 VAL B CA 1
ATOM 4247 C C . VAL B 1 171 ? -7.035 -24.828 -13.148 1 98.25 171 VAL B C 1
ATOM 4249 O O . VAL B 1 171 ? -8.242 -24.969 -13.375 1 98.25 171 VAL B O 1
ATOM 4252 N N . ARG B 1 172 ? -6.363 -25.453 -12.25 1 98.25 172 ARG B N 1
ATOM 4253 C CA . ARG B 1 172 ? -7.055 -26.297 -11.281 1 98.25 172 ARG B CA 1
ATOM 4254 C C . ARG B 1 172 ? -6.844 -25.781 -9.859 1 98.25 172 ARG B C 1
ATOM 4256 O O . ARG B 1 172 ? -5.715 -25.484 -9.461 1 98.25 172 ARG B O 1
ATOM 4263 N N . ALA B 1 173 ? -7.965 -25.672 -9.125 1 98.69 173 ALA B N 1
ATOM 4264 C CA . ALA B 1 173 ? -7.883 -25.266 -7.723 1 98.69 173 ALA B CA 1
ATOM 4265 C C . ALA B 1 173 ? -7.504 -26.453 -6.836 1 98.69 173 ALA B C 1
ATOM 4267 O O . ALA B 1 173 ? -8.039 -27.547 -7 1 98.69 173 ALA B O 1
ATOM 4268 N N . LEU B 1 174 ? -6.578 -26.25 -5.965 1 98.62 174 LEU B N 1
ATOM 4269 C CA . LEU B 1 174 ? -6.086 -27.281 -5.062 1 98.62 174 LEU B CA 1
ATOM 4270 C C . LEU B 1 174 ? -6.449 -26.969 -3.617 1 98.62 174 LEU B C 1
ATOM 4272 O O . LEU B 1 174 ? -6.371 -25.812 -3.193 1 98.62 174 LEU B O 1
ATOM 4276 N N . GLN B 1 175 ? -6.785 -27.953 -2.885 1 98 175 GLN B N 1
ATOM 4277 C CA . GLN B 1 175 ? -7.035 -27.781 -1.457 1 98 175 GLN B CA 1
ATOM 4278 C C . GLN B 1 175 ? -5.73 -27.609 -0.685 1 98 175 GLN B C 1
ATOM 4280 O O . GLN B 1 175 ? -4.801 -28.406 -0.847 1 98 175 GLN B O 1
ATOM 4285 N N . MET B 1 176 ? -5.66 -26.547 0.115 1 98.12 176 MET B N 1
ATOM 4286 C CA . MET B 1 176 ? -4.52 -26.359 1.003 1 98.12 176 MET B CA 1
ATOM 4287 C C . MET B 1 176 ? -4.867 -26.75 2.432 1 98.12 176 MET B C 1
ATOM 4289 O O . MET B 1 176 ? -6.039 -26.922 2.766 1 98.12 176 MET B O 1
ATOM 4293 N N . HIS B 1 177 ? -3.889 -27.078 3.203 1 97.75 177 HIS B N 1
ATOM 4294 C CA . HIS B 1 177 ? -4.043 -27.281 4.641 1 97.75 177 HIS B CA 1
ATOM 4295 C C . HIS B 1 177 ? -3.695 -26 5.414 1 97.75 177 HIS B C 1
ATOM 4297 O O . HIS B 1 177 ? -2.52 -25.719 5.656 1 97.75 177 HIS B O 1
ATOM 4303 N N . HIS B 1 178 ? -4.672 -25.25 5.77 1 95.44 178 HIS B N 1
ATOM 4304 C CA . HIS B 1 178 ? -4.508 -23.953 6.445 1 95.44 178 HIS B CA 1
ATOM 4305 C C . HIS B 1 178 ? -5.691 -23.672 7.363 1 95.44 178 HIS B C 1
ATOM 4307 O O . HIS B 1 178 ? -6.691 -24.391 7.344 1 95.44 178 HIS B O 1
ATOM 4313 N N . ARG B 1 179 ? -5.574 -22.719 8.203 1 90.31 179 ARG B N 1
ATOM 4314 C CA . ARG B 1 179 ? -6.531 -22.422 9.266 1 90.31 179 ARG B CA 1
ATOM 4315 C C . ARG B 1 179 ? -7.84 -21.891 8.695 1 90.31 179 ARG B C 1
ATOM 4317 O O . ARG B 1 179 ? -8.891 -22 9.32 1 90.31 179 ARG B O 1
ATOM 4324 N N . VAL B 1 180 ? -7.801 -21.234 7.613 1 92.81 180 VAL B N 1
ATOM 4325 C CA . VAL B 1 180 ? -8.969 -20.703 6.91 1 92.81 180 VAL B CA 1
ATOM 4326 C C . VAL B 1 180 ? -9.062 -21.344 5.527 1 92.81 180 VAL B C 1
ATOM 4328 O O . VAL B 1 180 ? -8.109 -21.953 5.051 1 92.81 180 VAL B O 1
ATOM 4331 N N . PRO B 1 181 ? -10.25 -21.266 4.934 1 95.31 181 PRO B N 1
ATOM 4332 C CA . PRO B 1 181 ? -10.32 -21.797 3.568 1 95.31 181 PRO B CA 1
ATOM 4333 C C . PRO B 1 181 ? -9.234 -21.234 2.66 1 95.31 181 PRO B C 1
ATOM 4335 O O . PRO B 1 181 ? -9.062 -20.016 2.572 1 95.31 181 PRO B O 1
ATOM 4338 N N . CYS B 1 182 ? -8.508 -22.078 2.107 1 97.69 182 CYS B N 1
ATOM 4339 C CA . CYS B 1 182 ? -7.324 -21.703 1.343 1 97.69 182 CYS B CA 1
ATOM 4340 C C . CYS B 1 182 ? -7.156 -22.578 0.116 1 97.69 182 CYS B C 1
ATOM 4342 O O . CYS B 1 182 ? -7.336 -23.797 0.197 1 97.69 182 CYS B O 1
ATOM 4344 N N . LEU B 1 183 ? -6.887 -21.969 -1.013 1 98.69 183 LEU B N 1
ATOM 4345 C CA . LEU B 1 183 ? -6.684 -22.672 -2.271 1 98.69 183 LEU B CA 1
ATOM 4346 C C . LEU B 1 183 ? -5.273 -22.453 -2.805 1 98.69 183 LEU B C 1
ATOM 4348 O O . LEU B 1 183 ? -4.68 -21.391 -2.559 1 98.69 183 LEU B O 1
ATOM 4352 N N . GLY B 1 184 ? -4.715 -23.438 -3.463 1 98.75 184 GLY B N 1
ATOM 4353 C CA . GLY B 1 184 ? -3.629 -23.281 -4.418 1 98.75 184 GLY B CA 1
ATOM 4354 C C . GLY B 1 184 ? -4.086 -23.406 -5.859 1 98.75 184 GLY B C 1
ATOM 4355 O O . GLY B 1 184 ? -5.246 -23.734 -6.125 1 98.75 184 GLY B O 1
ATOM 4356 N N . TYR B 1 185 ? -3.188 -23.141 -6.797 1 98.81 185 TYR B N 1
ATOM 4357 C CA . TYR B 1 185 ? -3.555 -23.141 -8.211 1 98.81 185 TYR B CA 1
ATOM 4358 C C . TYR B 1 185 ? -2.518 -23.875 -9.039 1 98.81 185 TYR B C 1
ATOM 4360 O O . TYR B 1 185 ? -1.349 -23.484 -9.078 1 98.81 185 TYR B O 1
ATOM 4368 N N . SER B 1 186 ? -2.938 -24.938 -9.664 1 98.38 186 SER B N 1
ATOM 4369 C CA . SER B 1 186 ? -2.158 -25.688 -10.641 1 98.38 186 SER B CA 1
ATOM 4370 C C . SER B 1 186 ? -2.447 -25.219 -12.062 1 98.38 186 SER B C 1
ATOM 4372 O O . SER B 1 186 ? -3.574 -25.344 -12.547 1 98.38 186 SER B O 1
ATOM 4374 N N . MET B 1 187 ? -1.443 -24.734 -12.734 1 97.38 187 MET B N 1
ATOM 4375 C CA . MET B 1 187 ? -1.661 -24.078 -14.016 1 97.38 187 MET B CA 1
ATOM 4376 C C . MET B 1 187 ? -0.888 -24.781 -15.125 1 97.38 187 MET B C 1
ATOM 4378 O O . MET B 1 187 ? 0.302 -25.062 -14.977 1 97.38 187 MET B O 1
ATOM 4382 N N . PHE B 1 188 ? -1.539 -25.016 -16.203 1 95.94 188 PHE B N 1
ATOM 4383 C CA . PHE B 1 188 ? -0.958 -25.609 -17.406 1 95.94 188 PHE B CA 1
ATOM 4384 C C . PHE B 1 188 ? -1.203 -24.734 -18.625 1 95.94 188 PHE B C 1
ATOM 4386 O O . PHE B 1 188 ? -2.291 -24.188 -18.781 1 95.94 188 PHE B O 1
ATOM 4393 N N . ARG B 1 189 ? -0.255 -24.625 -19.406 1 93.62 189 ARG B N 1
ATOM 4394 C CA . ARG B 1 189 ? -0.417 -23.953 -20.688 1 93.62 189 ARG B CA 1
ATOM 4395 C C . ARG B 1 189 ? -0.872 -24.938 -21.766 1 93.62 189 ARG B C 1
ATOM 4397 O O . ARG B 1 189 ? -0.326 -26.031 -21.891 1 93.62 189 ARG B O 1
ATOM 4404 N N . ILE B 1 190 ? -1.864 -24.547 -22.484 1 92.38 190 ILE B N 1
ATOM 4405 C CA . ILE B 1 190 ? -2.355 -25.359 -23.578 1 92.38 190 ILE B CA 1
ATOM 4406 C C . ILE B 1 190 ? -1.852 -24.797 -24.906 1 92.38 190 ILE B C 1
ATOM 4408 O O . ILE B 1 190 ? -2.107 -23.625 -25.234 1 92.38 190 ILE B O 1
ATOM 4412 N N . ARG B 1 191 ? -1.162 -25.594 -25.609 1 84.94 191 ARG B N 1
ATOM 4413 C CA . ARG B 1 191 ? -0.656 -25.188 -26.922 1 84.94 191 ARG B CA 1
ATOM 4414 C C . ARG B 1 191 ? -1.187 -26.109 -28.016 1 84.94 191 ARG B C 1
ATOM 4416 O O . ARG B 1 191 ? -1.457 -27.297 -27.766 1 84.94 191 ARG B O 1
ATOM 4423 N N . SER B 1 192 ? -1.403 -25.484 -29.141 1 84.44 192 SER B N 1
ATOM 4424 C CA . SER B 1 192 ? -1.777 -26.266 -30.312 1 84.44 192 SER B CA 1
ATOM 4425 C C . SER B 1 192 ? -0.552 -26.641 -31.141 1 84.44 192 SER B C 1
ATOM 4427 O O . SER B 1 192 ? 0.212 -25.781 -31.562 1 84.44 192 SER B O 1
ATOM 4429 N N . LYS B 1 193 ? -0.403 -27.891 -31.234 1 84.69 193 LYS B N 1
ATOM 4430 C CA . LYS B 1 193 ? 0.71 -28.391 -32.031 1 84.69 193 LYS B CA 1
ATOM 4431 C C . LYS B 1 193 ? 0.208 -29.125 -33.281 1 84.69 193 LYS B C 1
ATOM 4433 O O . LYS B 1 193 ? -0.833 -29.781 -33.25 1 84.69 193 LYS B O 1
ATOM 4438 N N . LEU B 1 194 ? 1.012 -28.875 -34.312 1 87.94 194 LEU B N 1
ATOM 4439 C CA . LEU B 1 194 ? 0.695 -29.625 -35.531 1 87.94 194 LEU B CA 1
ATOM 4440 C C . LEU B 1 194 ? 0.782 -31.125 -35.281 1 87.94 194 LEU B C 1
ATOM 4442 O O . LEU B 1 194 ? 1.739 -31.609 -34.656 1 87.94 194 LEU B O 1
ATOM 4446 N N . LYS B 1 195 ? -0.216 -31.797 -35.781 1 91.19 195 LYS B N 1
ATOM 4447 C CA . LYS B 1 195 ? -0.197 -33.25 -35.656 1 91.19 195 LYS B CA 1
ATOM 4448 C C . LYS B 1 195 ? 1.005 -33.844 -36.375 1 91.19 195 LYS B C 1
ATOM 4450 O O . LYS B 1 195 ? 1.41 -33.344 -37.438 1 91.19 195 LYS B O 1
ATOM 4455 N N . GLN B 1 196 ? 1.514 -34.906 -35.75 1 90.06 196 GLN B N 1
ATOM 4456 C CA . GLN B 1 196 ? 2.719 -35.531 -36.25 1 90.06 196 GLN B CA 1
ATOM 4457 C C . GLN B 1 196 ? 2.527 -35.969 -37.719 1 90.06 196 GLN B C 1
ATOM 4459 O O . GLN B 1 196 ? 3.467 -35.938 -38.5 1 90.06 196 GLN B O 1
ATOM 4464 N N . GLU B 1 197 ? 1.312 -36.312 -38 1 90.06 197 GLU B N 1
ATOM 4465 C CA . GLU B 1 197 ? 1.028 -36.844 -39.344 1 90.06 197 GLU B CA 1
ATOM 4466 C C . GLU B 1 197 ? 1.157 -35.75 -40.406 1 90.06 197 GLU B C 1
ATOM 4468 O O . GLU B 1 197 ? 1.302 -36.062 -41.594 1 90.06 197 GLU B O 1
ATOM 4473 N N . PHE B 1 198 ? 1.136 -34.625 -39.938 1 91.19 198 PHE B N 1
ATOM 4474 C CA . PHE B 1 198 ? 1.175 -33.531 -40.906 1 91.19 198 PHE B CA 1
ATOM 4475 C C . PHE B 1 198 ? 2.523 -32.812 -40.875 1 91.19 198 PHE B C 1
ATOM 4477 O O . PHE B 1 198 ? 2.727 -31.828 -41.562 1 91.19 198 PHE B O 1
ATOM 4484 N N . VAL B 1 199 ? 3.34 -33.281 -39.938 1 88.31 199 VAL B N 1
ATOM 4485 C CA . VAL B 1 199 ? 4.672 -32.719 -39.844 1 88.31 199 VAL B CA 1
ATOM 4486 C C . VAL B 1 199 ? 5.426 -32.938 -41.156 1 88.31 199 VAL B C 1
ATOM 4488 O O . VAL B 1 199 ? 5.426 -34.062 -41.688 1 88.31 199 VAL B O 1
ATOM 4491 N N . GLY B 1 200 ? 5.984 -31.875 -41.719 1 88 200 GLY B N 1
ATOM 4492 C CA . GLY B 1 200 ? 6.715 -31.984 -42.969 1 88 200 GLY B CA 1
ATOM 4493 C C . GLY B 1 200 ? 5.953 -31.422 -44.156 1 88 200 GLY B C 1
ATOM 4494 O O . GLY B 1 200 ? 6.535 -31.172 -45.219 1 88 200 GLY B O 1
ATOM 4495 N N . LEU B 1 201 ? 4.766 -31.344 -43.906 1 88.94 201 LEU B N 1
ATOM 4496 C CA . LEU B 1 201 ? 3.969 -30.75 -44.969 1 88.94 201 LEU B CA 1
ATOM 4497 C C . LEU B 1 201 ? 4.273 -29.266 -45.125 1 88.94 201 LEU B C 1
ATOM 4499 O O . LEU B 1 201 ? 4.715 -28.625 -44.188 1 88.94 201 LEU B O 1
ATOM 4503 N N . SER B 1 202 ? 4.16 -28.828 -46.406 1 88.62 202 SER B N 1
ATOM 4504 C CA . SER B 1 202 ? 4.383 -27.406 -46.688 1 88.62 202 SER B CA 1
ATOM 4505 C C . SER B 1 202 ? 3.271 -26.547 -46.094 1 88.62 202 SER B C 1
ATOM 4507 O O . SER B 1 202 ? 2.191 -27.062 -45.781 1 88.62 202 SER B O 1
ATOM 4509 N N . ALA B 1 203 ? 3.555 -25.281 -45.906 1 88.69 203 ALA B N 1
ATOM 4510 C CA . ALA B 1 203 ? 2.568 -24.344 -45.406 1 88.69 203 ALA B CA 1
ATOM 4511 C C . ALA B 1 203 ? 1.31 -24.344 -46.25 1 88.69 203 ALA B C 1
ATOM 4513 O O . ALA B 1 203 ? 0.195 -24.234 -45.75 1 88.69 203 ALA B O 1
ATOM 4514 N N . GLN B 1 204 ? 1.531 -24.453 -47.531 1 89.44 204 GLN B N 1
ATOM 4515 C CA . GLN B 1 204 ? 0.415 -24.469 -48.469 1 89.44 204 GLN B CA 1
ATOM 4516 C C . GLN B 1 204 ? -0.465 -25.703 -48.25 1 89.44 204 GLN B C 1
ATOM 4518 O O . GLN B 1 204 ? -1.693 -25.594 -48.281 1 89.44 204 GLN B O 1
ATOM 4523 N N . GLU B 1 205 ? 0.262 -26.781 -48.062 1 91.12 205 GLU B N 1
ATOM 4524 C CA . GLU B 1 205 ? -0.458 -28.031 -47.844 1 91.12 205 GLU B CA 1
ATOM 4525 C C . GLU B 1 205 ? -1.242 -27.984 -46.531 1 91.12 205 GLU B C 1
ATOM 4527 O O . GLU B 1 205 ? -2.391 -28.422 -46.469 1 91.12 205 GLU B O 1
ATOM 4532 N N . ILE B 1 206 ? -0.625 -27.484 -45.562 1 90.75 206 ILE B N 1
ATOM 4533 C CA . ILE B 1 206 ? -1.254 -27.375 -44.25 1 90.75 206 ILE B CA 1
ATOM 4534 C C . ILE B 1 206 ? -2.471 -26.453 -44.344 1 90.75 206 ILE B C 1
ATOM 4536 O O . ILE B 1 206 ? -3.527 -26.75 -43.781 1 90.75 206 ILE B O 1
ATOM 4540 N N . GLY B 1 207 ? -2.32 -25.422 -45.031 1 90.81 207 GLY B N 1
ATOM 4541 C CA . GLY B 1 207 ? -3.422 -24.5 -45.25 1 90.81 207 GLY B CA 1
ATOM 4542 C C . GLY B 1 207 ? -4.605 -25.156 -45.938 1 90.81 207 GLY B C 1
ATOM 4543 O O . GLY B 1 207 ? -5.758 -24.906 -45.594 1 90.81 207 GLY B O 1
ATOM 4544 N N . GLN B 1 208 ? -4.301 -25.938 -46.906 1 90.5 208 GLN B N 1
ATOM 4545 C CA . GLN B 1 208 ? -5.348 -26.625 -47.656 1 90.5 208 GLN B CA 1
ATOM 4546 C C . GLN B 1 208 ? -6.109 -27.594 -46.75 1 90.5 208 GLN B C 1
ATOM 4548 O O . GLN B 1 208 ? -7.336 -27.703 -46.844 1 90.5 208 GLN B O 1
ATOM 4553 N N . LEU B 1 209 ? -5.297 -28.234 -45.969 1 91 209 LEU B N 1
ATOM 4554 C CA . LEU B 1 209 ? -5.91 -29.172 -45.031 1 91 209 LEU B CA 1
ATOM 4555 C C . LEU B 1 209 ? -6.867 -28.453 -44.094 1 91 209 LEU B C 1
ATOM 4557 O O . LEU B 1 209 ? -7.977 -28.938 -43.844 1 91 209 LEU B O 1
ATOM 4561 N N . LYS B 1 210 ? -6.457 -27.328 -43.594 1 88.88 210 LYS B N 1
ATOM 4562 C CA . LYS B 1 210 ? -7.277 -26.516 -42.688 1 88.88 210 LYS B CA 1
ATOM 4563 C C . LYS B 1 210 ? -8.555 -26.062 -43.375 1 88.88 210 LYS B C 1
ATOM 4565 O O . LYS B 1 210 ? -9.641 -26.094 -42.781 1 88.88 210 LYS B O 1
ATOM 4570 N N . ARG B 1 211 ? -8.445 -25.766 -44.594 1 90.88 211 ARG B N 1
ATOM 4571 C CA . ARG B 1 211 ? -9.586 -25.297 -45.375 1 90.88 211 ARG B CA 1
ATOM 4572 C C . ARG B 1 211 ? -10.586 -26.438 -45.594 1 90.88 211 ARG B C 1
ATOM 4574 O O . ARG B 1 211 ? -11.789 -26.188 -45.688 1 90.88 211 ARG B O 1
ATOM 4581 N N . ASN B 1 212 ? -10.062 -27.578 -45.625 1 92.06 212 ASN B N 1
ATOM 4582 C CA . ASN B 1 212 ? -10.914 -28.75 -45.875 1 92.06 212 ASN B CA 1
ATOM 4583 C C . ASN B 1 212 ? -11.555 -29.234 -44.562 1 92.06 212 ASN B C 1
ATOM 4585 O O . ASN B 1 212 ? -12.211 -30.281 -44.562 1 92.06 212 ASN B O 1
ATOM 4589 N N . GLY B 1 213 ? -11.188 -28.547 -43.469 1 90.31 213 GLY B N 1
ATOM 4590 C CA . GLY B 1 213 ? -11.836 -28.844 -42.188 1 90.31 213 GLY B CA 1
ATOM 4591 C C . GLY B 1 213 ? -11.141 -29.938 -41.406 1 90.31 213 GLY B C 1
ATOM 4592 O O . GLY B 1 213 ? -11.727 -30.516 -40.5 1 90.31 213 GLY B O 1
ATOM 4593 N N . ILE B 1 214 ? -9.977 -30.266 -41.875 1 90.31 214 ILE B N 1
ATOM 4594 C CA . ILE B 1 214 ? -9.227 -31.297 -41.156 1 90.31 214 ILE B CA 1
ATOM 4595 C C . ILE B 1 214 ? -8.531 -30.703 -39.969 1 90.31 214 ILE B C 1
ATOM 4597 O O . ILE B 1 214 ? -7.898 -29.641 -40.062 1 90.31 214 ILE B O 1
ATOM 4601 N N . GLU B 1 215 ? -8.703 -31.328 -38.875 1 89.44 215 GLU B N 1
ATOM 4602 C CA . GLU B 1 215 ? -8 -30.891 -37.656 1 89.44 215 GLU B CA 1
ATOM 4603 C C . GLU B 1 215 ? -6.512 -31.219 -37.75 1 89.44 215 GLU B C 1
ATOM 4605 O O . GLU B 1 215 ? -6.117 -32.375 -37.625 1 89.44 215 GLU B O 1
ATOM 4610 N N . ILE B 1 216 ? -5.723 -30.188 -37.875 1 89.44 216 ILE B N 1
ATOM 4611 C CA . ILE B 1 216 ? -4.312 -30.422 -38.156 1 89.44 216 ILE B CA 1
ATOM 4612 C C . ILE B 1 216 ? -3.49 -30.25 -36.875 1 89.44 216 ILE B C 1
ATOM 4614 O O . ILE B 1 216 ? -2.301 -30.578 -36.844 1 89.44 216 ILE B O 1
ATOM 4618 N N . THR B 1 217 ? -4.176 -29.688 -35.844 1 88.69 217 THR B N 1
ATOM 4619 C CA . THR B 1 217 ? -3.42 -29.438 -34.625 1 88.69 217 THR B CA 1
ATOM 4620 C C . THR B 1 217 ? -3.973 -30.281 -33.469 1 88.69 217 THR B C 1
ATOM 4622 O O . THR B 1 217 ? -5.113 -30.75 -33.531 1 88.69 217 THR B O 1
ATOM 4625 N N . VAL B 1 218 ? -3.096 -30.688 -32.594 1 88.69 218 VAL B N 1
ATOM 4626 C CA . VAL B 1 218 ? -3.479 -31.344 -31.359 1 88.69 218 VAL B CA 1
ATOM 4627 C C . VAL B 1 218 ? -3.104 -30.438 -30.172 1 88.69 218 VAL B C 1
ATOM 4629 O O . VAL B 1 218 ? -2.07 -29.766 -30.203 1 88.69 218 VAL B O 1
ATOM 4632 N N . GLU B 1 219 ? -3.996 -30.453 -29.203 1 88.38 219 GLU B N 1
ATOM 4633 C CA . GLU B 1 219 ? -3.713 -29.656 -28 1 88.38 219 GLU B CA 1
ATOM 4634 C C . GLU B 1 219 ? -2.793 -30.422 -27.047 1 88.38 219 GLU B C 1
ATOM 4636 O O . GLU B 1 219 ? -2.99 -31.609 -26.797 1 88.38 219 GLU B O 1
ATOM 4641 N N . GLU B 1 220 ? -1.73 -29.766 -26.703 1 89.19 220 GLU B N 1
ATOM 4642 C CA . GLU B 1 220 ? -0.807 -30.281 -25.703 1 89.19 220 GLU B CA 1
ATOM 4643 C C . GLU B 1 220 ? -0.749 -29.391 -24.484 1 89.19 220 GLU B C 1
ATOM 4645 O O . GLU B 1 220 ? -0.77 -28.156 -24.609 1 89.19 220 GLU B O 1
ATOM 4650 N N . GLU B 1 221 ? -0.714 -30.078 -23.328 1 91.44 221 GLU B N 1
ATOM 4651 C CA . GLU B 1 221 ? -0.617 -29.344 -22.078 1 91.44 221 GLU B CA 1
ATOM 4652 C C . GLU B 1 221 ? 0.811 -29.359 -21.531 1 91.44 221 GLU B C 1
ATOM 4654 O O . GLU B 1 221 ? 1.455 -30.406 -21.5 1 91.44 221 GLU B O 1
ATOM 4659 N N . GLU B 1 222 ? 1.248 -28.203 -21.234 1 91.44 222 GLU B N 1
ATOM 4660 C CA . GLU B 1 222 ? 2.559 -28.047 -20.609 1 91.44 222 GLU B CA 1
ATOM 4661 C C . GLU B 1 222 ? 2.443 -27.406 -19.219 1 91.44 222 GLU B C 1
ATOM 4663 O O . GLU B 1 222 ? 1.742 -26.422 -19.047 1 91.44 222 GLU B O 1
ATOM 4668 N N . PRO B 1 223 ? 3.125 -28.109 -18.266 1 94.19 223 PRO B N 1
ATOM 4669 C CA . PRO B 1 223 ? 3.107 -27.453 -16.953 1 94.19 223 PRO B CA 1
ATOM 4670 C C . PRO B 1 223 ? 3.635 -26.016 -17 1 94.19 223 PRO B C 1
ATOM 4672 O O . PRO B 1 223 ? 4.613 -25.75 -17.703 1 94.19 223 PRO B O 1
ATOM 4675 N N . PHE B 1 224 ? 2.945 -25.141 -16.359 1 94.25 224 PHE B N 1
ATOM 4676 C CA . PHE B 1 224 ? 3.33 -23.734 -16.359 1 94.25 224 PHE B CA 1
ATOM 4677 C C . PHE B 1 224 ? 3.824 -23.312 -14.992 1 94.25 224 PHE B C 1
ATOM 4679 O O . PHE B 1 224 ? 4.973 -22.891 -14.836 1 94.25 224 PHE B O 1
ATOM 4686 N N . LEU B 1 225 ? 2.957 -23.438 -13.961 1 97.12 225 LEU B N 1
ATOM 4687 C CA . LEU B 1 225 ? 3.262 -23.016 -12.594 1 97.12 225 LEU B CA 1
ATOM 4688 C C . LEU B 1 225 ? 2.291 -23.641 -11.602 1 97.12 225 LEU B C 1
ATOM 4690 O O . LEU B 1 225 ? 1.091 -23.719 -11.867 1 97.12 225 LEU B O 1
ATOM 4694 N N . CYS B 1 226 ? 2.783 -24.062 -10.539 1 98.38 226 CYS B N 1
ATOM 4695 C CA . CYS B 1 226 ? 1.944 -24.453 -9.414 1 98.38 226 CYS B CA 1
ATOM 4696 C C . CYS B 1 226 ? 2.152 -23.516 -8.227 1 98.38 226 CYS B C 1
ATOM 4698 O O . CYS B 1 226 ? 3.234 -23.484 -7.637 1 98.38 226 CYS B O 1
ATOM 4700 N N . PHE B 1 227 ? 1.138 -22.812 -7.852 1 98.75 227 PHE B N 1
ATOM 4701 C CA . PHE B 1 227 ? 1.197 -21.844 -6.758 1 98.75 227 PHE B CA 1
ATOM 4702 C C . PHE B 1 227 ? 0.408 -22.344 -5.555 1 98.75 227 PHE B C 1
ATOM 4704 O O . PHE B 1 227 ? -0.824 -22.375 -5.582 1 98.75 227 PHE B O 1
ATOM 4711 N N . LEU B 1 228 ? 0.998 -22.641 -4.441 1 98.31 228 LEU B N 1
ATOM 4712 C CA . LEU B 1 228 ? 0.323 -23.297 -3.332 1 98.31 228 LEU B CA 1
ATOM 4713 C C . LEU B 1 228 ? -0.053 -22.297 -2.248 1 98.31 228 LEU B C 1
ATOM 4715 O O . LEU B 1 228 ? -0.975 -22.531 -1.465 1 98.31 228 LEU B O 1
ATOM 4719 N N . GLY B 1 229 ? 0.557 -21.156 -2.145 1 95.25 229 GLY B N 1
ATOM 4720 C CA . GLY B 1 229 ? 0.246 -20.219 -1.076 1 95.25 229 GLY B CA 1
ATOM 4721 C C . GLY B 1 229 ? 0.591 -20.75 0.302 1 95.25 229 GLY B C 1
ATOM 4722 O O . GLY B 1 229 ? 1.652 -21.344 0.495 1 95.25 229 GLY B O 1
ATOM 4723 N N . ASP B 1 230 ? -0.343 -20.453 1.341 1 97.25 230 ASP B N 1
ATOM 4724 C CA . ASP B 1 230 ? -0.121 -20.906 2.711 1 97.25 230 ASP B CA 1
ATOM 4725 C C . ASP B 1 230 ? -0.639 -22.328 2.91 1 97.25 230 ASP B C 1
ATOM 4727 O O . ASP B 1 230 ? -1.771 -22.641 2.533 1 97.25 230 ASP B O 1
ATOM 4731 N N . THR B 1 231 ? 0.174 -23.125 3.461 1 98.44 231 THR B N 1
ATOM 4732 C CA . THR B 1 231 ? -0.165 -24.516 3.674 1 98.44 231 THR B CA 1
ATOM 4733 C C . THR B 1 231 ? 0.913 -25.219 4.5 1 98.44 231 THR B C 1
ATOM 4735 O O . THR B 1 231 ? 1.742 -24.562 5.129 1 98.44 231 THR B O 1
ATOM 4738 N N . THR B 1 232 ? 0.75 -26.531 4.66 1 98.38 232 THR B N 1
ATOM 4739 C CA . THR B 1 232 ? 1.734 -27.422 5.273 1 98.38 232 THR B CA 1
ATOM 4740 C C . THR B 1 232 ? 2.148 -28.531 4.309 1 98.38 232 THR B C 1
ATOM 4742 O O . THR B 1 232 ? 1.688 -28.562 3.166 1 98.38 232 THR B O 1
ATOM 4745 N N . VAL B 1 233 ? 3.021 -29.359 4.785 1 97.81 233 VAL B N 1
ATOM 4746 C CA . VAL B 1 233 ? 3.541 -30.438 3.949 1 97.81 233 VAL B CA 1
ATOM 4747 C C . VAL B 1 233 ? 2.414 -31.406 3.584 1 97.81 233 VAL B C 1
ATOM 4749 O O . VAL B 1 233 ? 2.533 -32.188 2.633 1 97.81 233 VAL B O 1
ATOM 4752 N N . LYS B 1 234 ? 1.28 -31.344 4.262 1 98 234 LYS B N 1
ATOM 4753 C CA . LYS B 1 234 ? 0.133 -32.188 4 1 98 234 LYS B CA 1
ATOM 4754 C C . LYS B 1 234 ? -0.395 -32 2.582 1 98 234 LYS B C 1
ATOM 4756 O O . LYS B 1 234 ? -1.093 -32.875 2.047 1 98 234 LYS B O 1
ATOM 4761 N N . VAL B 1 235 ? -0.061 -30.922 1.977 1 98.31 235 VAL B N 1
ATOM 4762 C CA . VAL B 1 235 ? -0.529 -30.625 0.625 1 98.31 235 VAL B CA 1
ATOM 4763 C C . VAL B 1 235 ? -0.03 -31.703 -0.338 1 98.31 235 VAL B C 1
ATOM 4765 O O . VAL B 1 235 ? -0.729 -32.062 -1.285 1 98.31 235 VAL B O 1
ATOM 4768 N N . PHE B 1 236 ? 1.127 -32.219 -0.109 1 97.56 236 PHE B N 1
ATOM 4769 C CA . PHE B 1 236 ? 1.708 -33.25 -0.993 1 97.56 236 PHE B CA 1
ATOM 4770 C C . PHE B 1 236 ? 1.062 -34.594 -0.762 1 97.56 236 PHE B C 1
ATOM 4772 O O . PHE B 1 236 ? 1.205 -35.5 -1.584 1 97.56 236 PHE B O 1
ATOM 4779 N N . GLU B 1 237 ? 0.4 -34.719 0.39 1 96.69 237 GLU B N 1
ATOM 4780 C CA . GLU B 1 237 ? -0.454 -35.875 0.604 1 96.69 237 GLU B CA 1
ATOM 4781 C C . GLU B 1 237 ? -1.804 -35.719 -0.086 1 96.69 237 GLU B C 1
ATOM 4783 O O . GLU B 1 237 ? -2.322 -36.656 -0.691 1 96.69 237 GLU B O 1
ATOM 4788 N N . TYR B 1 238 ? -2.371 -34.5 0.004 1 96.5 238 TYR B N 1
ATOM 4789 C CA . TYR B 1 238 ? -3.648 -34.188 -0.625 1 96.5 238 TYR B CA 1
ATOM 4790 C C . TYR B 1 238 ? -3.549 -34.281 -2.143 1 96.5 238 TYR B C 1
ATOM 4792 O O . TYR B 1 238 ? -4.484 -34.75 -2.803 1 96.5 238 TYR B O 1
ATOM 4800 N N . HIS B 1 239 ? -2.395 -33.844 -2.611 1 96.75 239 HIS B N 1
ATOM 4801 C CA . HIS B 1 239 ? -2.18 -33.719 -4.051 1 96.75 239 HIS B CA 1
ATOM 4802 C C . HIS B 1 239 ? -0.82 -34.281 -4.445 1 96.75 239 HIS B C 1
ATOM 4804 O O . HIS B 1 239 ? 0.064 -33.531 -4.875 1 96.75 239 HIS B O 1
ATOM 4810 N N . PRO B 1 240 ? -0.673 -35.562 -4.48 1 93.62 240 PRO B N 1
ATOM 4811 C CA . PRO B 1 240 ? 0.622 -36.188 -4.789 1 93.62 240 PRO B CA 1
ATOM 4812 C C . PRO B 1 240 ? 1.072 -35.906 -6.223 1 93.62 240 PRO B C 1
ATOM 4814 O O . PRO B 1 240 ? 2.26 -36.031 -6.535 1 93.62 240 PRO B O 1
ATOM 4817 N N . GLU B 1 241 ? 0.179 -35.594 -7.066 1 94.81 241 GLU B N 1
ATOM 4818 C CA . GLU B 1 241 ? 0.462 -35.406 -8.484 1 94.81 241 GLU B CA 1
ATOM 4819 C C . GLU B 1 241 ? 1.232 -34.125 -8.742 1 94.81 241 GLU B C 1
ATOM 4821 O O . GLU B 1 241 ? 1.829 -33.938 -9.805 1 94.81 241 GLU B O 1
ATOM 4826 N N . ILE B 1 242 ? 1.197 -33.188 -7.801 1 94.88 242 ILE B N 1
ATOM 4827 C CA . ILE B 1 242 ? 1.773 -31.844 -7.996 1 94.88 242 ILE B CA 1
ATOM 4828 C C . ILE B 1 242 ? 3.236 -31.984 -8.414 1 94.88 242 ILE B C 1
ATOM 4830 O O . ILE B 1 242 ? 3.652 -31.406 -9.43 1 94.88 242 ILE B O 1
ATOM 4834 N N . LEU B 1 243 ? 3.986 -32.719 -7.652 1 95.31 243 LEU B N 1
ATOM 4835 C CA . LEU B 1 243 ? 5.434 -32.75 -7.832 1 95.31 243 LEU B CA 1
ATOM 4836 C C . LEU B 1 243 ? 5.805 -33.656 -9 1 95.31 243 LEU B C 1
ATOM 4838 O O . LEU B 1 243 ? 6.945 -33.656 -9.469 1 95.31 243 LEU B O 1
ATOM 4842 N N . GLN B 1 244 ? 4.844 -34.406 -9.555 1 92.94 244 GLN B N 1
ATOM 4843 C CA . GLN B 1 244 ? 5.047 -35.219 -10.75 1 92.94 244 GLN B CA 1
ATOM 4844 C C . GLN B 1 244 ? 4.719 -34.406 -12.008 1 92.94 244 GLN B C 1
ATOM 4846 O O . GLN B 1 244 ? 5.301 -34.656 -13.07 1 92.94 244 GLN B O 1
ATOM 4851 N N . GLN B 1 245 ? 3.904 -33.469 -11.812 1 94 245 GLN B N 1
ATOM 4852 C CA . GLN B 1 245 ? 3.344 -32.781 -12.977 1 94 245 GLN B CA 1
ATOM 4853 C C . GLN B 1 245 ? 4.027 -31.453 -13.219 1 94 245 GLN B C 1
ATOM 4855 O O . GLN B 1 245 ? 4.082 -30.969 -14.352 1 94 245 GLN B O 1
ATOM 4860 N N . HIS B 1 246 ? 4.484 -30.844 -12.195 1 95.81 246 HIS B N 1
ATOM 4861 C CA . HIS B 1 246 ? 4.977 -29.469 -12.336 1 95.81 246 HIS B CA 1
ATOM 4862 C C . HIS B 1 246 ? 6.496 -29.422 -12.211 1 95.81 246 HIS B C 1
ATOM 4864 O O . HIS B 1 246 ? 7.082 -30.141 -11.391 1 95.81 246 HIS B O 1
ATOM 4870 N N . HIS B 1 247 ? 7.074 -28.516 -13.008 1 94.06 247 HIS B N 1
ATOM 4871 C CA . HIS B 1 247 ? 8.508 -28.297 -12.938 1 94.06 247 HIS B CA 1
ATOM 4872 C C . HIS B 1 247 ? 8.836 -27.109 -12.023 1 94.06 247 HIS B C 1
ATOM 4874 O O . HIS B 1 247 ? 9.984 -26.938 -11.609 1 94.06 247 HIS B O 1
ATOM 4880 N N . THR B 1 248 ? 7.852 -26.297 -11.766 1 96.69 248 THR B N 1
ATOM 4881 C CA . THR B 1 248 ? 8.016 -25.172 -10.867 1 96.69 248 THR B CA 1
ATOM 4882 C C . THR B 1 248 ? 6.867 -25.094 -9.859 1 96.69 248 THR B C 1
ATOM 4884 O O . THR B 1 248 ? 5.703 -25.016 -10.25 1 96.69 248 THR B O 1
ATOM 4887 N N . VAL B 1 249 ? 7.234 -25.141 -8.625 1 98.06 249 VAL B N 1
ATOM 4888 C CA . VAL B 1 249 ? 6.258 -25.078 -7.543 1 98.06 249 VAL B CA 1
ATOM 4889 C C . VAL B 1 249 ? 6.602 -23.922 -6.605 1 98.06 249 VAL B C 1
ATOM 4891 O O . VAL B 1 249 ? 7.719 -23.828 -6.098 1 98.06 249 VAL B O 1
ATOM 4894 N N . VAL B 1 250 ? 5.66 -22.969 -6.426 1 98.56 250 VAL B N 1
ATOM 4895 C CA . VAL B 1 250 ? 5.793 -21.906 -5.438 1 98.56 250 VAL B CA 1
ATOM 4896 C C . VAL B 1 250 ? 5.113 -22.328 -4.133 1 98.56 250 VAL B C 1
ATOM 4898 O O . VAL B 1 250 ? 3.91 -22.594 -4.109 1 98.56 250 VAL B O 1
ATOM 4901 N N . THR B 1 251 ? 5.84 -22.406 -3.092 1 98.44 251 THR B N 1
ATOM 4902 C CA . THR B 1 251 ? 5.277 -22.812 -1.812 1 98.44 251 THR B CA 1
ATOM 4903 C C . THR B 1 251 ? 5.859 -21.984 -0.672 1 98.44 251 THR B C 1
ATOM 4905 O O . THR B 1 251 ? 6.945 -21.422 -0.801 1 98.44 251 THR B O 1
ATOM 4908 N N . GLU B 1 252 ? 5.098 -21.906 0.42 1 98.56 252 GLU B N 1
ATOM 4909 C CA . GLU B 1 252 ? 5.609 -21.203 1.587 1 98.56 252 GLU B CA 1
ATOM 4910 C C . GLU B 1 252 ? 6.672 -22.016 2.311 1 98.56 252 GLU B C 1
ATOM 4912 O O . GLU B 1 252 ? 6.77 -23.234 2.109 1 98.56 252 GLU B O 1
ATOM 4917 N N . CYS B 1 253 ? 7.484 -21.359 2.998 1 98.5 253 CYS B N 1
ATOM 4918 C CA . CYS B 1 253 ? 8.406 -21.891 3.994 1 98.5 253 CYS B CA 1
ATOM 4919 C C . CYS B 1 253 ? 8.531 -20.938 5.18 1 98.5 253 CYS B C 1
ATOM 4921 O O . CYS B 1 253 ? 9.609 -20.375 5.426 1 98.5 253 CYS B O 1
ATOM 4923 N N . SER B 1 254 ? 7.512 -20.859 5.938 1 98.19 254 SER B N 1
ATOM 4924 C CA . SER B 1 254 ? 7.332 -19.812 6.949 1 98.19 254 SER B CA 1
ATOM 4925 C C . SER B 1 254 ? 8.352 -19.969 8.078 1 98.19 254 SER B C 1
ATOM 4927 O O . SER B 1 254 ? 8.852 -18.969 8.594 1 98.19 254 SER B O 1
ATOM 4929 N N . PHE B 1 255 ? 8.609 -21.203 8.383 1 98.44 255 PHE B N 1
ATOM 4930 C CA . PHE B 1 255 ? 9.461 -21.422 9.547 1 98.44 255 PHE B CA 1
ATOM 4931 C C . PHE B 1 255 ? 10.703 -22.219 9.18 1 98.44 255 PHE B C 1
ATOM 4933 O O . PHE B 1 255 ? 10.625 -23.141 8.367 1 98.44 255 PHE B O 1
ATOM 4940 N N . LEU B 1 256 ? 11.797 -21.875 9.812 1 98.38 256 LEU B N 1
ATOM 4941 C CA . LEU B 1 256 ? 13.086 -22.422 9.414 1 98.38 256 LEU B CA 1
ATOM 4942 C C . LEU B 1 256 ? 13.797 -23.062 10.594 1 98.38 256 LEU B C 1
ATOM 4944 O O . LEU B 1 256 ? 14.555 -24.031 10.43 1 98.38 256 LEU B O 1
ATOM 4948 N N . ASP B 1 257 ? 13.586 -22.5 11.781 1 97 257 ASP B N 1
ATOM 4949 C CA . ASP B 1 257 ? 14.344 -22.938 12.945 1 97 257 ASP B CA 1
ATOM 4950 C C . ASP B 1 257 ? 13.578 -23.984 13.742 1 97 257 ASP B C 1
ATOM 4952 O O . ASP B 1 257 ? 12.344 -23.953 13.812 1 97 257 ASP B O 1
ATOM 4956 N N . THR B 1 258 ? 14.289 -24.828 14.391 1 95.81 258 THR B N 1
ATOM 4957 C CA . THR B 1 258 ? 13.703 -25.938 15.133 1 95.81 258 THR B CA 1
ATOM 4958 C C . THR B 1 258 ? 12.789 -25.422 16.234 1 95.81 258 THR B C 1
ATOM 4960 O O . THR B 1 258 ? 11.758 -26.031 16.531 1 95.81 258 THR B O 1
ATOM 4963 N N . ALA B 1 259 ? 13.125 -24.344 16.844 1 96.5 259 ALA B N 1
ATOM 4964 C CA . ALA B 1 259 ? 12.367 -23.781 17.953 1 96.5 259 ALA B CA 1
ATOM 4965 C C . ALA B 1 259 ? 10.969 -23.375 17.516 1 96.5 259 ALA B C 1
ATOM 4967 O O . ALA B 1 259 ? 10.055 -23.25 18.344 1 96.5 259 ALA B O 1
ATOM 4968 N N . SER B 1 260 ? 10.797 -23.203 16.188 1 96.56 260 SER B N 1
ATOM 4969 C CA . SER B 1 260 ? 9.516 -22.703 15.688 1 96.56 260 SER B CA 1
ATOM 4970 C C . SER B 1 260 ? 8.672 -23.844 15.125 1 96.56 260 SER B C 1
ATOM 4972 O O . SER B 1 260 ? 7.617 -23.609 14.531 1 96.56 260 SER B O 1
ATOM 4974 N N . TYR B 1 261 ? 9.117 -25.062 15.289 1 97.25 261 TYR B N 1
ATOM 4975 C CA . TYR B 1 261 ? 8.422 -26.203 14.695 1 97.25 261 TYR B CA 1
ATOM 4976 C C . TYR B 1 261 ? 7.012 -26.328 15.266 1 97.25 261 TYR B C 1
ATOM 4978 O O . TYR B 1 261 ? 6.051 -26.516 14.516 1 97.25 261 TYR B O 1
ATOM 4986 N N . GLN B 1 262 ? 6.871 -26.25 16.578 1 96.06 262 GLN B N 1
ATOM 4987 C CA . GLN B 1 262 ? 5.559 -26.344 17.219 1 96.06 262 GLN B CA 1
ATOM 4988 C C . GLN B 1 262 ? 4.633 -25.234 16.75 1 96.06 262 GLN B C 1
ATOM 4990 O O . GLN B 1 262 ? 3.438 -25.438 16.547 1 96.06 262 GLN B O 1
ATOM 4995 N N . ARG B 1 263 ? 5.18 -24.078 16.641 1 94.44 263 ARG B N 1
ATOM 4996 C CA . ARG B 1 263 ? 4.391 -22.953 16.141 1 94.44 263 ARG B CA 1
ATOM 4997 C C . ARG B 1 263 ? 3.91 -23.219 14.719 1 94.44 263 ARG B C 1
ATOM 4999 O O . ARG B 1 263 ? 2.781 -22.859 14.367 1 94.44 263 ARG B O 1
ATOM 5006 N N . ALA B 1 264 ? 4.797 -23.75 13.914 1 96.44 264 ALA B N 1
ATOM 5007 C CA . ALA B 1 264 ? 4.418 -24.109 12.547 1 96.44 264 ALA B CA 1
ATOM 5008 C C . ALA B 1 264 ? 3.205 -25.031 12.531 1 96.44 264 ALA B C 1
ATOM 5010 O O . ALA B 1 264 ? 2.268 -24.812 11.758 1 96.44 264 ALA B O 1
ATOM 5011 N N . ILE B 1 265 ? 3.203 -25.969 13.398 1 95.69 265 ILE B N 1
ATOM 5012 C CA . ILE B 1 265 ? 2.107 -26.922 13.5 1 95.69 265 ILE B CA 1
ATOM 5013 C C . ILE B 1 265 ? 0.839 -26.203 13.961 1 95.69 265 ILE B C 1
ATOM 5015 O O . ILE B 1 265 ? -0.221 -26.344 13.352 1 95.69 265 ILE B O 1
ATOM 5019 N N . GLN B 1 266 ? 0.93 -25.406 14.961 1 92.44 266 GLN B N 1
ATOM 5020 C CA . GLN B 1 266 ? -0.208 -24.719 15.57 1 92.44 266 GLN B CA 1
ATOM 5021 C C . GLN B 1 266 ? -0.852 -23.734 14.586 1 92.44 266 GLN B C 1
ATOM 5023 O O . GLN B 1 266 ? -2.076 -23.594 14.562 1 92.44 266 GLN B O 1
ATOM 5028 N N . THR B 1 267 ? -0.03 -23.141 13.789 1 91.75 267 THR B N 1
ATOM 5029 C CA . THR B 1 267 ? -0.537 -22.109 12.891 1 91.75 267 THR B CA 1
ATOM 5030 C C . THR B 1 267 ? -0.794 -22.672 11.5 1 91.75 267 THR B C 1
ATOM 5032 O O . THR B 1 267 ? -1.261 -21.969 10.609 1 91.75 267 THR B O 1
ATOM 5035 N N . THR B 1 268 ? -0.439 -23.938 11.289 1 95.56 268 THR B N 1
ATOM 5036 C CA . THR B 1 268 ? -0.666 -24.672 10.047 1 95.56 268 THR B CA 1
ATOM 5037 C C . THR B 1 268 ? 0.107 -24.016 8.898 1 95.56 268 THR B C 1
ATOM 5039 O O . THR B 1 268 ? -0.466 -23.719 7.852 1 95.56 268 THR B O 1
ATOM 5042 N N . HIS B 1 269 ? 1.372 -23.828 9.125 1 97.56 269 HIS B N 1
ATOM 5043 C CA . HIS B 1 269 ? 2.303 -23.344 8.117 1 97.56 269 HIS B CA 1
ATOM 5044 C C . HIS B 1 269 ? 3.441 -24.328 7.887 1 97.56 269 HIS B C 1
ATOM 5046 O O . HIS B 1 269 ? 3.672 -25.219 8.711 1 97.56 269 HIS B O 1
ATOM 5052 N N . MET B 1 270 ? 4.117 -24.203 6.832 1 98.44 270 MET B N 1
ATOM 5053 C CA . MET B 1 270 ? 5.203 -25.062 6.391 1 98.44 270 MET B CA 1
ATOM 5054 C C . MET B 1 270 ? 6.473 -24.797 7.188 1 98.44 270 MET B C 1
ATOM 5056 O O . MET B 1 270 ? 6.832 -23.641 7.426 1 98.44 270 MET B O 1
ATOM 5060 N N . HIS B 1 271 ? 7.059 -25.844 7.672 1 98.56 271 HIS B N 1
ATOM 5061 C CA . HIS B 1 271 ? 8.406 -25.797 8.227 1 98.56 271 HIS B CA 1
ATOM 5062 C C . HIS B 1 271 ? 9.422 -26.406 7.262 1 98.56 271 HIS B C 1
ATOM 5064 O O . HIS B 1 271 ? 9.148 -27.422 6.625 1 98.56 271 HIS B O 1
ATOM 5070 N N . TRP B 1 272 ? 10.609 -25.844 7.172 1 98.56 272 TRP B N 1
ATOM 5071 C CA . TRP B 1 272 ? 11.648 -26.297 6.254 1 98.56 272 TRP B CA 1
ATOM 5072 C C . TRP B 1 272 ? 11.977 -27.766 6.488 1 98.56 272 TRP B C 1
ATOM 5074 O O . TRP B 1 272 ? 12.156 -28.516 5.535 1 98.56 272 TRP B O 1
ATOM 5084 N N . ASP B 1 273 ? 11.992 -28.156 7.676 1 98.06 273 ASP B N 1
ATOM 5085 C CA . ASP B 1 273 ? 12.328 -29.547 8 1 98.06 273 ASP B CA 1
ATOM 5086 C C . ASP B 1 273 ? 11.336 -30.516 7.359 1 98.06 273 ASP B C 1
ATOM 5088 O O . ASP B 1 273 ? 11.711 -31.625 7 1 98.06 273 ASP B O 1
ATOM 5092 N N . ASP B 1 274 ? 10.125 -30.125 7.258 1 98.25 274 ASP B N 1
ATOM 5093 C CA . ASP B 1 274 ? 9.102 -30.969 6.641 1 98.25 274 ASP B CA 1
ATOM 5094 C C . ASP B 1 274 ? 9.203 -30.938 5.117 1 98.25 274 ASP B C 1
ATOM 5096 O O . ASP B 1 274 ? 8.891 -31.922 4.445 1 98.25 274 ASP B O 1
ATOM 5100 N N . LEU B 1 275 ? 9.625 -29.828 4.59 1 98.31 275 LEU B N 1
ATOM 5101 C CA . LEU B 1 275 ? 9.664 -29.625 3.148 1 98.31 275 LEU B CA 1
ATOM 5102 C C . LEU B 1 275 ? 10.914 -30.266 2.541 1 98.31 275 LEU B C 1
ATOM 5104 O O . LEU B 1 275 ? 10.883 -30.734 1.405 1 98.31 275 LEU B O 1
ATOM 5108 N N . GLN B 1 276 ? 11.984 -30.281 3.26 1 97.75 276 GLN B N 1
ATOM 5109 C CA . GLN B 1 276 ? 13.32 -30.656 2.797 1 97.75 276 GLN B CA 1
ATOM 5110 C C . GLN B 1 276 ? 13.305 -32.031 2.15 1 97.75 276 GLN B C 1
ATOM 5112 O O . GLN B 1 276 ? 13.867 -32.219 1.071 1 97.75 276 GLN B O 1
ATOM 5117 N N . PRO B 1 277 ? 12.648 -33.031 2.777 1 97.62 277 PRO B N 1
ATOM 5118 C CA . PRO B 1 277 ? 12.625 -34.375 2.152 1 97.62 277 PRO B CA 1
ATOM 5119 C C . PRO B 1 277 ? 11.977 -34.375 0.771 1 97.62 277 PRO B C 1
ATOM 5121 O O . PRO B 1 277 ? 12.383 -35.125 -0.113 1 97.62 277 PRO B O 1
ATOM 5124 N N . HIS B 1 278 ? 10.977 -33.594 0.578 1 97.69 278 HIS B N 1
ATOM 5125 C CA . HIS B 1 278 ? 10.312 -33.469 -0.716 1 97.69 278 HIS B CA 1
ATOM 5126 C C . HIS B 1 278 ? 11.203 -32.812 -1.747 1 97.69 278 HIS B C 1
ATOM 5128 O O . HIS B 1 278 ? 11.25 -33.219 -2.906 1 97.69 278 HIS B O 1
ATOM 5134 N N . VAL B 1 279 ? 11.875 -31.812 -1.35 1 97.62 279 VAL B N 1
ATOM 5135 C CA . VAL B 1 279 ? 12.844 -31.141 -2.213 1 97.62 279 VAL B CA 1
ATOM 5136 C C . VAL B 1 279 ? 13.906 -32.125 -2.67 1 97.62 279 VAL B C 1
ATOM 5138 O O . VAL B 1 279 ? 14.211 -32.219 -3.859 1 97.62 279 VAL B O 1
ATOM 5141 N N . ALA B 1 280 ? 14.391 -32.906 -1.717 1 97.38 280 ALA B N 1
ATOM 5142 C CA . ALA B 1 280 ? 15.453 -33.875 -1.98 1 97.38 280 ALA B CA 1
ATOM 5143 C C . ALA B 1 280 ? 14.977 -34.938 -2.941 1 97.38 280 ALA B C 1
ATOM 5145 O O . ALA B 1 280 ? 15.727 -35.375 -3.814 1 97.38 280 ALA B O 1
ATOM 5146 N N . SER B 1 281 ? 13.773 -35.312 -2.855 1 96.62 281 SER B N 1
ATOM 5147 C CA . SER B 1 281 ? 13.234 -36.438 -3.609 1 96.62 281 SER B CA 1
ATOM 5148 C C . SER B 1 281 ? 12.797 -36.031 -5.008 1 96.62 281 SER B C 1
ATOM 5150 O O . SER B 1 281 ? 12.516 -36.875 -5.859 1 96.62 281 SER B O 1
ATOM 5152 N N . HIS B 1 282 ? 12.766 -34.781 -5.285 1 96.31 282 HIS B N 1
ATOM 5153 C CA . HIS B 1 282 ? 12.32 -34.281 -6.586 1 96.31 282 HIS B CA 1
ATOM 5154 C C . HIS B 1 282 ? 13.305 -33.25 -7.148 1 96.31 282 HIS B C 1
ATOM 5156 O O . HIS B 1 282 ? 12.953 -32.094 -7.328 1 96.31 282 HIS B O 1
ATOM 5162 N N . PRO B 1 283 ? 14.445 -33.656 -7.512 1 94.25 283 PRO B N 1
ATOM 5163 C CA . PRO B 1 283 ? 15.508 -32.75 -7.945 1 94.25 283 PRO B CA 1
ATOM 5164 C C . PRO B 1 283 ? 15.164 -32 -9.242 1 94.25 283 PRO B C 1
ATOM 5166 O O . PRO B 1 283 ? 15.75 -30.969 -9.539 1 94.25 283 PRO B O 1
ATOM 5169 N N . ASP B 1 284 ? 14.211 -32.531 -10.008 1 93.06 284 ASP B N 1
ATOM 5170 C CA . ASP B 1 284 ? 13.867 -31.922 -11.289 1 93.06 284 ASP B CA 1
ATOM 5171 C C . ASP B 1 284 ? 12.844 -30.797 -11.117 1 93.06 284 ASP B C 1
ATOM 5173 O O . ASP B 1 284 ? 12.586 -30.031 -12.047 1 93.06 284 ASP B O 1
ATOM 5177 N N . THR B 1 285 ? 12.281 -30.719 -9.961 1 96 285 THR B N 1
ATOM 5178 C CA . THR B 1 285 ? 11.305 -29.672 -9.648 1 96 285 THR B CA 1
ATOM 5179 C C . THR B 1 285 ? 11.984 -28.469 -8.984 1 96 285 THR B C 1
ATOM 5181 O O . THR B 1 285 ? 12.812 -28.641 -8.086 1 96 285 THR B O 1
ATOM 5184 N N . MET B 1 286 ? 11.711 -27.266 -9.5 1 96.75 286 MET B N 1
ATOM 5185 C CA . MET B 1 286 ? 12.18 -26.062 -8.852 1 96.75 286 MET B CA 1
ATOM 5186 C C . MET B 1 286 ? 11.195 -25.594 -7.781 1 96.75 286 MET B C 1
ATOM 5188 O O . MET B 1 286 ? 10.016 -25.375 -8.07 1 96.75 286 MET B O 1
ATOM 5192 N N . PHE B 1 287 ? 11.688 -25.484 -6.578 1 97.94 287 PHE B N 1
ATOM 5193 C CA . PHE B 1 287 ? 10.875 -24.969 -5.484 1 97.94 287 PHE B CA 1
ATOM 5194 C C . PHE B 1 287 ? 11.172 -23.5 -5.234 1 97.94 287 PHE B C 1
ATOM 5196 O O . PHE B 1 287 ? 12.281 -23.141 -4.82 1 97.94 287 PHE B O 1
ATOM 5203 N N . LEU B 1 288 ? 10.258 -22.641 -5.504 1 98.31 288 LEU B N 1
ATOM 5204 C CA . LEU B 1 288 ? 10.328 -21.234 -5.137 1 98.31 288 LEU B CA 1
ATOM 5205 C C . LEU B 1 288 ? 9.688 -21 -3.77 1 98.31 288 LEU B C 1
ATOM 5207 O O . LEU B 1 288 ? 8.477 -21.172 -3.605 1 98.31 288 LEU B O 1
ATOM 5211 N N . LEU B 1 289 ? 10.477 -20.578 -2.812 1 98.69 289 LEU B N 1
ATOM 5212 C CA . LEU B 1 289 ? 10.016 -20.5 -1.429 1 98.69 289 LEU B CA 1
ATOM 5213 C C . LEU B 1 289 ? 9.617 -19.078 -1.064 1 98.69 289 LEU B C 1
ATOM 5215 O O . LEU B 1 289 ? 10.344 -18.125 -1.361 1 98.69 289 LEU B O 1
ATOM 5219 N N . THR B 1 290 ? 8.461 -18.969 -0.373 1 98.44 290 THR B N 1
ATOM 5220 C CA . THR B 1 290 ? 7.879 -17.672 -0.032 1 98.44 290 THR B CA 1
ATOM 5221 C C . THR B 1 290 ? 7.391 -17.656 1.414 1 98.44 290 THR B C 1
ATOM 5223 O O . THR B 1 290 ? 7.57 -18.641 2.143 1 98.44 290 THR B O 1
ATOM 5226 N N . HIS B 1 291 ? 6.914 -16.547 1.877 1 98.31 291 HIS B N 1
ATOM 5227 C CA . HIS B 1 291 ? 6.141 -16.391 3.104 1 98.31 291 HIS B CA 1
ATOM 5228 C C . HIS B 1 291 ? 6.996 -16.672 4.336 1 98.31 291 HIS B C 1
ATOM 5230 O O . HIS B 1 291 ? 6.52 -17.281 5.297 1 98.31 291 HIS B O 1
ATOM 5236 N N . PHE B 1 292 ? 8.273 -16.375 4.266 1 98.38 292 PHE B N 1
ATOM 5237 C CA . PHE B 1 292 ? 9.141 -16.5 5.43 1 98.38 292 PHE B CA 1
ATOM 5238 C C . PHE B 1 292 ? 8.68 -15.594 6.562 1 98.38 292 PHE B C 1
ATOM 5240 O O . PHE B 1 292 ? 8.281 -14.453 6.324 1 98.38 292 PHE B O 1
ATOM 5247 N N . SER B 1 293 ? 8.781 -16.094 7.773 1 96.19 293 SER B N 1
ATOM 5248 C CA . SER B 1 293 ? 8.445 -15.305 8.953 1 96.19 293 SER B CA 1
ATOM 5249 C C . SER B 1 293 ? 9.297 -14.039 9.039 1 96.19 293 SER B C 1
ATOM 5251 O O . SER B 1 293 ? 10.492 -14.07 8.742 1 96.19 293 SER B O 1
ATOM 5253 N N . LEU B 1 294 ? 8.688 -13.008 9.562 1 91.62 294 LEU B N 1
ATOM 5254 C CA . LEU B 1 294 ? 9.367 -11.727 9.711 1 91.62 294 LEU B CA 1
ATOM 5255 C C . LEU B 1 294 ? 10.453 -11.805 10.773 1 91.62 294 LEU B C 1
ATOM 5257 O O . LEU B 1 294 ? 11.328 -10.938 10.844 1 91.62 294 LEU B O 1
ATOM 5261 N N . LYS B 1 295 ? 10.406 -12.773 11.562 1 93.38 295 LYS B N 1
ATOM 5262 C CA . LYS B 1 295 ? 11.398 -12.891 12.633 1 93.38 295 LYS B CA 1
ATOM 5263 C C . LYS B 1 295 ? 12.781 -13.172 12.062 1 93.38 295 LYS B C 1
ATOM 5265 O O . LYS B 1 295 ? 13.789 -12.992 12.75 1 93.38 295 LYS B O 1
ATOM 5270 N N . TYR B 1 296 ? 12.82 -13.664 10.82 1 97.19 296 TYR B N 1
ATOM 5271 C CA . TYR B 1 296 ? 14.109 -13.961 10.195 1 97.19 296 TYR B CA 1
ATOM 5272 C C . TYR B 1 296 ? 14.586 -12.789 9.344 1 97.19 296 TYR B C 1
ATOM 5274 O O . TYR B 1 296 ? 13.914 -12.398 8.391 1 97.19 296 TYR B O 1
ATOM 5282 N N . PRO B 1 297 ? 15.766 -12.258 9.656 1 96.62 297 PRO B N 1
ATOM 5283 C CA . PRO B 1 297 ? 16.328 -11.289 8.711 1 96.62 297 PRO B CA 1
ATOM 5284 C C . PRO B 1 297 ? 16.547 -11.883 7.32 1 96.62 297 PRO B C 1
ATOM 5286 O O . PRO B 1 297 ? 16.922 -13.055 7.199 1 96.62 297 PRO B O 1
ATOM 5289 N N . THR B 1 298 ? 16.359 -11.031 6.34 1 97.69 298 THR B N 1
ATOM 5290 C CA . THR B 1 298 ? 16.469 -11.492 4.957 1 97.69 298 THR B CA 1
ATOM 5291 C C . THR B 1 298 ? 17.859 -12.078 4.695 1 97.69 298 THR B C 1
ATOM 5293 O O . THR B 1 298 ? 17.984 -13.102 4.02 1 97.69 298 THR B O 1
ATOM 5296 N N . LEU B 1 299 ? 18.859 -11.453 5.207 1 97.44 299 LEU B N 1
ATOM 5297 C CA . LEU B 1 299 ? 20.219 -11.938 5.055 1 97.44 299 LEU B CA 1
ATOM 5298 C C . LEU B 1 299 ? 20.391 -13.32 5.668 1 97.44 299 LEU B C 1
ATOM 5300 O O . LEU B 1 299 ? 21.062 -14.18 5.098 1 97.44 299 LEU B O 1
ATOM 5304 N N . SER B 1 300 ? 19.766 -13.539 6.797 1 97.75 300 SER B N 1
ATOM 5305 C CA . SER B 1 300 ? 19.844 -14.836 7.461 1 97.75 300 SER B CA 1
ATOM 5306 C C . SER B 1 300 ? 19.203 -15.93 6.621 1 97.75 300 SER B C 1
ATOM 5308 O O . SER B 1 300 ? 19.719 -17.047 6.555 1 97.75 300 SER B O 1
ATOM 5310 N N . ILE B 1 301 ? 18.094 -15.633 5.996 1 98.56 301 ILE B N 1
ATOM 5311 C CA . ILE B 1 301 ? 17.422 -16.594 5.117 1 98.56 301 ILE B CA 1
ATOM 5312 C C . ILE B 1 301 ? 18.328 -16.938 3.939 1 98.56 301 ILE B C 1
ATOM 5314 O O . ILE B 1 301 ? 18.5 -18.109 3.605 1 98.56 301 ILE B O 1
ATOM 5318 N N . ARG B 1 302 ? 18.891 -15.898 3.311 1 98.06 302 ARG B N 1
ATOM 5319 C CA . ARG B 1 302 ? 19.812 -16.094 2.199 1 98.06 302 ARG B CA 1
ATOM 5320 C C . ARG B 1 302 ? 20.953 -17.031 2.592 1 98.06 302 ARG B C 1
ATOM 5322 O O . ARG B 1 302 ? 21.281 -17.953 1.854 1 98.06 302 ARG B O 1
ATOM 5329 N N . GLN B 1 303 ? 21.516 -16.766 3.703 1 97.19 303 GLN B N 1
ATOM 5330 C CA . GLN B 1 303 ? 22.656 -17.562 4.156 1 97.19 303 GLN B CA 1
ATOM 5331 C C . GLN B 1 303 ? 22.25 -19.016 4.426 1 97.19 303 GLN B C 1
ATOM 5333 O O . GLN B 1 303 ? 22.953 -19.938 4.047 1 97.19 303 GLN B O 1
ATOM 5338 N N . LEU B 1 304 ? 21.141 -19.141 5.062 1 97.81 304 LEU B N 1
ATOM 5339 C CA . LEU B 1 304 ? 20.656 -20.469 5.352 1 97.81 304 LEU B CA 1
ATOM 5340 C C . LEU B 1 304 ? 20.453 -21.266 4.066 1 97.81 304 LEU B C 1
ATOM 5342 O O . LEU B 1 304 ? 20.922 -22.406 3.949 1 97.81 304 LEU B O 1
ATOM 5346 N N . PHE B 1 305 ? 19.828 -20.703 3.107 1 98.06 305 PHE B N 1
ATOM 5347 C CA . PHE B 1 305 ? 19.469 -21.453 1.905 1 98.06 305 PHE B CA 1
ATOM 5348 C C . PHE B 1 305 ? 20.672 -21.562 0.962 1 98.06 305 PHE B C 1
ATOM 5350 O O . PHE B 1 305 ? 20.75 -22.484 0.162 1 98.06 305 PHE B O 1
ATOM 5357 N N . ARG B 1 306 ? 21.531 -20.609 1.056 1 96.25 306 ARG B N 1
ATOM 5358 C CA . ARG B 1 306 ? 22.766 -20.781 0.309 1 96.25 306 ARG B CA 1
ATOM 5359 C C . ARG B 1 306 ? 23.484 -22.047 0.74 1 96.25 306 ARG B C 1
ATOM 5361 O O . ARG B 1 306 ? 23.984 -22.812 -0.1 1 96.25 306 ARG B O 1
ATOM 5368 N N . ASN B 1 307 ? 23.547 -22.25 2 1 96.19 307 ASN B N 1
ATOM 5369 C CA . ASN B 1 307 ? 24.125 -23.484 2.521 1 96.19 307 ASN B CA 1
ATOM 5370 C C . ASN B 1 307 ? 23.344 -24.719 2.059 1 96.19 307 ASN B C 1
ATOM 5372 O O . ASN B 1 307 ? 23.938 -25.719 1.668 1 96.19 307 ASN B O 1
ATOM 5376 N N . ALA B 1 308 ? 22.062 -24.609 2.104 1 96.25 308 ALA B N 1
ATOM 5377 C CA . ALA B 1 308 ? 21.219 -25.719 1.673 1 96.25 308 ALA B CA 1
ATOM 5378 C C . ALA B 1 308 ? 21.391 -26 0.184 1 96.25 308 ALA B C 1
ATOM 5380 O O . ALA B 1 308 ? 21.281 -27.156 -0.255 1 96.25 308 ALA B O 1
ATOM 5381 N N . GLN B 1 309 ? 21.719 -24.984 -0.56 1 95.12 309 GLN B N 1
ATOM 5382 C CA . GLN B 1 309 ? 21.812 -25.062 -2.016 1 95.12 309 GLN B CA 1
ATOM 5383 C C . GLN B 1 309 ? 23.062 -25.828 -2.455 1 95.12 309 GLN B C 1
ATOM 5385 O O . GLN B 1 309 ? 23.172 -26.203 -3.621 1 95.12 309 GLN B O 1
ATOM 5390 N N . PHE B 1 310 ? 23.938 -26.109 -1.602 1 93.69 310 PHE B N 1
ATOM 5391 C CA . PHE B 1 310 ? 25.031 -27.016 -1.894 1 93.69 310 PHE B CA 1
ATOM 5392 C C . PHE B 1 310 ? 24.531 -28.438 -2.135 1 93.69 310 PHE B C 1
ATOM 5394 O O . PHE B 1 310 ? 25.141 -29.188 -2.891 1 93.69 310 PHE B O 1
ATOM 5401 N N . PHE B 1 311 ? 23.422 -28.688 -1.549 1 94.25 311 PHE B N 1
ATOM 5402 C CA . PHE B 1 311 ? 22.828 -30.016 -1.682 1 94.25 311 PHE B CA 1
ATOM 5403 C C . PHE B 1 311 ? 21.578 -29.969 -2.562 1 94.25 311 PHE B C 1
ATOM 5405 O O . PHE B 1 311 ? 21.25 -30.953 -3.223 1 94.25 311 PHE B O 1
ATOM 5412 N N . TYR B 1 312 ? 20.844 -28.875 -2.506 1 96.38 312 TYR B N 1
ATOM 5413 C CA . TYR B 1 312 ? 19.578 -28.734 -3.193 1 96.38 312 TYR B CA 1
ATOM 5414 C C . TYR B 1 312 ? 19.578 -27.531 -4.121 1 96.38 312 TYR B C 1
ATOM 5416 O O . TYR B 1 312 ? 19.078 -26.469 -3.764 1 96.38 312 TYR B O 1
ATOM 5424 N N . ARG B 1 313 ? 20 -27.688 -5.293 1 95.94 313 ARG B N 1
ATOM 5425 C CA . ARG B 1 313 ? 20.094 -26.578 -6.242 1 95.94 313 ARG B CA 1
ATOM 5426 C C . ARG B 1 313 ? 18.719 -26.219 -6.789 1 95.94 313 ARG B C 1
ATOM 5428 O O . ARG B 1 313 ? 18.562 -25.219 -7.504 1 95.94 313 ARG B O 1
ATOM 5435 N N . ASN B 1 314 ? 17.734 -27.016 -6.445 1 97.12 314 ASN B N 1
ATOM 5436 C CA . ASN B 1 314 ? 16.375 -26.797 -6.949 1 97.12 314 ASN B CA 1
ATOM 5437 C C . ASN B 1 314 ? 15.523 -26 -5.957 1 97.12 314 ASN B C 1
ATOM 5439 O O . ASN B 1 314 ? 14.297 -26.109 -5.957 1 97.12 314 ASN B O 1
ATOM 5443 N N . VAL B 1 315 ? 16.141 -25.219 -5.047 1 98 315 VAL B N 1
ATOM 5444 C CA . VAL B 1 315 ? 15.43 -24.375 -4.098 1 98 315 VAL B CA 1
ATOM 5445 C C . VAL B 1 315 ? 15.812 -22.922 -4.32 1 98 315 VAL B C 1
ATOM 5447 O O 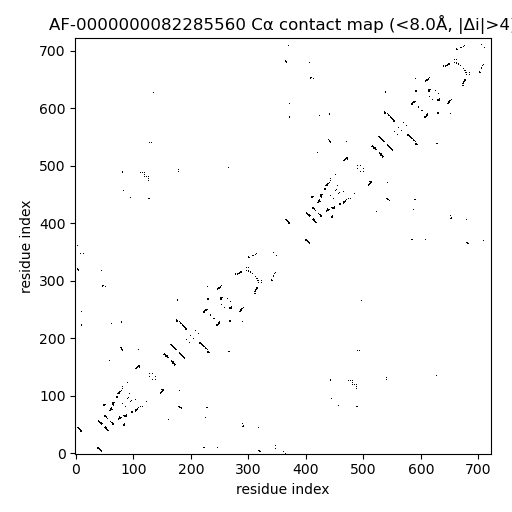. VAL B 1 315 ? 17 -22.562 -4.309 1 98 315 VAL B O 1
ATOM 5450 N N . HIS B 1 316 ? 14.867 -22.078 -4.52 1 97.88 316 HIS B N 1
ATOM 5451 C CA . HIS B 1 316 ? 15.078 -20.641 -4.672 1 97.88 316 HIS B CA 1
ATOM 5452 C C . HIS B 1 316 ? 14.234 -19.844 -3.678 1 97.88 316 HIS B C 1
ATOM 5454 O O . HIS B 1 316 ? 13.023 -19.719 -3.857 1 97.88 316 HIS B O 1
ATOM 5460 N N . PRO B 1 317 ? 14.828 -19.297 -2.613 1 98.44 317 PRO B N 1
ATOM 5461 C CA . PRO B 1 317 ? 14.078 -18.406 -1.735 1 98.44 317 PRO B CA 1
ATOM 5462 C C . PRO B 1 317 ? 13.758 -17.062 -2.398 1 98.44 317 PRO B C 1
ATOM 5464 O O . PRO B 1 317 ? 14.664 -16.359 -2.859 1 98.44 317 PRO B O 1
ATOM 5467 N N . MET B 1 318 ? 12.562 -16.719 -2.479 1 98.06 318 MET B N 1
ATOM 5468 C CA . MET B 1 318 ? 12.133 -15.469 -3.076 1 98.06 318 MET B CA 1
ATOM 5469 C C . MET B 1 318 ? 12.391 -14.297 -2.133 1 98.06 318 MET B C 1
ATOM 5471 O O . MET B 1 318 ? 11.539 -13.961 -1.308 1 98.06 318 MET B O 1
ATOM 5475 N N . LEU B 1 319 ? 13.562 -13.695 -2.322 1 97.88 319 LEU B N 1
ATOM 5476 C CA . LEU B 1 319 ? 14.008 -12.648 -1.411 1 97.88 319 LEU B CA 1
ATOM 5477 C C . LEU B 1 319 ? 14.281 -11.352 -2.166 1 97.88 319 LEU B C 1
ATOM 5479 O O . LEU B 1 319 ? 14.625 -11.383 -3.35 1 97.88 319 LEU B O 1
ATOM 5483 N N . ILE B 1 320 ? 14.156 -10.281 -1.425 1 95.5 320 ILE B N 1
ATOM 5484 C CA . ILE B 1 320 ? 14.469 -8.969 -1.989 1 95.5 320 ILE B CA 1
ATOM 5485 C C . ILE B 1 320 ? 15.961 -8.695 -1.859 1 95.5 320 ILE B C 1
ATOM 5487 O O . ILE B 1 320 ? 16.484 -8.539 -0.75 1 95.5 320 ILE B O 1
ATOM 5491 N N . GLU B 1 321 ? 16.609 -8.508 -2.947 1 93.94 321 GLU B N 1
ATOM 5492 C CA . GLU B 1 321 ? 18.062 -8.359 -2.971 1 93.94 321 GLU B CA 1
ATOM 5493 C C . GLU B 1 321 ? 18.5 -7.09 -2.256 1 93.94 321 GLU B C 1
ATOM 5495 O O . GLU B 1 321 ? 19.531 -7.074 -1.574 1 93.94 321 GLU B O 1
ATOM 5500 N N . ARG B 1 322 ? 17.781 -6.074 -2.395 1 90.75 322 ARG B N 1
ATOM 5501 C CA . ARG B 1 322 ? 18.125 -4.809 -1.748 1 90.75 322 ARG B CA 1
ATOM 5502 C C . ARG B 1 322 ? 18.219 -4.977 -0.234 1 90.75 322 ARG B C 1
ATOM 5504 O O . ARG B 1 322 ? 19.094 -4.398 0.407 1 90.75 322 ARG B O 1
ATOM 5511 N N . GLU B 1 323 ? 17.297 -5.715 0.315 1 92.75 323 GLU B N 1
ATOM 5512 C CA . GLU B 1 323 ? 17.297 -5.949 1.755 1 92.75 323 GLU B CA 1
ATOM 5513 C C . GLU B 1 323 ? 18.547 -6.711 2.182 1 92.75 323 GLU B C 1
ATOM 5515 O O . GLU B 1 323 ? 19.125 -6.43 3.234 1 92.75 323 GLU B O 1
ATOM 5520 N N . ILE B 1 324 ? 18.906 -7.613 1.384 1 95.19 324 ILE B N 1
ATOM 5521 C CA . ILE B 1 324 ? 20.109 -8.391 1.663 1 95.19 324 ILE B CA 1
ATOM 5522 C C . ILE B 1 324 ? 21.328 -7.465 1.665 1 95.19 324 ILE B C 1
ATOM 5524 O O . ILE B 1 324 ? 22.141 -7.5 2.594 1 95.19 324 ILE B O 1
ATOM 5528 N N . ASP B 1 325 ? 21.391 -6.668 0.666 1 92.38 325 ASP B N 1
ATOM 5529 C CA . ASP B 1 325 ? 22.516 -5.738 0.544 1 92.38 325 ASP B CA 1
ATOM 5530 C C . ASP B 1 325 ? 22.562 -4.793 1.739 1 92.38 325 ASP B C 1
ATOM 5532 O O . ASP B 1 325 ? 23.641 -4.551 2.295 1 92.38 325 ASP B O 1
ATOM 5536 N N . GLU B 1 326 ? 21.469 -4.281 2.146 1 90.38 326 GLU B N 1
ATOM 5537 C CA . GLU B 1 326 ? 21.406 -3.344 3.264 1 90.38 326 GLU B CA 1
ATOM 5538 C C . GLU B 1 326 ? 21.828 -4.008 4.57 1 90.38 326 GLU B C 1
ATOM 5540 O O . GLU B 1 326 ? 22.594 -3.432 5.348 1 90.38 326 GLU B O 1
ATOM 5545 N N . GLN B 1 327 ? 21.328 -5.164 4.785 1 93.44 327 GLN B N 1
ATOM 5546 C CA . GLN B 1 327 ? 21.641 -5.891 6.008 1 93.44 327 GLN B CA 1
ATOM 5547 C C . GLN B 1 327 ? 23.109 -6.336 6.02 1 93.44 327 GLN B C 1
ATOM 5549 O O . GLN B 1 327 ? 23.75 -6.348 7.07 1 93.44 327 GLN B O 1
ATOM 5554 N N . TRP B 1 328 ? 23.594 -6.707 4.852 1 93.62 328 TRP B N 1
ATOM 5555 C CA . TRP B 1 328 ? 24.984 -7.078 4.711 1 93.62 328 TRP B CA 1
ATOM 5556 C C . TRP B 1 328 ? 25.906 -5.895 5.02 1 93.62 328 TRP B C 1
ATOM 5558 O O . TRP B 1 328 ? 26.875 -6.031 5.762 1 93.62 328 TRP B O 1
ATOM 5568 N N . ALA B 1 329 ? 25.578 -4.723 4.504 1 90.12 329 ALA B N 1
ATOM 5569 C CA . ALA B 1 329 ? 26.359 -3.512 4.727 1 90.12 329 ALA B CA 1
ATOM 5570 C C . ALA B 1 329 ? 26.438 -3.174 6.211 1 90.12 329 ALA B C 1
ATOM 5572 O O . ALA B 1 329 ? 27.469 -2.682 6.691 1 90.12 329 ALA B O 1
ATOM 5573 N N . LYS B 1 330 ? 25.406 -3.404 6.945 1 90.69 330 LYS B N 1
ATOM 5574 C CA . LYS B 1 330 ? 25.359 -3.119 8.375 1 90.69 330 LYS B CA 1
ATOM 5575 C C . LYS B 1 330 ? 26.156 -4.148 9.172 1 90.69 330 LYS B C 1
ATOM 5577 O O . LYS B 1 330 ? 26.578 -3.883 10.297 1 90.69 330 LYS B O 1
ATOM 5582 N N . SER B 1 331 ? 26.266 -5.273 8.617 1 87.69 331 SER B N 1
ATOM 5583 C CA . SER B 1 331 ? 26.875 -6.387 9.344 1 87.69 331 SER B CA 1
ATOM 5584 C C . SER B 1 331 ? 28.391 -6.41 9.156 1 87.69 331 SER B C 1
ATOM 5586 O O . SER B 1 331 ? 29.109 -7.004 9.961 1 87.69 331 SER B O 1
ATOM 5588 N N . VAL B 1 332 ? 28.859 -5.922 8.062 1 80.5 332 VAL B N 1
ATOM 5589 C CA . VAL B 1 332 ? 30.297 -6.02 7.754 1 80.5 332 VAL B CA 1
ATOM 5590 C C . VAL B 1 332 ? 31.031 -4.836 8.359 1 80.5 332 VAL B C 1
ATOM 5592 O O . VAL B 1 332 ? 30.531 -3.709 8.359 1 80.5 332 VAL B O 1
ATOM 5595 N N . ASP B 1 333 ? 32.031 -5.234 9.133 1 70.69 333 ASP B N 1
ATOM 5596 C CA . ASP B 1 333 ? 32.938 -4.227 9.68 1 70.69 333 ASP B CA 1
ATOM 5597 C C . ASP B 1 333 ? 33.562 -3.396 8.578 1 70.69 333 ASP B C 1
ATOM 5599 O O . ASP B 1 333 ? 33.75 -3.873 7.449 1 70.69 333 ASP B O 1
ATOM 5603 N N . GLU B 1 334 ? 33.781 -2.066 8.883 1 61.5 334 GLU B N 1
ATOM 5604 C CA . GLU B 1 334 ? 34.375 -1.11 7.961 1 61.5 334 GLU B CA 1
ATOM 5605 C C . GLU B 1 334 ? 35.625 -1.69 7.309 1 61.5 334 GLU B C 1
ATOM 5607 O O . GLU B 1 334 ? 35.938 -1.38 6.152 1 61.5 334 GLU B O 1
ATOM 5612 N N . GLN B 1 335 ? 36.344 -2.596 7.918 1 58.12 335 GLN B N 1
ATOM 5613 C CA . GLN B 1 335 ? 37.625 -3.096 7.414 1 58.12 335 GLN B CA 1
ATOM 5614 C C . GLN B 1 335 ? 37.438 -4.195 6.379 1 58.12 335 GLN B C 1
ATOM 5616 O O . GLN B 1 335 ? 38.312 -4.465 5.562 1 58.12 335 GLN B O 1
ATOM 5621 N N . ASP B 1 336 ? 36.312 -4.891 6.355 1 58.75 336 ASP B N 1
ATOM 5622 C CA . ASP B 1 336 ? 36.094 -6.027 5.465 1 58.75 336 ASP B CA 1
ATOM 5623 C C . ASP B 1 336 ? 35.125 -5.676 4.348 1 58.75 336 ASP B C 1
ATOM 5625 O O . ASP B 1 336 ? 34.344 -6.523 3.906 1 58.75 336 ASP B O 1
ATOM 5629 N N . LYS B 1 337 ? 35.125 -4.371 3.955 1 59.78 337 LYS B N 1
ATOM 5630 C CA . LYS B 1 337 ? 34.188 -3.859 2.951 1 59.78 337 LYS B CA 1
ATOM 5631 C C . LYS B 1 337 ? 34.406 -4.523 1.598 1 59.78 337 LYS B C 1
ATOM 5633 O O . LYS B 1 337 ? 33.625 -4.336 0.665 1 59.78 337 LYS B O 1
ATOM 5638 N N . GLU B 1 338 ? 35.469 -5.336 1.514 1 61.97 338 GLU B N 1
ATOM 5639 C CA . GLU B 1 338 ? 35.719 -6.008 0.241 1 61.97 338 GLU B CA 1
ATOM 5640 C C . GLU B 1 338 ? 34.812 -7.219 0.071 1 61.97 338 GLU B C 1
ATOM 5642 O O . GLU B 1 338 ? 34.688 -7.758 -1.03 1 61.97 338 GLU B O 1
ATOM 5647 N N . GLU B 1 339 ? 34.031 -7.578 1.037 1 74.19 339 GLU B N 1
ATOM 5648 C CA . GLU B 1 339 ? 33.188 -8.766 0.945 1 74.19 339 GLU B CA 1
ATOM 5649 C C . GLU B 1 339 ? 31.859 -8.445 0.285 1 74.19 339 GLU B C 1
ATOM 5651 O O . GLU B 1 339 ? 31.312 -7.363 0.494 1 74.19 339 GLU B O 1
ATOM 5656 N N . VAL B 1 340 ? 31.531 -9.312 -0.671 1 88.5 340 VAL B N 1
ATOM 5657 C CA . VAL B 1 340 ? 30.266 -9.156 -1.4 1 88.5 340 VAL B CA 1
ATOM 5658 C C . VAL B 1 340 ? 29.156 -9.93 -0.697 1 88.5 340 VAL B C 1
ATOM 5660 O O . VAL B 1 340 ? 29.422 -10.969 -0.074 1 88.5 340 VAL B O 1
ATOM 5663 N N . PRO B 1 341 ? 28.016 -9.438 -0.706 1 93 341 PRO B N 1
ATOM 5664 C CA . PRO B 1 341 ? 26.906 -10.164 -0.106 1 93 341 PRO B CA 1
ATOM 5665 C C . PRO B 1 341 ? 26.719 -11.555 -0.71 1 93 341 PRO B C 1
ATOM 5667 O O . PRO B 1 341 ? 27.031 -11.773 -1.882 1 93 341 PRO B O 1
ATOM 5670 N N . PRO B 1 342 ? 26.266 -12.492 0.057 1 93.75 342 PRO B N 1
ATOM 5671 C CA . PRO B 1 342 ? 26.062 -13.844 -0.472 1 93.75 342 PRO B CA 1
ATOM 5672 C C . PRO B 1 342 ? 25.016 -13.891 -1.575 1 93.75 342 PRO B C 1
ATOM 5674 O O . PRO B 1 342 ? 23.953 -13.258 -1.453 1 93.75 342 PRO B O 1
ATOM 5677 N N . LYS B 1 343 ? 25.297 -14.656 -2.549 1 93.75 343 LYS B N 1
ATOM 5678 C CA . LYS B 1 343 ? 24.391 -14.797 -3.684 1 93.75 343 LYS B CA 1
ATOM 5679 C C . LYS B 1 343 ? 23.688 -16.141 -3.66 1 93.75 343 LYS B C 1
ATOM 5681 O O . LYS B 1 343 ? 24.156 -17.094 -3.027 1 93.75 343 LYS B O 1
ATOM 5686 N N . CYS B 1 344 ? 22.609 -16.172 -4.309 1 95.56 344 CYS B N 1
ATOM 5687 C CA . CYS B 1 344 ? 21.859 -17.422 -4.441 1 95.56 344 CYS B CA 1
ATOM 5688 C C . CYS B 1 344 ? 22.578 -18.375 -5.387 1 95.56 344 CYS B C 1
ATOM 5690 O O . CYS B 1 344 ? 23.078 -17.969 -6.434 1 95.56 344 CYS B O 1
ATOM 5692 N N . LEU B 1 345 ? 22.594 -19.656 -5.066 1 94.56 345 LEU B N 1
ATOM 5693 C CA . LEU B 1 345 ? 23.328 -20.641 -5.852 1 94.56 345 LEU B CA 1
ATOM 5694 C C . LEU B 1 345 ? 22.375 -21.641 -6.508 1 94.56 345 LEU B C 1
ATOM 5696 O O . LEU B 1 345 ? 22.812 -22.688 -6.992 1 94.56 345 LEU B O 1
ATOM 5700 N N . CYS B 1 346 ? 21.141 -21.344 -6.469 1 94.94 346 CYS B N 1
ATOM 5701 C CA . CYS B 1 346 ? 20.203 -22.281 -7.062 1 94.94 346 CYS B CA 1
ATOM 5702 C C . CYS B 1 346 ? 20.438 -22.422 -8.562 1 94.94 346 CYS B C 1
ATOM 5704 O O . CYS B 1 346 ? 21.203 -21.656 -9.148 1 94.94 346 CYS B O 1
ATOM 5706 N N . ARG B 1 347 ? 19.797 -23.297 -9.18 1 92 347 ARG B N 1
ATOM 5707 C CA . ARG B 1 347 ? 20.062 -23.625 -10.578 1 92 347 ARG B CA 1
ATOM 5708 C C . ARG B 1 347 ? 19.625 -22.484 -11.492 1 92 347 ARG B C 1
ATOM 5710 O O . ARG B 1 347 ? 20.219 -22.297 -12.562 1 92 347 ARG B O 1
ATOM 5717 N N . ILE B 1 348 ? 18.641 -21.703 -11.148 1 90.38 348 ILE B N 1
ATOM 5718 C CA . ILE B 1 348 ? 18.172 -20.594 -11.977 1 90.38 348 ILE B CA 1
ATOM 5719 C C . ILE B 1 348 ? 19.172 -19.453 -11.922 1 90.38 348 ILE B C 1
ATOM 5721 O O . ILE B 1 348 ? 19.547 -18.891 -12.953 1 90.38 348 ILE B O 1
ATOM 5725 N N . CYS B 1 349 ? 19.578 -19.172 -10.727 1 90.81 349 CYS B N 1
ATOM 5726 C CA . CYS B 1 349 ? 20.438 -18.016 -10.508 1 90.81 349 CYS B CA 1
ATOM 5727 C C . CYS B 1 349 ? 21.859 -18.312 -10.984 1 90.81 349 CYS B C 1
ATOM 5729 O O . CYS B 1 349 ? 22.562 -17.406 -11.438 1 90.81 349 CYS B O 1
ATOM 5731 N N . SER B 1 350 ? 22.359 -19.453 -10.797 1 85.88 350 SER B N 1
ATOM 5732 C CA . SER B 1 350 ? 23.703 -19.828 -11.219 1 85.88 350 SER B CA 1
ATOM 5733 C C . SER B 1 350 ? 23.828 -19.828 -12.742 1 85.88 350 SER B C 1
ATOM 5735 O O . SER B 1 350 ? 24.891 -19.562 -13.289 1 85.88 350 SER B O 1
ATOM 5737 N N . ALA B 1 351 ? 22.812 -20.203 -13.414 1 73.81 351 ALA B N 1
ATOM 5738 C CA . ALA B 1 351 ? 22.828 -20.188 -14.875 1 73.81 351 ALA B CA 1
ATOM 5739 C C . ALA B 1 351 ? 22.969 -18.766 -15.406 1 73.81 351 ALA B C 1
ATOM 5741 O O . ALA B 1 351 ? 23.594 -18.547 -16.453 1 73.81 351 ALA B O 1
ATOM 5742 N N . ALA B 1 352 ? 22.531 -17.891 -14.578 1 62.41 352 ALA B N 1
ATOM 5743 C CA . ALA B 1 352 ? 22.609 -16.484 -14.961 1 62.41 352 ALA B CA 1
ATOM 5744 C C . ALA B 1 352 ? 24.016 -15.93 -14.75 1 62.41 352 ALA B C 1
ATOM 5746 O O . ALA B 1 352 ? 24.406 -14.961 -15.406 1 62.41 352 ALA B O 1
ATOM 5747 N N . LEU B 1 353 ? 24.844 -16.469 -13.805 1 56.25 353 LEU B N 1
ATOM 5748 C CA . LEU B 1 353 ? 26.188 -16.016 -13.461 1 56.25 353 LEU B CA 1
ATOM 5749 C C . LEU B 1 353 ? 27.219 -16.562 -14.438 1 56.25 353 LEU B C 1
ATOM 5751 O O . LEU B 1 353 ? 28.359 -16.125 -14.445 1 56.25 353 LEU B O 1
ATOM 5755 N N . VAL B 1 354 ? 27.062 -17.609 -15.227 1 47.44 354 VAL B N 1
ATOM 5756 C CA . VAL B 1 354 ? 28.062 -18.156 -16.125 1 47.44 354 VAL B CA 1
ATOM 5757 C C . VAL B 1 354 ? 28.344 -17.156 -17.25 1 47.44 354 VAL B C 1
ATOM 5759 O O . VAL B 1 354 ? 27.422 -16.781 -18 1 47.44 354 VAL B O 1
ATOM 5762 N N . PRO B 1 355 ? 29.484 -16.453 -17.172 1 44.69 355 PRO B N 1
ATOM 5763 C CA . PRO B 1 355 ? 29.922 -15.516 -18.203 1 44.69 355 PRO B CA 1
ATOM 5764 C C . PRO B 1 355 ? 29.844 -16.094 -19.609 1 44.69 355 PRO B C 1
ATOM 5766 O O . PRO B 1 355 ? 30.047 -17.312 -19.781 1 44.69 355 PRO B O 1
ATOM 5769 N N . HIS B 1 356 ? 29.094 -15.516 -20.484 1 40.53 356 HIS B N 1
ATOM 5770 C CA . HIS B 1 356 ? 29.156 -15.797 -21.906 1 40.53 356 HIS B CA 1
ATOM 5771 C C . HIS B 1 356 ? 30.594 -15.797 -22.422 1 40.53 356 HIS B C 1
ATOM 5773 O O . HIS B 1 356 ? 31.031 -14.836 -23.047 1 40.53 356 HIS B O 1
ATOM 5779 N N . GLU B 1 357 ? 31.547 -16.062 -21.766 1 35.03 357 GLU B N 1
ATOM 5780 C CA . GLU B 1 357 ? 32.906 -15.945 -22.297 1 35.03 357 GLU B CA 1
ATOM 5781 C C . GLU B 1 357 ? 33.062 -16.797 -23.562 1 35.03 357 GLU B C 1
ATOM 5783 O O . GLU B 1 357 ? 33.719 -16.375 -24.516 1 35.03 357 GLU B O 1
ATOM 5788 N N . ALA B 1 358 ? 32.906 -18.156 -23.5 1 36.38 358 ALA B N 1
ATOM 5789 C CA . ALA B 1 358 ? 33.812 -19 -24.266 1 36.38 358 ALA B CA 1
ATOM 5790 C C . ALA B 1 358 ? 33.438 -19 -25.75 1 36.38 358 ALA B C 1
ATOM 5792 O O . ALA B 1 358 ? 33.969 -19.797 -26.531 1 36.38 358 ALA B O 1
ATOM 5793 N N . ALA B 1 359 ? 32.375 -18.297 -26.172 1 34.84 359 ALA B N 1
ATOM 5794 C CA . ALA B 1 359 ? 32.188 -18.562 -27.594 1 34.84 359 ALA B CA 1
ATOM 5795 C C . ALA B 1 359 ? 33.219 -17.781 -28.422 1 34.84 359 ALA B C 1
ATOM 5797 O O . ALA B 1 359 ? 33.25 -17.891 -29.656 1 34.84 359 ALA B O 1
ATOM 5798 N N . SER B 1 360 ? 33.875 -16.75 -27.719 1 28.23 360 SER B N 1
ATOM 5799 C CA . SER B 1 360 ? 34.719 -16.047 -28.672 1 28.23 360 SER B CA 1
ATOM 5800 C C . SER B 1 360 ? 36.062 -16.75 -28.859 1 28.23 360 SER B C 1
ATOM 5802 O O . SER B 1 360 ? 36.906 -16.297 -29.625 1 28.23 360 SER B O 1
ATOM 5804 N N . ARG B 1 361 ? 36.438 -17.781 -28.094 1 25.5 361 ARG B N 1
ATOM 5805 C CA . ARG B 1 361 ? 37.688 -18.219 -28.719 1 25.5 361 ARG B CA 1
ATOM 5806 C C . ARG B 1 361 ? 37.406 -19.094 -29.938 1 25.5 361 ARG B C 1
ATOM 5808 O O . ARG B 1 361 ? 36.438 -19.891 -29.922 1 25.5 361 ARG B O 1
#

Secondary structure (DSSP, 8-state):
--GGGSEEEEESS---------------------------EEEEEEEETTTEEEEEEGGGTEEE--SS--SSS--SEEE-----HHHHTTHHHHHTS-SSTTSPPPEEEEEGGGHHHHHHHHHHHHHHHHTT----STTSPP---GGGTEEEE-TT-EEEEE-STT-EEEEEEEE--SSS--EEEEEEEEEEEE-GGGTT--HHHHHHHHHTT---EEEEEEEEEEEEES--TTHHHH-TTHHHH-SEEEEE--B-SGGGHHHHHHHT--BHHHHHHHHHH-TTSEEEEE-B-TTS-HHHHHHHHHHHTTT-TTEEE---HHHHHHHHHHHS-GGGTTPPPP---SHHHHHHHS---GGG-/--GGGSEEEEESS---------------------------EEEEEEEETTTEEEEEEGGGTEEE--SS--SSS--SEEE-----HHHHTTHHHHHTS-SSTTSPPPEEEEEGGGHHHHHHHHHHHHHHHHTT----STTSPP---GGGTEEEE-TT-EEEEE-STT-EEEEEEEE--SSS--EEEEEEEEEEEE-GGGTT--HHHHHHHHHTT---EEEEEEEEEEEEES--TTHHHH-TTHHHH-SEEEEE--B-SGGGHHHHHHHT--BHHHHHHHHHH-TTSEEEEE-B-TTS-HHHHHHHHHHHTTT-TTEEE---HHHHHHHHHHHS-GGGTTPPPP---SHHHHHHHS-S-GGG-

pLDDT: mean 84.73, std 19.93, range [25.39, 98.81]

Nearest PDB structures (foldseek):
  7xgt-assembly1_B  TM=8.639E-01  e=5.023E-22  Oryza sativa
  2e7y-assembly1_A  TM=7.314E-01  e=3.741E-18  Thermotoga maritima
  1y44-assembly1_A  TM=7.237E-01  e=1.556E-11  Bacillus subtilis
  2cbn-assembly1_A-2  TM=6.613E-01  e=1.084E-11  Escherichia coli
  2fk6-assembly1_A-2  TM=6.686E-01  e=3.018E-11  Bacillus subtilis

Sequence (722 aa):
MMLADTCQVAIGKVLSKFSNENSLSKNRNDSKKNKKKNDETMLIGRSRAGDATAFAIPSLRWMLDCGAIIQGWTPKVIFLTHAHSDHVHFLSHFLVKNIDNSTSPPTVYLPKESLPYVKAHLEAYKAMISCGISGEDEDDPMDINLDDYLHPLNPKDEFIIHQAGANKFRVRALQMHHRVPCLGYSMFRIRSKLKQEFVGLSAQEIGQLKRNGIEITVEEEEPFLCFLGDTTVKVFEYHPEILQQHHTVVTECSFLDTASYQRAIQTTHMHWDDLQPHVASHPDTMFLLTHFSLKYPTLSIRQLFRNAQFFYRNVHPMLIEREIDEQWAKSVDEQDKEEVPPKCLCRICSAALVPHEAASRMMLADTCQVAIGKVLSKFSNENSLSKNRNDSKKNKKKNDETMLIGRSRAGDATAFAIPSLRWMLDCGAIIQGWTPKVIFLTHAHSDHVHFLSHFLVKNIDNSTSPPTVYLPKESLPYVKAHLEAYKAMISCGISGEDEDDPMDINLDDYLHPLNPKDEFIIHQAGANKFRVRALQMHHRVPCLGYSMFRIRSKLKQEFVGLSAQEIGQLKRNGIEITVEEEEPFLCFLGDTTVKVFEYHPEILQQHHTVVTECSFLDTASYQRAIQTTHMHWDDLQPHVASHPDTMFLLTHFSLKYPTLSIRQLFRNAQFFYRNVHPMLIEREIDEQWAKSVDEQDKEEVPPKCLCRICSAALVPHEAASR

Organism: NCBI:txid303405